Protein AF-A0A8B6FF19-F1 (afdb_monomer)

Organism: Mytilus galloprovincialis (NCBI:txid29158)

InterPro domains:
  IPR025048 Protein of unknown function DUF3987) [PF13148] (118-398)

Solvent-accessible surface area (backbone atoms only — not comparable to full-atom values): 31592 Å² total; per-residue (Å²): 134,79,76,78,73,54,68,69,60,48,53,54,23,46,50,58,18,30,72,49,67,58,67,65,81,50,46,60,66,72,62,40,53,49,40,44,52,40,13,46,29,60,27,27,41,37,68,54,51,50,53,31,51,50,51,52,45,31,58,46,42,48,69,20,28,28,32,43,58,99,57,90,55,67,38,44,36,60,72,25,45,38,36,25,32,63,83,94,41,42,58,64,56,45,44,48,54,33,51,53,52,47,49,53,49,39,55,52,52,35,60,76,66,70,48,90,69,75,67,66,57,60,46,76,99,69,54,69,74,56,47,55,50,56,18,52,79,40,76,20,35,34,35,40,64,33,69,54,34,62,54,59,63,61,60,50,49,67,85,54,93,58,94,62,88,35,73,61,48,52,53,50,56,37,25,64,62,33,37,51,50,75,47,84,53,94,87,52,91,56,49,75,30,81,39,27,33,54,37,44,32,20,28,29,48,48,81,52,47,57,60,67,76,66,41,82,81,50,68,83,55,60,58,38,62,48,46,47,42,46,50,57,76,37,84,62,56,78,89,69,46,42,82,58,57,62,66,58,54,52,52,53,46,50,50,46,46,51,45,39,68,72,41,53,99,82,50,74,46,75,44,70,46,45,72,85,39,70,34,36,53,52,50,51,50,55,43,52,58,49,49,55,57,39,66,74,46,70,84,43,86,91,41,57,63,60,51,46,34,59,74,35,46,61,58,51,28,47,16,44,15,47,50,39,28,52,53,50,51,58,54,48,55,50,54,51,50,56,49,50,53,52,51,50,54,51,49,49,55,50,45,68,74,42,72,90,65,92,77,86,88,80,87,82,73,76,73,59,58,58,55,53,50,55,49,51,53,51,50,44,40,30,37,17,35,54,40,21,48,39,45,53,49,39,22,52,51,28,50,28,36,57,77,62,47,75,68,57,80,77,55,51,82,77,43,56,64,66,47,78,46,78,57,97,93,41,83,40,52,33,40,34,48,85,96,38,80,42,70,63,93,87,71,56,71,72,58,54,52,49,49,44,50,51,39,31,74,75,62,51,31,45,70,46,70,61,85,68,92,54,93,86,64,84,66,60,81,44,73,49,68,53,92,81,81,79,87,77,83,83,50,69,61,56,58,51,47,54,40,48,79,68,70,55,52,74,69,58,57,54,55,66,76,68,61,80,90,78,80,84,80,81,86,80,89,81,84,89,82,87,87,84,83,86,82,85,86,89,79,90,85,88,82,90,131

Secondary structure (DSSP, 8-state):
------HHHHHHHHHHHHH----GGGS-HHHHHHHHHHHHHTTS-HHHHHHHHHHHHHHHTTT-EEEETTS--EEES--EEEEEE-TTSSHHHHHHHHHHHHHHHHHHHHHHTT-SS---SB--S--HHHHHHHHHHTTTEEEEEETTTHHHHHHTTTT--SSSPPHHHHHHHHHHTT--EEE--SSS--EEESS-EEEEEEEEEGGGHHHHHH-GGGTTTTGGGEEEEEPPP----TTT--PPPHHHHHHHHHHHHHHHHHS-TT---EEEE-TTSHHHHHHHHHHHHHHHHHHTTTT-GGGHHHHHHHHHHHHHHHHHHHHHHHHHHHHHHHHHHHHHHHHHHHHHHHHHHTTT---PPPPPPTHHHHHHHHHHHHHHHHHHHHHHHHHHHHHHHHHHHHHT---HHHHHHHH--EEEEEETTEEEEEEEETTEEEEPTT--HHHHHHHHHHHHHTTSEEEEE-----TTSPPPEEEEE-TT-SSSSS-HHHHHHHHHHTT--HHHHHHHHS---PPPPPP----------------------

Radius of gyration: 31.05 Å; Cα contacts (8 Å, |Δi|>4): 659; chains: 1; bounding box: 83×101×89 Å

Mean predicted aligned error: 14.04 Å

Structure (mmCIF, N/CA/C/O backbone):
data_AF-A0A8B6FF19-F1
#
_entry.id   AF-A0A8B6FF19-F1
#
loop_
_atom_site.group_PDB
_atom_site.id
_atom_site.type_symbol
_atom_site.label_atom_id
_atom_site.label_alt_id
_atom_site.label_comp_id
_atom_site.label_asym_id
_atom_site.label_entity_id
_atom_site.label_seq_id
_atom_site.pdbx_PDB_ins_code
_atom_site.Cartn_x
_atom_site.Cartn_y
_atom_site.Cartn_z
_atom_site.occupancy
_atom_site.B_iso_or_equiv
_atom_site.auth_seq_id
_atom_site.auth_comp_id
_atom_site.auth_asym_id
_atom_site.auth_atom_id
_atom_site.pdbx_PDB_model_num
ATOM 1 N N . MET A 1 1 ? 31.129 -7.382 -12.312 1.00 33.22 1 MET A N 1
ATOM 2 C CA . MET A 1 1 ? 31.582 -6.086 -12.861 1.00 33.22 1 MET A CA 1
ATOM 3 C C . MET A 1 1 ? 30.345 -5.248 -13.132 1.00 33.22 1 MET A C 1
ATOM 5 O O . MET A 1 1 ? 29.784 -5.324 -14.215 1.00 33.22 1 MET A O 1
ATOM 9 N N . THR A 1 2 ? 29.854 -4.524 -12.129 1.00 45.41 2 THR A N 1
ATOM 10 C CA . THR A 1 2 ? 28.777 -3.553 -12.326 1.00 45.41 2 THR A CA 1
ATOM 11 C C . THR A 1 2 ? 29.411 -2.310 -12.937 1.00 45.41 2 THR A C 1
ATOM 13 O O . THR A 1 2 ? 30.143 -1.582 -12.272 1.00 45.41 2 THR A O 1
ATOM 16 N N . ASN A 1 3 ? 29.210 -2.099 -14.240 1.00 57.00 3 ASN A N 1
ATOM 17 C CA . ASN A 1 3 ? 29.537 -0.816 -14.856 1.00 57.00 3 ASN A CA 1
ATOM 18 C C . ASN A 1 3 ? 28.752 0.245 -14.087 1.00 57.00 3 ASN A C 1
ATOM 20 O O . ASN A 1 3 ? 27.523 0.260 -14.164 1.00 57.00 3 ASN A O 1
ATOM 24 N N . SER A 1 4 ? 29.447 1.078 -13.307 1.00 67.88 4 SER A N 1
ATOM 25 C CA . SER A 1 4 ? 28.821 2.159 -12.554 1.00 67.88 4 SER A CA 1
ATOM 26 C C . SER A 1 4 ? 28.029 3.001 -13.543 1.00 67.88 4 SER A C 1
ATOM 28 O O . SER A 1 4 ? 28.598 3.645 -14.428 1.00 67.88 4 SER A O 1
ATOM 30 N N . MET A 1 5 ? 26.709 2.919 -13.445 1.00 74.94 5 MET A N 1
ATOM 31 C CA . MET A 1 5 ? 25.803 3.599 -14.348 1.00 74.94 5 MET A CA 1
ATOM 32 C C . MET A 1 5 ? 26.111 5.098 -14.321 1.00 74.94 5 MET A C 1
ATOM 34 O O . MET A 1 5 ? 26.142 5.700 -13.249 1.00 74.94 5 MET A O 1
ATOM 38 N N . ASN A 1 6 ? 26.375 5.699 -15.487 1.00 86.00 6 ASN A N 1
ATOM 39 C CA . ASN A 1 6 ? 26.698 7.123 -15.555 1.00 86.00 6 ASN A CA 1
ATOM 40 C C . ASN A 1 6 ? 25.561 7.933 -14.906 1.00 86.00 6 ASN A C 1
ATOM 42 O O . ASN A 1 6 ? 24.389 7.748 -15.247 1.00 86.00 6 ASN A O 1
ATOM 46 N N . SER A 1 7 ? 25.920 8.835 -13.986 1.00 86.75 7 SER A N 1
ATOM 47 C CA . SER A 1 7 ? 24.991 9.702 -13.255 1.00 86.75 7 SER A CA 1
ATOM 48 C C . SER A 1 7 ? 23.980 10.386 -14.186 1.00 86.75 7 SER A C 1
ATOM 50 O O . SER A 1 7 ? 22.789 10.409 -13.882 1.00 86.75 7 SER A O 1
ATOM 52 N N . SER A 1 8 ? 24.405 10.844 -15.371 1.00 90.06 8 SER A N 1
ATOM 53 C CA . SER A 1 8 ? 23.510 11.480 -16.353 1.00 90.06 8 SER A CA 1
ATOM 54 C C . SER A 1 8 ? 22.434 10.532 -16.897 1.00 90.06 8 SER A C 1
ATOM 56 O O . SER A 1 8 ? 21.268 10.908 -17.014 1.00 90.06 8 SER A O 1
ATOM 58 N N . THR A 1 9 ? 22.799 9.278 -17.180 1.00 90.38 9 THR A N 1
ATOM 59 C CA . THR A 1 9 ? 21.869 8.250 -17.673 1.00 90.38 9 THR A CA 1
ATOM 60 C C . THR A 1 9 ? 20.848 7.890 -16.602 1.00 90.38 9 THR A C 1
ATOM 62 O O . THR A 1 9 ? 19.668 7.716 -16.908 1.00 90.38 9 THR A O 1
ATOM 65 N N . PHE A 1 10 ? 21.280 7.820 -15.340 1.00 89.06 10 PHE A N 1
ATOM 66 C CA . PHE A 1 10 ? 20.370 7.574 -14.227 1.00 89.06 10 PHE A CA 1
ATOM 67 C C . PHE A 1 10 ? 19.391 8.727 -14.021 1.00 89.06 10 PHE A C 1
ATOM 69 O O . PHE A 1 10 ? 18.195 8.474 -13.935 1.00 89.06 10 PHE A O 1
ATOM 76 N N . GLN A 1 11 ? 19.856 9.980 -14.021 1.00 91.19 11 GLN A N 1
ATOM 77 C CA . GLN A 1 11 ? 18.961 11.138 -13.899 1.00 91.19 11 GLN A CA 1
ATOM 78 C C . GLN A 1 11 ? 17.902 11.164 -15.010 1.00 91.19 11 GLN A C 1
ATOM 80 O O . GLN A 1 11 ? 16.729 11.398 -14.734 1.00 91.19 11 GLN A O 1
ATOM 85 N N . MET A 1 12 ? 18.289 10.857 -16.252 1.00 94.19 12 MET A N 1
ATOM 86 C CA . MET A 1 12 ? 17.349 10.770 -17.372 1.00 94.19 12 MET A CA 1
ATOM 87 C C . MET A 1 12 ? 16.291 9.675 -17.162 1.00 94.19 12 MET A C 1
ATOM 89 O O . MET A 1 12 ? 15.107 9.912 -17.388 1.00 94.19 12 MET A O 1
ATOM 93 N N . ARG A 1 13 ? 16.698 8.476 -16.732 1.00 93.88 13 ARG A N 1
ATOM 94 C CA . ARG A 1 13 ? 15.770 7.362 -16.467 1.00 93.88 13 ARG A CA 1
ATOM 95 C C . ARG A 1 13 ? 14.870 7.627 -15.267 1.00 93.88 13 ARG A C 1
ATOM 97 O O . ARG A 1 13 ? 13.680 7.345 -15.323 1.00 93.88 13 ARG A O 1
ATOM 104 N N . LEU A 1 14 ? 15.422 8.216 -14.211 1.00 93.62 14 LEU A N 1
ATOM 105 C CA . LEU A 1 14 ? 14.657 8.632 -13.046 1.00 93.62 14 LEU A CA 1
ATOM 106 C C . LEU A 1 14 ? 13.592 9.662 -13.435 1.00 93.62 14 LEU A C 1
ATOM 108 O O . LEU A 1 14 ? 12.453 9.537 -13.003 1.00 93.62 14 LEU A O 1
ATOM 112 N N . LYS A 1 15 ? 13.936 10.634 -14.289 1.00 94.94 15 LYS A N 1
ATOM 113 C CA . LYS A 1 15 ? 12.969 11.605 -14.813 1.00 94.94 15 LYS A CA 1
ATOM 114 C C . LYS A 1 15 ? 11.805 10.907 -15.527 1.00 94.94 15 LYS A C 1
ATOM 116 O O . LYS A 1 15 ? 10.660 11.167 -15.187 1.00 94.94 15 LYS A O 1
ATOM 121 N N . LYS A 1 16 ? 12.088 9.957 -16.426 1.00 95.00 16 LYS A N 1
ATOM 122 C CA . LYS A 1 16 ? 11.048 9.164 -17.113 1.00 95.00 16 LYS A CA 1
ATOM 123 C C . LYS A 1 16 ? 10.181 8.344 -16.158 1.00 95.00 16 LYS A C 1
ATOM 125 O O . LYS A 1 16 ? 8.984 8.206 -16.382 1.00 95.00 16 LYS A O 1
ATOM 130 N N . ALA A 1 17 ? 10.776 7.779 -15.107 1.00 94.31 17 ALA A N 1
ATOM 131 C CA . ALA A 1 17 ? 10.023 7.066 -14.081 1.00 94.31 17 ALA A CA 1
ATOM 132 C C . ALA A 1 17 ? 9.067 8.018 -13.341 1.00 94.31 17 ALA A C 1
ATOM 134 O O . ALA A 1 17 ? 7.895 7.700 -13.177 1.00 94.31 17 ALA A O 1
ATOM 135 N N . VAL A 1 18 ? 9.538 9.209 -12.962 1.00 95.50 18 VAL A N 1
ATOM 136 C CA . VAL A 1 18 ? 8.714 10.237 -12.306 1.00 95.50 18 VAL A CA 1
ATOM 137 C C . VAL A 1 18 ? 7.609 10.770 -13.227 1.00 95.50 18 VAL A C 1
ATOM 139 O O . VAL A 1 18 ? 6.527 11.067 -12.750 1.00 95.50 18 VAL A O 1
ATOM 142 N N . GLU A 1 19 ? 7.811 10.842 -14.540 1.00 95.25 19 GLU A N 1
ATOM 143 C CA . GLU A 1 19 ? 6.749 11.252 -15.479 1.00 95.25 19 GLU A CA 1
ATOM 144 C C . GLU A 1 19 ? 5.582 10.245 -15.542 1.00 95.25 19 GLU A C 1
ATOM 146 O O . GLU A 1 19 ? 4.476 10.593 -15.950 1.00 95.25 19 GLU A O 1
ATOM 151 N N . ARG A 1 20 ? 5.798 8.992 -15.119 1.00 95.44 20 ARG A N 1
ATOM 152 C CA . ARG A 1 20 ? 4.741 7.979 -15.031 1.00 95.44 20 ARG A CA 1
ATOM 153 C C . ARG A 1 20 ? 4.080 8.035 -13.662 1.00 95.44 20 ARG A C 1
ATOM 155 O O . ARG A 1 20 ? 4.587 7.436 -12.721 1.00 95.44 20 ARG A O 1
ATOM 162 N N . GLN A 1 21 ? 2.944 8.714 -13.558 1.00 97.00 21 GLN A N 1
ATOM 163 C CA . GLN A 1 21 ? 2.118 8.723 -12.349 1.00 97.00 21 GLN A CA 1
ATOM 164 C C . GLN A 1 21 ? 0.886 7.829 -12.529 1.00 97.00 21 GLN A C 1
ATOM 166 O O . GLN A 1 21 ? 0.338 7.803 -13.631 1.00 97.00 21 GLN A O 1
ATOM 171 N N . PRO A 1 22 ? 0.428 7.110 -11.486 1.00 96.62 22 PRO A N 1
ATOM 172 C CA . PRO A 1 22 ? -0.820 6.364 -11.581 1.00 96.62 22 PRO A CA 1
ATOM 173 C C . PRO A 1 22 ? -2.009 7.309 -11.798 1.00 96.62 22 PRO A C 1
ATOM 175 O O . PRO A 1 22 ? -2.091 8.372 -11.174 1.00 96.62 22 PRO A O 1
ATOM 178 N N . ASN A 1 23 ? -2.947 6.910 -12.655 1.00 96.44 23 ASN A N 1
ATOM 179 C CA . ASN A 1 23 ? -4.112 7.727 -12.986 1.00 96.44 23 ASN A CA 1
ATOM 180 C C . ASN A 1 23 ? -5.125 7.844 -11.825 1.00 96.44 23 ASN A C 1
ATOM 182 O O . ASN A 1 23 ? -5.917 6.934 -11.572 1.00 96.44 23 ASN A O 1
ATOM 186 N N . MET A 1 24 ? -5.150 9.006 -11.166 1.00 97.25 24 MET A N 1
ATOM 187 C CA . MET A 1 24 ? -6.072 9.316 -10.062 1.00 97.25 24 MET A CA 1
ATOM 188 C C . MET A 1 24 ? -7.542 9.461 -10.492 1.00 97.25 24 MET A C 1
ATOM 190 O O . MET A 1 24 ? -8.419 9.422 -9.632 1.00 97.25 24 MET A O 1
ATOM 194 N N . GLU A 1 25 ? -7.842 9.587 -11.791 1.00 95.94 25 GLU A N 1
ATOM 195 C CA . GLU A 1 25 ? -9.225 9.659 -12.303 1.00 95.94 25 GLU A CA 1
ATOM 196 C C . GLU A 1 25 ? -10.011 8.351 -12.119 1.00 95.94 25 GLU A C 1
ATOM 198 O O . GLU A 1 25 ? -11.234 8.347 -12.212 1.00 95.94 25 GLU A O 1
ATOM 203 N N . LEU A 1 26 ? -9.328 7.235 -11.846 1.00 92.56 26 LEU A N 1
ATOM 204 C CA . LEU A 1 26 ? -9.968 5.938 -11.594 1.00 92.56 26 LEU A CA 1
ATOM 205 C C . LEU A 1 26 ? -10.542 5.816 -10.170 1.00 92.56 26 LEU A C 1
ATOM 207 O O . LEU A 1 26 ? -11.205 4.828 -9.850 1.00 92.56 26 LEU A O 1
ATOM 211 N N . LEU A 1 27 ? -10.270 6.790 -9.298 1.00 94.31 27 LEU A N 1
ATOM 212 C CA . LEU A 1 27 ? -10.803 6.834 -7.940 1.00 94.31 27 LEU A CA 1
ATOM 213 C C . LEU A 1 27 ? -12.249 7.359 -7.917 1.00 94.31 27 LEU A C 1
ATOM 215 O O . LEU A 1 27 ? -12.628 8.164 -8.769 1.00 94.31 27 LEU A O 1
ATOM 219 N N . PRO A 1 28 ? -13.054 6.999 -6.898 1.00 93.88 28 PRO A N 1
ATOM 220 C CA . PRO A 1 28 ? -14.327 7.665 -6.649 1.00 93.88 28 PRO A CA 1
ATOM 221 C C . PRO A 1 28 ? -14.139 9.181 -6.533 1.00 93.88 28 PRO A C 1
ATOM 223 O O . PRO A 1 28 ? -13.275 9.646 -5.787 1.00 93.88 28 PRO A O 1
ATOM 226 N N . LYS A 1 29 ? -14.961 9.949 -7.256 1.00 91.69 29 LYS A N 1
ATOM 227 C CA . LYS A 1 29 ? -14.803 11.404 -7.409 1.00 91.69 29 LYS A CA 1
ATOM 228 C C . LYS A 1 29 ? -14.670 12.142 -6.073 1.00 91.69 29 LYS A C 1
ATOM 230 O O . LYS A 1 29 ? -13.729 12.909 -5.900 1.00 91.69 29 LYS A O 1
ATOM 235 N N . SER A 1 30 ? -15.565 11.880 -5.118 1.00 91.31 30 SER A N 1
ATOM 236 C CA . SER A 1 30 ? -15.537 12.526 -3.797 1.00 91.31 30 SER A CA 1
ATOM 237 C C . SER A 1 30 ? -14.239 12.233 -3.039 1.00 91.31 30 SER A C 1
ATOM 239 O O . SER A 1 30 ? -13.595 13.142 -2.520 1.00 91.31 30 SER A O 1
ATOM 241 N N . PHE A 1 31 ? -13.809 10.971 -3.044 1.00 93.81 31 PHE A N 1
ATOM 242 C CA . PHE A 1 31 ? -12.575 10.543 -2.393 1.00 93.81 31 PHE A CA 1
ATOM 243 C C . PHE A 1 31 ? -11.329 11.158 -3.044 1.00 93.81 31 PHE A C 1
ATOM 245 O O . PHE A 1 31 ? -10.429 11.634 -2.346 1.00 93.81 31 PHE A O 1
ATOM 252 N N . LYS A 1 32 ? -11.288 11.187 -4.381 1.00 95.50 32 LYS A N 1
ATOM 253 C CA . LYS A 1 32 ? -10.226 11.833 -5.159 1.00 95.50 32 LYS A CA 1
ATOM 254 C C . LYS A 1 32 ? -10.104 13.312 -4.795 1.00 95.50 32 LYS A C 1
ATOM 256 O O . LYS A 1 32 ? -9.018 13.759 -4.435 1.00 95.50 32 LYS A O 1
ATOM 261 N N . GLU A 1 33 ? -11.208 14.053 -4.855 1.00 94.81 33 GLU A N 1
ATOM 262 C CA . GLU A 1 33 ? -11.225 15.494 -4.590 1.00 94.81 33 GLU A CA 1
ATOM 263 C C . GLU A 1 33 ? -10.739 15.826 -3.178 1.00 94.81 33 GLU A C 1
ATOM 265 O O . GLU A 1 33 ? -9.955 16.762 -2.997 1.00 94.81 33 GLU A O 1
ATOM 270 N N . ASP A 1 34 ? -11.167 15.056 -2.178 1.00 94.56 34 ASP A N 1
ATOM 271 C CA . ASP A 1 34 ? -10.731 15.246 -0.797 1.00 94.56 34 ASP A CA 1
ATOM 272 C C . ASP A 1 34 ? -9.247 14.906 -0.610 1.00 94.56 34 ASP A C 1
ATOM 274 O O . ASP A 1 34 ? -8.517 15.659 0.043 1.00 94.56 34 ASP A O 1
ATOM 278 N N . THR A 1 35 ? -8.773 13.833 -1.249 1.00 96.25 35 THR A N 1
ATOM 279 C CA . THR A 1 35 ? -7.353 13.450 -1.243 1.00 96.25 35 THR A CA 1
ATOM 280 C C . THR A 1 35 ? -6.490 14.537 -1.890 1.00 96.25 35 THR A C 1
ATOM 282 O O . THR A 1 35 ? -5.466 14.931 -1.334 1.00 96.25 35 THR A O 1
ATOM 285 N N . GLU A 1 36 ? -6.905 15.081 -3.037 1.00 96.00 36 GLU A N 1
ATOM 286 C CA . GLU A 1 36 ? -6.203 16.167 -3.733 1.00 96.00 36 GLU A CA 1
ATOM 287 C C . GLU A 1 36 ? -6.238 17.484 -2.957 1.00 96.00 36 GLU A C 1
ATOM 289 O O . GLU A 1 36 ? -5.244 18.209 -2.913 1.00 96.00 36 GLU A O 1
ATOM 294 N N . LYS A 1 37 ? -7.364 17.814 -2.315 1.00 94.62 37 LYS A N 1
ATOM 295 C CA . LYS A 1 37 ? -7.447 18.973 -1.413 1.00 94.62 37 LYS A CA 1
ATOM 296 C C . LYS A 1 37 ? -6.476 18.822 -0.244 1.00 94.62 37 LYS A C 1
ATOM 298 O O . LYS A 1 37 ? -5.732 19.763 0.029 1.00 94.62 37 LYS A O 1
ATOM 303 N N . ALA A 1 38 ? -6.440 17.660 0.410 1.00 95.00 38 ALA A N 1
ATOM 304 C CA . ALA A 1 38 ? -5.508 17.391 1.504 1.00 95.00 38 ALA A CA 1
ATOM 305 C C . ALA A 1 38 ? -4.043 17.482 1.045 1.00 95.00 38 ALA A C 1
ATOM 307 O O . ALA A 1 38 ? -3.216 18.093 1.721 1.00 95.00 38 ALA A O 1
ATOM 308 N N . ALA A 1 39 ? -3.739 16.942 -0.134 1.00 95.88 39 ALA A N 1
ATOM 309 C CA . ALA A 1 39 ? -2.403 16.962 -0.713 1.00 95.88 39 ALA A CA 1
ATOM 310 C C . ALA A 1 39 ? -1.919 18.382 -1.046 1.00 95.88 39 ALA A C 1
ATOM 312 O O . ALA A 1 39 ? -0.808 18.750 -0.655 1.00 95.88 39 ALA A O 1
ATOM 313 N N . ARG A 1 40 ? -2.777 19.210 -1.666 1.00 94.88 40 ARG A N 1
ATOM 314 C CA . ARG A 1 40 ? -2.504 20.636 -1.931 1.00 94.88 40 ARG A CA 1
ATOM 315 C C . ARG A 1 40 ? -2.275 21.428 -0.648 1.00 94.88 40 ARG A C 1
ATOM 317 O O . ARG A 1 40 ? -1.296 22.154 -0.544 1.00 94.88 40 ARG A O 1
ATOM 324 N N . CYS A 1 41 ? -3.104 21.212 0.374 1.00 94.00 41 CYS A N 1
ATOM 325 C CA . CYS A 1 41 ? -2.925 21.828 1.696 1.00 94.00 41 CYS A CA 1
ATOM 326 C C . CYS A 1 41 ? -1.535 21.552 2.301 1.00 94.00 41 CYS A C 1
ATOM 328 O O . CYS A 1 41 ? -1.003 22.362 3.054 1.00 94.00 41 CYS A O 1
ATOM 330 N N . MET A 1 42 ? -0.937 20.409 1.962 1.00 93.81 42 MET A N 1
ATOM 331 C CA . MET A 1 42 ? 0.379 19.990 2.438 1.00 93.81 42 MET A CA 1
ATOM 332 C C . MET A 1 42 ? 1.515 20.239 1.438 1.00 93.81 42 MET A C 1
ATOM 334 O O . MET A 1 42 ? 2.663 19.928 1.764 1.00 93.81 42 MET A O 1
ATOM 338 N N . SER A 1 43 ? 1.223 20.786 0.249 1.00 95.69 43 SER A N 1
ATOM 339 C CA . SER A 1 43 ? 2.197 20.969 -0.835 1.00 95.69 43 SER A CA 1
ATOM 340 C C . SER A 1 43 ? 2.930 19.653 -1.142 1.00 95.69 43 SER A C 1
ATOM 342 O O . SER A 1 43 ? 4.154 19.545 -1.059 1.00 95.69 43 SER A O 1
ATOM 344 N N . CYS A 1 44 ? 2.155 18.586 -1.366 1.00 96.31 44 CYS A N 1
ATOM 345 C CA . CYS A 1 44 ? 2.674 17.240 -1.599 1.00 96.31 44 CYS A CA 1
ATOM 346 C C . CYS A 1 44 ? 1.809 16.457 -2.608 1.00 96.31 44 CYS A C 1
ATOM 348 O O . CYS A 1 44 ? 0.689 16.876 -2.903 1.00 96.31 44 CYS A O 1
ATOM 350 N N . PRO A 1 45 ? 2.292 15.327 -3.157 1.00 97.25 45 PRO A N 1
ATOM 351 C CA . PRO A 1 45 ? 1.545 14.557 -4.151 1.00 97.25 45 PRO A CA 1
ATOM 352 C C . PRO A 1 45 ? 0.359 13.807 -3.535 1.00 97.25 45 PRO A C 1
ATOM 354 O O . PRO A 1 45 ? 0.499 13.148 -2.501 1.00 97.25 45 PRO A O 1
ATOM 357 N N . SER A 1 46 ? -0.793 13.828 -4.210 1.00 97.56 46 SER A N 1
ATOM 358 C CA . SER A 1 46 ? -2.024 13.150 -3.769 1.00 97.56 46 SER A CA 1
ATOM 359 C C . SER A 1 46 ? -1.853 11.640 -3.602 1.00 97.56 46 SER A C 1
ATOM 361 O O . SER A 1 46 ? -2.368 11.064 -2.644 1.00 97.56 46 SER A O 1
ATOM 363 N N . MET A 1 47 ? -1.032 11.012 -4.447 1.00 98.12 47 MET A N 1
ATOM 364 C CA . MET A 1 47 ? -0.661 9.602 -4.309 1.00 98.12 47 MET A CA 1
ATOM 365 C C . MET A 1 47 ? 0.014 9.292 -2.962 1.00 98.12 47 MET A C 1
ATOM 367 O O . MET A 1 47 ? -0.223 8.234 -2.388 1.00 98.12 47 MET A O 1
ATOM 371 N N . GLY A 1 48 ? 0.820 10.211 -2.417 1.00 97.75 48 GLY A N 1
ATOM 372 C CA . GLY A 1 48 ? 1.457 10.025 -1.111 1.00 97.75 48 GLY A CA 1
ATOM 373 C C . GLY A 1 48 ? 0.438 9.973 0.032 1.00 97.75 48 GLY A C 1
ATOM 374 O O . GLY A 1 48 ? 0.525 9.108 0.903 1.00 97.75 48 GLY A O 1
ATOM 375 N N . ILE A 1 49 ? -0.571 10.849 -0.015 1.00 97.81 49 ILE A N 1
ATOM 376 C CA . ILE A 1 49 ? -1.691 10.876 0.942 1.00 97.81 49 ILE A CA 1
ATOM 377 C C . ILE A 1 49 ? -2.543 9.608 0.831 1.00 97.81 49 ILE A C 1
ATOM 379 O O . ILE A 1 49 ? -2.916 9.016 1.849 1.00 97.81 49 ILE A O 1
ATOM 383 N N . LEU A 1 50 ? -2.814 9.161 -0.398 1.00 97.94 50 LEU A N 1
ATOM 384 C CA . LEU A 1 50 ? -3.544 7.925 -0.653 1.00 97.94 50 LEU A CA 1
ATOM 385 C C . LEU A 1 50 ? -2.813 6.707 -0.086 1.00 97.94 50 LEU A C 1
ATOM 387 O O . LEU A 1 50 ? -3.413 5.921 0.641 1.00 97.94 50 LEU A O 1
ATOM 391 N N . VAL A 1 51 ? -1.516 6.565 -0.370 1.00 97.94 51 VAL A N 1
ATOM 392 C CA . VAL A 1 51 ? -0.707 5.456 0.154 1.00 97.94 51 VAL A CA 1
ATOM 393 C C . VAL A 1 51 ? -0.708 5.459 1.681 1.00 97.94 51 VAL A C 1
ATOM 395 O O . VAL A 1 51 ? -0.941 4.412 2.276 1.00 97.94 51 VAL A O 1
ATOM 398 N N . GLY A 1 52 ? -0.537 6.618 2.324 1.00 97.44 52 GLY A N 1
ATOM 399 C CA . GLY A 1 52 ? -0.642 6.728 3.782 1.00 97.44 52 GLY A CA 1
ATOM 400 C C . GLY A 1 52 ? -1.998 6.264 4.325 1.00 97.44 52 GLY A C 1
ATOM 401 O O . GLY A 1 52 ? -2.072 5.501 5.287 1.00 97.44 52 GLY A O 1
ATOM 402 N N . THR A 1 53 ? -3.083 6.654 3.655 1.00 97.38 53 THR A N 1
ATOM 403 C CA . THR A 1 53 ? -4.449 6.232 4.003 1.00 97.38 53 THR A CA 1
ATOM 404 C C . THR A 1 53 ? -4.629 4.717 3.852 1.00 97.38 53 THR A C 1
ATOM 406 O O . THR A 1 53 ? -5.179 4.067 4.741 1.00 97.38 53 THR A O 1
ATOM 409 N N . LEU A 1 54 ? -4.112 4.135 2.765 1.00 97.75 54 LEU A N 1
ATOM 410 C CA . LEU A 1 54 ? -4.147 2.691 2.523 1.00 97.75 54 LEU A CA 1
ATOM 411 C C . LEU A 1 54 ? -3.344 1.911 3.565 1.00 97.75 54 LEU A C 1
ATOM 413 O O . LEU A 1 54 ? -3.792 0.848 3.977 1.00 97.75 54 LEU A O 1
ATOM 417 N N . LEU A 1 55 ? -2.197 2.425 4.018 1.00 97.50 55 LEU A N 1
ATOM 418 C CA . LEU A 1 55 ? -1.401 1.774 5.062 1.00 97.50 55 LEU A CA 1
ATOM 419 C C . LEU A 1 55 ? -2.160 1.697 6.383 1.00 97.50 55 LEU A C 1
ATOM 421 O O . LEU A 1 55 ? -2.216 0.636 7.003 1.00 97.50 55 LEU A O 1
ATOM 425 N N . ASN A 1 56 ? -2.799 2.795 6.782 1.00 97.25 56 ASN A N 1
ATOM 426 C CA . ASN A 1 56 ? -3.608 2.816 7.997 1.00 97.25 56 ASN A CA 1
ATOM 427 C C . ASN A 1 56 ? -4.813 1.877 7.878 1.00 97.25 56 ASN A C 1
ATOM 429 O O . ASN A 1 56 ? -5.125 1.160 8.828 1.00 97.25 56 ASN A O 1
ATOM 433 N N . LEU A 1 57 ? -5.442 1.819 6.698 1.00 96.56 57 LEU A N 1
ATOM 434 C CA . LEU A 1 57 ? -6.524 0.874 6.444 1.00 96.56 57 LEU A CA 1
ATOM 435 C C . LEU A 1 57 ? -6.034 -0.579 6.508 1.00 96.56 57 LEU A C 1
ATOM 437 O O . LEU A 1 57 ? -6.650 -1.399 7.170 1.00 96.56 57 LEU A O 1
ATOM 441 N N . GLN A 1 58 ? -4.904 -0.914 5.886 1.00 96.12 58 GLN A N 1
ATOM 442 C CA . GLN A 1 58 ? -4.332 -2.266 5.956 1.00 96.12 58 GLN A CA 1
ATOM 443 C C . GLN A 1 58 ? -4.034 -2.691 7.393 1.00 96.12 58 GLN A C 1
ATOM 445 O O . GLN A 1 58 ? -4.182 -3.863 7.729 1.00 96.12 58 GLN A O 1
ATOM 450 N N . TYR A 1 59 ? -3.652 -1.743 8.251 1.00 96.00 59 TYR A N 1
ATOM 451 C CA . TYR A 1 59 ? -3.402 -2.031 9.655 1.00 96.00 59 TYR A CA 1
ATOM 452 C C . TYR A 1 59 ? -4.685 -2.443 10.380 1.00 96.00 59 TYR A C 1
ATOM 454 O O . TYR A 1 59 ? -4.710 -3.496 11.022 1.00 96.00 59 TYR A O 1
ATOM 462 N N . VAL A 1 60 ? -5.763 -1.666 10.248 1.00 94.12 60 VAL A N 1
ATOM 463 C CA . VAL A 1 60 ? -7.049 -2.006 10.887 1.00 94.12 60 VAL A CA 1
ATOM 464 C C . VAL A 1 60 ? -7.687 -3.248 10.256 1.00 94.12 60 VAL A C 1
ATOM 466 O O . VAL A 1 60 ? -8.311 -4.039 10.952 1.00 94.12 60 VAL A O 1
ATOM 469 N N . MET A 1 61 ? -7.417 -3.491 8.971 1.00 93.19 61 MET A N 1
ATOM 470 C CA . MET A 1 61 ? -7.804 -4.688 8.214 1.00 93.19 61 MET A CA 1
ATOM 471 C C . MET A 1 61 ? -6.847 -5.878 8.410 1.00 93.19 61 MET A C 1
ATOM 473 O O . MET A 1 61 ? -6.858 -6.817 7.611 1.00 93.19 61 MET A O 1
ATOM 477 N N . SER A 1 62 ? -5.981 -5.852 9.427 1.00 92.38 62 SER A N 1
ATOM 478 C CA . SER A 1 62 ? -5.009 -6.925 9.662 1.00 92.38 62 SER A CA 1
ATOM 479 C C . SER A 1 62 ? -5.676 -8.301 9.682 1.00 92.38 62 SER A C 1
ATOM 481 O O . SER A 1 62 ? -6.736 -8.472 10.273 1.00 92.38 62 SER A O 1
ATOM 483 N N . TYR A 1 63 ? -5.015 -9.286 9.071 1.00 93.19 63 TYR A N 1
ATOM 484 C CA . TYR A 1 63 ? -5.498 -10.667 8.891 1.00 93.19 63 TYR A CA 1
ATOM 485 C C . TYR A 1 63 ? -6.638 -10.871 7.900 1.00 93.19 63 TYR A C 1
ATOM 487 O O . TYR A 1 63 ? -6.945 -12.022 7.584 1.00 93.19 63 TYR A O 1
ATOM 495 N N . ALA A 1 64 ? -7.203 -9.803 7.339 1.00 93.62 64 ALA A N 1
ATOM 496 C CA . ALA A 1 64 ? -8.061 -9.941 6.179 1.00 93.62 64 ALA A CA 1
ATOM 497 C C . ALA A 1 64 ? -7.271 -10.486 4.981 1.00 93.62 64 ALA A C 1
ATOM 499 O O . ALA A 1 64 ? -6.079 -10.202 4.803 1.00 93.62 64 ALA A O 1
ATOM 500 N N . PHE A 1 65 ? -7.951 -11.239 4.120 1.00 95.12 65 PHE A N 1
ATOM 501 C CA . PHE A 1 65 ? -7.353 -11.774 2.902 1.00 95.12 65 PHE A CA 1
ATOM 502 C C . PHE A 1 65 ? -8.291 -11.707 1.701 1.00 95.12 65 PHE A C 1
ATOM 504 O O . PHE A 1 65 ? -9.512 -11.790 1.816 1.00 95.12 65 PHE A O 1
ATOM 511 N N . ALA A 1 66 ? -7.694 -11.574 0.523 1.00 95.12 66 ALA A N 1
ATOM 512 C CA . ALA A 1 66 ? -8.345 -11.700 -0.762 1.00 95.12 66 ALA A CA 1
ATOM 513 C C . ALA A 1 66 ? -8.308 -13.167 -1.196 1.00 95.12 66 ALA A C 1
ATOM 515 O O . ALA A 1 66 ? -7.248 -13.792 -1.187 1.00 95.12 66 ALA A O 1
ATOM 516 N N . LYS A 1 67 ? -9.453 -13.713 -1.602 1.00 94.94 67 LYS A N 1
ATOM 517 C CA . LYS A 1 67 ? -9.579 -15.067 -2.145 1.00 94.94 67 LYS A CA 1
ATOM 518 C C . LYS A 1 67 ? -10.120 -15.011 -3.563 1.00 94.94 67 LYS A C 1
ATOM 520 O O . LYS A 1 67 ? -11.177 -14.430 -3.818 1.00 94.94 67 LYS A O 1
ATOM 525 N N . VAL A 1 68 ? -9.432 -15.668 -4.491 1.00 92.75 68 VAL A N 1
ATOM 526 C CA . VAL A 1 68 ? -9.950 -15.854 -5.849 1.00 92.75 68 VAL A CA 1
ATOM 527 C C . VAL A 1 68 ? -10.954 -17.009 -5.836 1.00 92.75 68 VAL A C 1
ATOM 529 O O . VAL A 1 68 ? -10.651 -18.125 -5.420 1.00 92.75 68 VAL A O 1
ATOM 532 N N . GLN A 1 69 ? -12.194 -16.756 -6.260 1.00 89.44 69 GLN A N 1
ATOM 533 C CA . GLN A 1 69 ? -13.259 -17.749 -6.136 1.00 89.44 69 GLN A CA 1
ATOM 534 C C . GLN A 1 69 ? -12.949 -19.029 -6.942 1.00 89.44 69 GLN A C 1
ATOM 536 O O . GLN A 1 69 ? -12.542 -18.977 -8.111 1.00 89.44 69 GLN A O 1
ATOM 541 N N . LYS A 1 70 ? -13.227 -20.193 -6.333 1.00 88.75 70 LYS A N 1
ATOM 542 C CA . LYS A 1 70 ? -12.969 -21.535 -6.896 1.00 88.75 70 LYS A CA 1
ATOM 543 C C . LYS A 1 70 ? -11.481 -21.805 -7.186 1.00 88.75 70 LYS A C 1
ATOM 545 O O . LYS A 1 70 ? -11.168 -22.529 -8.128 1.00 88.75 70 LYS A O 1
ATOM 550 N N . THR A 1 71 ? -10.573 -21.179 -6.445 1.00 92.06 71 THR A N 1
ATOM 551 C CA . THR A 1 71 ? -9.153 -21.547 -6.385 1.00 92.06 71 THR A CA 1
ATOM 552 C C . THR A 1 71 ? -8.695 -21.517 -4.924 1.00 92.06 71 THR A C 1
ATOM 554 O O . THR A 1 71 ? -9.391 -20.968 -4.063 1.00 92.06 71 THR A O 1
ATOM 557 N N . ASP A 1 72 ? -7.517 -22.074 -4.655 1.00 93.75 72 ASP A N 1
ATOM 558 C CA . ASP A 1 72 ? -6.853 -21.984 -3.346 1.00 93.75 72 ASP A CA 1
ATOM 559 C C . ASP A 1 72 ? -5.940 -20.753 -3.236 1.00 93.75 72 ASP A C 1
ATOM 561 O O . ASP A 1 72 ? -5.146 -20.627 -2.307 1.00 93.75 72 ASP A O 1
ATOM 565 N N . TRP A 1 73 ? -6.035 -19.824 -4.194 1.00 95.06 73 TRP A N 1
ATOM 566 C CA . TRP A 1 73 ? -5.220 -18.618 -4.179 1.00 95.06 73 TRP A CA 1
ATOM 567 C C . TRP A 1 73 ? -5.789 -17.611 -3.184 1.00 95.06 73 TRP A C 1
ATOM 569 O O . TRP A 1 73 ? -6.859 -17.029 -3.397 1.00 95.06 73 TRP A O 1
ATOM 579 N N . ILE A 1 74 ? -5.028 -17.413 -2.111 1.00 95.38 74 ILE A N 1
ATOM 580 C CA . ILE A 1 74 ? -5.285 -16.452 -1.048 1.00 95.38 74 ILE A CA 1
ATOM 581 C C . ILE A 1 74 ? -4.118 -15.464 -0.969 1.00 95.38 74 ILE A C 1
ATOM 583 O O . ILE A 1 74 ? -2.958 -15.859 -1.064 1.00 95.38 74 ILE A O 1
ATOM 587 N N . GLU A 1 75 ? -4.427 -14.185 -0.782 1.00 96.75 75 GLU A N 1
ATOM 588 C CA . GLU A 1 75 ? -3.445 -13.119 -0.577 1.00 96.75 75 GLU A CA 1
ATOM 589 C C . GLU A 1 75 ? -3.834 -12.271 0.643 1.00 96.75 75 GLU A C 1
ATOM 591 O O . GLU A 1 75 ? -4.966 -11.792 0.691 1.00 96.75 75 GLU A O 1
ATOM 596 N N . PRO A 1 76 ? -2.945 -12.033 1.623 1.00 96.19 76 PRO A N 1
ATOM 597 C CA . PRO A 1 76 ? -3.253 -11.141 2.745 1.00 96.19 76 PRO A CA 1
ATOM 598 C C . PRO A 1 76 ? -3.449 -9.703 2.250 1.00 96.19 76 PRO A C 1
ATOM 600 O O . PRO A 1 76 ? -2.761 -9.287 1.321 1.00 96.19 7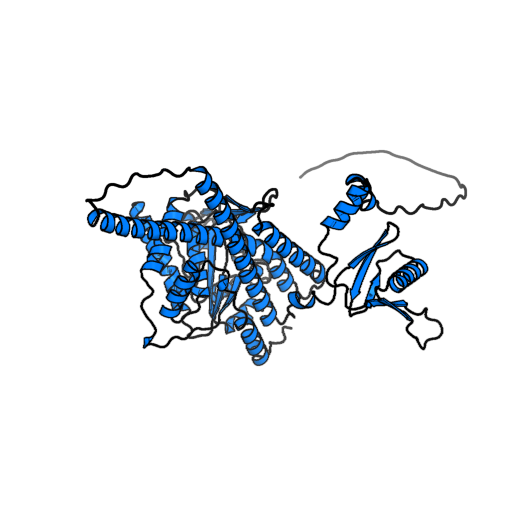6 PRO A O 1
ATOM 603 N N . LEU A 1 77 ? -4.320 -8.905 2.877 1.00 95.50 77 LEU A N 1
ATOM 604 C CA . LEU A 1 77 ? -4.515 -7.477 2.549 1.00 95.50 77 LEU A CA 1
ATOM 605 C C . LEU A 1 77 ? -3.337 -6.619 3.051 1.00 95.50 77 LEU A C 1
ATOM 607 O O . LEU A 1 77 ? -3.487 -5.710 3.859 1.00 95.50 77 LEU A O 1
ATOM 611 N N . LEU A 1 78 ? -2.136 -6.932 2.568 1.00 95.06 78 LEU A N 1
ATOM 612 C CA . LEU A 1 78 ? -0.876 -6.365 3.015 1.00 95.06 78 LEU A CA 1
ATOM 613 C C . LEU A 1 78 ? -0.033 -5.921 1.822 1.00 95.06 78 LEU A C 1
ATOM 615 O O . LEU A 1 78 ? 0.412 -6.743 1.014 1.00 95.06 78 LEU A O 1
ATOM 619 N N . SER A 1 79 ? 0.245 -4.625 1.736 1.00 96.12 79 SER A N 1
ATOM 620 C CA . SER A 1 79 ? 1.132 -4.066 0.719 1.00 96.12 79 SER A CA 1
ATOM 621 C C . SER A 1 79 ? 2.300 -3.338 1.362 1.00 96.12 79 SER A C 1
ATOM 623 O O . SER A 1 79 ? 2.153 -2.742 2.425 1.00 96.12 79 SER A O 1
ATOM 625 N N . TRP A 1 80 ? 3.461 -3.393 0.712 1.00 97.94 80 TRP A N 1
ATOM 626 C CA . TRP A 1 80 ? 4.676 -2.752 1.201 1.00 97.94 80 TRP A CA 1
ATOM 627 C C . TRP A 1 80 ? 5.099 -1.624 0.261 1.00 97.94 80 TRP A C 1
ATOM 629 O O . TRP A 1 80 ? 5.801 -1.880 -0.719 1.00 97.94 80 TRP A O 1
ATOM 639 N N . PRO A 1 81 ? 4.625 -0.387 0.466 1.00 98.00 81 PRO A N 1
ATOM 640 C CA . PRO A 1 81 ? 4.963 0.722 -0.409 1.00 98.00 81 PRO A CA 1
ATOM 641 C C . PRO A 1 81 ? 6.316 1.335 -0.047 1.00 98.00 81 PRO A C 1
ATOM 643 O O . PRO A 1 81 ? 6.633 1.564 1.119 1.00 98.00 81 PRO A O 1
ATOM 646 N N . LEU A 1 82 ? 7.085 1.684 -1.072 1.00 97.75 82 LEU A N 1
ATOM 647 C CA . LEU A 1 82 ? 8.296 2.479 -0.948 1.00 97.75 82 LEU A CA 1
ATOM 648 C C . LEU A 1 82 ? 8.182 3.686 -1.877 1.00 97.75 82 LEU A C 1
ATOM 650 O O . LEU A 1 82 ? 8.191 3.555 -3.104 1.00 97.75 82 LEU A O 1
ATOM 654 N N . ILE A 1 83 ? 8.020 4.861 -1.276 1.00 98.31 83 ILE A N 1
ATOM 655 C CA . ILE A 1 83 ? 7.782 6.118 -1.981 1.00 98.31 83 ILE A CA 1
ATOM 656 C C . ILE A 1 83 ? 9.112 6.840 -2.179 1.00 98.31 83 ILE A C 1
ATOM 658 O O . ILE A 1 83 ? 9.833 7.133 -1.229 1.00 98.31 83 ILE A O 1
ATOM 662 N N . PHE A 1 84 ? 9.420 7.184 -3.420 1.00 98.06 84 PHE A N 1
ATOM 663 C CA . PHE A 1 84 ? 10.621 7.902 -3.806 1.00 98.06 84 PHE A CA 1
ATOM 664 C C . PHE A 1 84 ? 10.255 9.315 -4.222 1.00 98.06 84 PHE A C 1
ATOM 666 O O . PHE A 1 84 ? 9.567 9.513 -5.224 1.00 98.06 84 PHE A O 1
ATOM 673 N N . MET A 1 85 ? 10.764 10.303 -3.493 1.00 97.44 85 MET A N 1
ATOM 674 C CA . MET A 1 85 ? 10.590 11.712 -3.849 1.00 97.44 85 MET A CA 1
ATOM 675 C C . MET A 1 85 ? 11.920 12.466 -3.734 1.00 97.44 85 MET A C 1
ATOM 677 O O . MET A 1 85 ? 12.781 12.087 -2.932 1.00 97.44 85 MET A O 1
ATOM 681 N N . PRO A 1 86 ? 12.130 13.559 -4.486 1.00 95.62 86 PRO A N 1
ATOM 682 C CA . PRO A 1 86 ? 13.336 14.375 -4.348 1.00 95.62 86 PRO A CA 1
ATOM 683 C C . PRO A 1 86 ? 13.528 14.938 -2.925 1.00 95.62 86 PRO A C 1
ATOM 685 O O . PRO A 1 86 ? 12.633 14.901 -2.077 1.00 95.62 86 PRO A O 1
ATOM 688 N N . SER A 1 87 ? 14.712 15.466 -2.613 1.00 94.31 87 SER A N 1
ATOM 689 C CA . SER A 1 87 ? 14.906 16.187 -1.344 1.00 94.31 87 SER A CA 1
ATOM 690 C C . SER A 1 87 ? 14.086 17.486 -1.322 1.00 94.31 87 SER A C 1
ATOM 692 O O . SER A 1 87 ? 13.872 18.081 -2.372 1.00 94.31 87 SER A O 1
ATOM 694 N N . GLY A 1 88 ? 13.608 17.909 -0.145 1.00 92.12 88 GLY A N 1
ATOM 695 C CA . GLY A 1 88 ? 12.834 19.153 0.011 1.00 92.12 88 GLY A CA 1
ATOM 696 C C . GLY A 1 88 ? 11.365 19.101 -0.440 1.00 92.12 88 GLY A C 1
ATOM 697 O O . GLY A 1 88 ? 10.713 20.132 -0.492 1.00 92.12 88 GLY A O 1
ATOM 698 N N . THR A 1 89 ? 10.820 17.920 -0.737 1.00 93.12 89 THR A N 1
ATOM 699 C CA . THR A 1 89 ? 9.486 17.743 -1.358 1.00 93.12 89 THR A CA 1
ATOM 700 C C . THR A 1 89 ? 8.407 17.291 -0.370 1.00 93.12 89 THR A C 1
ATOM 702 O O . THR A 1 89 ? 7.522 16.514 -0.705 1.00 93.12 89 THR A O 1
ATOM 705 N N . ARG A 1 90 ? 8.508 17.728 0.892 1.00 94.69 90 ARG A N 1
ATOM 706 C CA . ARG A 1 90 ? 7.513 17.434 1.946 1.00 94.69 90 ARG A CA 1
ATOM 707 C C . ARG A 1 90 ? 7.284 15.937 2.250 1.00 94.69 90 ARG A C 1
ATOM 709 O O . ARG A 1 90 ? 6.250 15.585 2.810 1.00 94.69 90 ARG A O 1
ATOM 716 N N . LYS A 1 91 ? 8.268 15.060 1.990 1.00 95.31 91 LYS A N 1
ATOM 717 C CA . LYS A 1 91 ? 8.242 13.633 2.401 1.00 95.31 91 LYS A CA 1
ATOM 718 C C . LYS A 1 91 ? 7.845 13.449 3.873 1.00 95.31 91 LYS A C 1
ATOM 720 O O . LYS A 1 91 ? 6.839 12.807 4.158 1.00 95.31 91 LYS A O 1
ATOM 725 N N . SER A 1 92 ? 8.540 14.134 4.780 1.00 96.38 92 SER A N 1
ATOM 726 C CA . SER A 1 92 ? 8.260 14.082 6.219 1.00 96.38 92 SER A CA 1
ATOM 727 C C . SER A 1 92 ? 6.864 14.585 6.587 1.00 96.38 92 SER A C 1
ATOM 729 O O . SER A 1 92 ? 6.315 14.192 7.611 1.00 96.38 92 SER A O 1
ATOM 731 N N . SER A 1 93 ? 6.246 15.432 5.755 1.00 96.12 93 SER A N 1
ATOM 732 C CA . SER A 1 93 ? 4.857 15.857 5.952 1.00 96.12 93 SER A CA 1
ATOM 733 C C . SER A 1 93 ? 3.876 14.729 5.630 1.00 96.12 93 SER A C 1
ATOM 735 O O . SER A 1 93 ? 2.932 14.541 6.390 1.00 96.12 93 SER A O 1
ATOM 737 N N . ILE A 1 94 ? 4.110 13.951 4.564 1.00 97.25 94 ILE A N 1
ATOM 738 C CA . ILE A 1 94 ? 3.321 12.744 4.248 1.00 97.25 94 ILE A CA 1
ATOM 739 C C . ILE A 1 94 ? 3.513 11.684 5.336 1.00 97.25 94 ILE A C 1
ATOM 741 O O . ILE A 1 94 ? 2.532 11.097 5.798 1.00 97.25 94 ILE A O 1
ATOM 745 N N . HIS A 1 95 ? 4.761 11.463 5.768 1.00 97.75 95 HIS A N 1
ATOM 746 C CA . HIS A 1 95 ? 5.082 10.552 6.869 1.00 97.75 95 HIS A CA 1
ATOM 747 C C . HIS A 1 95 ? 4.293 10.914 8.122 1.00 97.75 95 HIS A C 1
ATOM 749 O O . HIS A 1 95 ? 3.467 10.128 8.585 1.00 97.75 95 HIS A O 1
ATOM 755 N N . LYS A 1 96 ? 4.468 12.151 8.598 1.00 97.00 96 LYS A N 1
ATOM 756 C CA . LYS A 1 96 ? 3.789 12.663 9.783 1.00 97.00 96 LYS A CA 1
ATOM 757 C C . LYS A 1 96 ? 2.272 12.588 9.647 1.00 97.00 96 LYS A C 1
ATOM 759 O O . LYS A 1 96 ? 1.614 12.123 10.563 1.00 97.00 96 LYS A O 1
ATOM 764 N N . PHE A 1 97 ? 1.714 12.979 8.500 1.00 95.81 97 PHE A N 1
ATOM 765 C CA . PHE A 1 97 ? 0.276 12.874 8.245 1.00 95.81 97 PHE A CA 1
ATOM 766 C C . PHE A 1 97 ? -0.239 11.437 8.410 1.00 95.81 97 PHE A C 1
ATOM 768 O O . PHE A 1 97 ? -1.260 11.218 9.058 1.00 95.81 97 PHE A O 1
ATOM 775 N N . THR A 1 98 ? 0.491 10.465 7.863 1.00 96.38 98 THR A N 1
ATOM 776 C CA . THR A 1 98 ? 0.146 9.039 7.939 1.00 96.38 98 THR A CA 1
ATOM 777 C C . THR A 1 98 ? 0.177 8.537 9.382 1.00 96.38 98 THR A C 1
ATOM 779 O O . THR A 1 98 ? -0.804 7.955 9.848 1.00 96.38 98 THR A O 1
ATOM 782 N N . ILE A 1 99 ? 1.275 8.804 10.097 1.00 97.06 99 ILE A N 1
ATOM 783 C CA . ILE A 1 99 ? 1.472 8.360 11.482 1.00 97.06 99 ILE A CA 1
ATOM 784 C C . ILE A 1 99 ? 0.495 9.050 12.439 1.00 97.06 99 ILE A C 1
ATOM 786 O O . ILE A 1 99 ? -0.106 8.371 13.264 1.00 97.06 99 ILE A O 1
ATOM 790 N N . ASP A 1 100 ? 0.278 10.362 12.304 1.00 96.38 100 ASP A N 1
ATOM 791 C CA . ASP A 1 100 ? -0.641 11.127 13.157 1.00 96.38 100 ASP A CA 1
ATOM 792 C C . ASP A 1 100 ? -2.078 10.585 13.058 1.00 96.38 100 ASP A C 1
ATOM 794 O O . ASP A 1 100 ? -2.779 10.499 14.065 1.00 96.38 100 ASP A O 1
ATOM 798 N N . MET A 1 101 ? -2.530 10.193 11.858 1.00 95.19 101 MET A N 1
ATOM 799 C CA . MET A 1 101 ? -3.852 9.577 11.687 1.00 95.19 101 MET A CA 1
ATOM 800 C C . MET A 1 101 ? -3.972 8.264 12.464 1.00 95.19 101 MET A C 1
ATOM 802 O O . MET A 1 101 ? -4.963 8.063 13.161 1.00 95.19 101 MET A O 1
ATOM 806 N N . LEU A 1 102 ? -2.968 7.389 12.364 1.00 95.31 102 LEU A N 1
ATOM 807 C CA . LEU A 1 102 ? -2.988 6.100 13.054 1.00 95.31 102 LEU A CA 1
ATOM 808 C C . LEU A 1 102 ? -2.839 6.261 14.570 1.00 95.31 102 LEU A C 1
ATOM 810 O O . LEU A 1 102 ? -3.504 5.558 15.321 1.00 95.31 102 LEU A O 1
ATOM 814 N N . TYR A 1 103 ? -2.028 7.223 15.014 1.00 96.19 103 TYR A N 1
ATOM 815 C CA . TYR A 1 103 ? -1.861 7.564 16.425 1.00 96.19 103 TYR A CA 1
ATOM 816 C C . TYR A 1 103 ? -3.165 8.057 17.068 1.00 96.19 103 TYR A C 1
ATOM 818 O O . TYR A 1 103 ? -3.462 7.718 18.211 1.00 96.19 103 TYR A O 1
ATOM 826 N N . ASN A 1 104 ? -3.973 8.835 16.343 1.00 95.12 104 ASN A N 1
ATOM 827 C CA . ASN A 1 104 ? -5.272 9.275 16.857 1.00 95.12 104 ASN A CA 1
ATOM 828 C C . ASN A 1 104 ? -6.234 8.092 17.044 1.00 95.12 104 ASN A C 1
ATOM 830 O O . ASN A 1 104 ? -6.840 7.973 18.106 1.00 95.12 104 ASN A O 1
ATOM 834 N N . VAL A 1 105 ? -6.283 7.176 16.070 1.00 94.62 105 VAL A N 1
ATOM 835 C CA . VAL A 1 105 ? -7.058 5.926 16.179 1.00 94.62 105 VAL A CA 1
ATOM 836 C C . VAL A 1 105 ? -6.552 5.079 17.351 1.00 94.62 105 VAL A C 1
ATOM 838 O O . VAL A 1 105 ? -7.342 4.615 18.167 1.00 94.62 105 VAL A O 1
ATOM 841 N N . GLU A 1 106 ? -5.233 4.926 17.487 1.00 94.50 106 GLU A N 1
ATOM 842 C CA . GLU A 1 106 ? -4.587 4.224 18.602 1.00 94.50 106 GLU A CA 1
ATOM 843 C C . GLU A 1 106 ? -5.009 4.792 19.960 1.00 94.50 106 GLU A C 1
ATOM 845 O O . GLU A 1 106 ? -5.331 4.042 20.884 1.00 94.50 106 GLU A O 1
ATOM 850 N N . LYS A 1 107 ? -5.005 6.120 20.097 1.00 93.81 107 LYS A N 1
ATOM 851 C CA . LYS A 1 107 ? -5.371 6.797 21.341 1.00 93.81 107 LYS A CA 1
ATOM 852 C C . LYS A 1 107 ? -6.824 6.524 21.724 1.00 93.81 107 LYS A C 1
ATOM 854 O O . LYS A 1 107 ? -7.101 6.303 22.902 1.00 93.81 107 LYS A O 1
ATOM 859 N N . GLU A 1 108 ? -7.737 6.543 20.758 1.00 93.31 108 GLU A N 1
ATOM 860 C CA . GLU A 1 108 ? -9.150 6.253 21.012 1.00 93.31 108 GLU A CA 1
ATOM 861 C C . GLU A 1 108 ? -9.378 4.784 21.359 1.00 93.31 108 GLU A C 1
ATOM 863 O O . GLU A 1 108 ? -10.028 4.495 22.357 1.00 93.31 108 GLU A O 1
ATOM 868 N N . VAL A 1 109 ? -8.751 3.855 20.638 1.00 90.38 109 VAL A N 1
ATOM 869 C CA . VAL A 1 109 ? -8.870 2.416 20.923 1.00 90.38 109 VAL A CA 1
ATOM 870 C C . VAL A 1 109 ? -8.308 2.061 22.301 1.00 90.38 109 VAL A C 1
ATOM 872 O O . VAL A 1 109 ? -8.941 1.325 23.054 1.00 90.38 109 VAL A O 1
ATOM 875 N N . ASN A 1 110 ? -7.142 2.600 22.674 1.00 89.75 110 ASN A N 1
ATOM 876 C CA . ASN A 1 110 ? -6.571 2.355 24.003 1.00 89.75 110 ASN A CA 1
ATOM 877 C C . ASN A 1 110 ? -7.445 2.941 25.125 1.00 89.75 110 ASN A C 1
ATOM 879 O O . ASN A 1 110 ? -7.518 2.352 26.203 1.00 89.75 110 ASN A O 1
ATOM 883 N N . LYS A 1 111 ? -8.125 4.070 24.868 1.00 90.25 111 LYS A N 1
ATOM 884 C CA . LYS A 1 111 ? -9.095 4.661 25.798 1.00 90.25 111 LYS A CA 1
ATOM 885 C C . LYS A 1 111 ? -10.350 3.792 25.929 1.00 90.25 111 LYS A C 1
ATOM 887 O O . LYS A 1 111 ? -10.797 3.571 27.048 1.00 90.25 111 LYS A O 1
ATOM 892 N N . ASP A 1 112 ? -10.891 3.300 24.815 1.00 87.25 112 ASP A N 1
ATOM 893 C CA . ASP A 1 112 ? -12.096 2.459 24.789 1.00 87.25 112 ASP A CA 1
ATOM 894 C C . ASP A 1 112 ? -11.871 1.110 25.499 1.00 87.25 112 ASP A C 1
ATOM 896 O O . ASP A 1 112 ? -12.787 0.572 26.119 1.00 87.25 112 ASP A O 1
ATOM 900 N N . LEU A 1 113 ? -10.648 0.573 25.438 1.00 82.81 113 LEU A N 1
ATOM 901 C CA . LEU A 1 113 ? -10.281 -0.723 26.018 1.00 82.81 113 LEU A CA 1
ATOM 902 C C . LEU A 1 113 ? -9.729 -0.647 27.459 1.00 82.81 113 LEU A C 1
ATOM 904 O O . LEU A 1 113 ? -9.365 -1.687 28.008 1.00 82.81 113 LEU A O 1
ATOM 908 N N . ASP A 1 114 ? -9.635 0.548 28.059 1.00 82.19 114 ASP A N 1
ATOM 909 C CA . ASP A 1 114 ? -9.037 0.793 29.391 1.00 82.19 114 ASP A CA 1
ATOM 910 C C . ASP A 1 114 ? -7.660 0.111 29.578 1.00 82.19 114 ASP A C 1
ATOM 912 O O . ASP A 1 114 ? -7.320 -0.446 30.628 1.00 82.19 114 ASP A O 1
ATOM 916 N N . ILE A 1 115 ? -6.844 0.100 28.516 1.00 77.12 115 ILE A N 1
ATOM 917 C CA . ILE A 1 115 ? -5.548 -0.584 28.533 1.00 77.12 115 ILE A CA 1
ATOM 918 C C . ILE A 1 115 ? -4.544 0.284 29.296 1.00 77.12 115 ILE A C 1
ATOM 920 O O . ILE A 1 115 ? -4.163 1.364 28.849 1.00 77.12 115 ILE A O 1
ATOM 924 N N . LYS A 1 116 ? -4.057 -0.226 30.435 1.00 69.94 116 LYS A N 1
ATOM 925 C CA . LYS A 1 116 ? -3.059 0.461 31.278 1.00 69.94 116 LYS A CA 1
ATOM 926 C C . LYS A 1 116 ? -1.709 0.680 30.585 1.00 69.94 116 LYS A C 1
ATOM 928 O O . LYS A 1 116 ? -1.030 1.658 30.883 1.00 69.94 116 LYS A O 1
ATOM 933 N N . GLU A 1 117 ? -1.321 -0.219 29.682 1.00 75.81 117 GLU A N 1
ATOM 934 C CA . GLU A 1 117 ? -0.105 -0.113 28.868 1.00 75.81 117 GLU A CA 1
ATOM 935 C C . GLU A 1 117 ? -0.468 0.166 27.408 1.00 75.81 117 GLU A C 1
ATOM 937 O O . GLU A 1 117 ? -0.927 -0.718 26.689 1.00 75.81 117 GLU A O 1
ATOM 942 N N . GLN A 1 118 ? -0.272 1.411 26.970 1.00 74.69 118 GLN A N 1
ATOM 943 C CA . GLN A 1 118 ? -0.644 1.855 25.629 1.00 74.69 118 GLN A CA 1
ATOM 944 C C . GLN A 1 118 ? 0.004 0.972 24.548 1.00 74.69 118 GLN A C 1
ATOM 946 O O . GLN A 1 118 ? 1.226 0.976 24.371 1.00 74.69 118 GLN A O 1
ATOM 951 N N . LYS A 1 119 ? -0.820 0.236 23.792 1.00 83.94 119 LYS A N 1
ATOM 952 C CA . LYS A 1 119 ? -0.343 -0.542 22.646 1.00 83.94 119 LYS A CA 1
ATOM 953 C C . LYS A 1 119 ? -0.024 0.417 21.509 1.00 83.94 119 LYS A C 1
ATOM 955 O O . LYS A 1 119 ? -0.936 0.999 20.932 1.00 83.94 119 LYS A O 1
ATOM 960 N N . SER A 1 120 ? 1.257 0.545 21.169 1.00 93.12 120 SER A N 1
ATOM 961 C CA . SER A 1 120 ? 1.664 1.333 20.005 1.00 93.12 120 SER A CA 1
ATOM 962 C C . SER A 1 120 ? 1.386 0.578 18.707 1.00 93.12 120 SER A C 1
ATOM 964 O O . SER A 1 120 ? 1.746 -0.594 18.581 1.00 93.12 120 SER A O 1
ATOM 966 N N . PHE A 1 121 ? 0.762 1.216 17.723 1.00 95.75 121 PHE A N 1
ATOM 967 C CA . PHE A 1 121 ? 0.450 0.587 16.434 1.00 95.75 121 PHE A CA 1
ATOM 968 C C . PHE A 1 121 ? 1.630 0.652 15.464 1.00 95.75 121 PHE A C 1
ATOM 970 O O . PHE A 1 121 ? 1.789 -0.205 14.586 1.00 95.75 121 PHE A O 1
ATOM 977 N N . THR A 1 122 ? 2.488 1.646 15.655 1.00 96.62 122 THR A N 1
ATOM 978 C CA . THR A 1 122 ? 3.654 1.913 14.827 1.00 96.62 122 THR A CA 1
ATOM 979 C C . THR A 1 122 ? 4.931 1.438 15.506 1.00 96.62 122 THR A C 1
ATOM 981 O O . THR A 1 122 ? 4.988 1.158 16.704 1.00 96.62 122 THR A O 1
ATOM 984 N N . VAL A 1 123 ? 5.988 1.320 14.718 1.00 94.94 123 VAL A N 1
ATOM 985 C CA . VAL A 1 123 ? 7.332 1.078 15.222 1.00 94.94 123 VAL A CA 1
ATOM 986 C C . VAL A 1 123 ? 8.313 1.958 14.461 1.00 94.94 123 VAL A C 1
ATOM 988 O O . VAL A 1 123 ? 8.200 2.142 13.248 1.00 94.94 123 VAL A O 1
ATOM 991 N N . GLN A 1 124 ? 9.243 2.548 15.203 1.00 88.94 124 GLN A N 1
ATOM 992 C CA . GLN A 1 124 ? 10.349 3.318 14.645 1.00 88.94 124 GLN A CA 1
ATOM 993 C C . GLN A 1 124 ? 11.550 2.393 14.392 1.00 88.94 124 GLN A C 1
ATOM 995 O O . GLN A 1 124 ? 11.401 1.177 14.269 1.00 88.94 124 GLN A O 1
ATOM 1000 N N . GLU A 1 125 ? 12.750 2.953 14.280 1.00 85.88 125 GLU A N 1
ATOM 1001 C CA . GLU A 1 125 ? 13.982 2.180 14.141 1.00 85.88 125 GLU A CA 1
ATOM 1002 C C . GLU A 1 125 ? 14.151 1.216 15.327 1.00 85.88 125 GLU A C 1
ATOM 1004 O O . GLU A 1 125 ? 14.330 1.625 16.474 1.00 85.88 125 GLU A O 1
ATOM 1009 N N . CYS A 1 126 ? 14.066 -0.086 15.057 1.00 90.00 126 CYS A N 1
ATOM 1010 C CA . CYS A 1 126 ? 14.296 -1.136 16.041 1.00 90.00 126 CYS A CA 1
ATOM 1011 C C . CYS A 1 126 ? 14.963 -2.344 15.377 1.00 90.00 126 CYS A C 1
ATOM 1013 O O . CYS A 1 126 ? 14.940 -2.490 14.155 1.00 90.00 126 CYS A O 1
ATOM 1015 N N . THR A 1 127 ? 15.572 -3.215 16.182 1.00 89.25 127 THR A N 1
ATOM 1016 C CA . THR A 1 127 ? 16.088 -4.492 15.676 1.00 89.25 127 THR A CA 1
ATOM 1017 C C . THR A 1 127 ? 14.936 -5.453 15.389 1.00 89.25 127 THR A C 1
ATOM 1019 O O . THR A 1 127 ? 13.870 -5.355 16.002 1.00 89.25 127 THR A O 1
ATOM 1022 N N . ILE A 1 128 ? 15.153 -6.433 14.507 1.00 88.50 128 ILE A N 1
ATOM 1023 C CA . ILE A 1 128 ? 14.143 -7.454 14.194 1.00 88.50 128 ILE A CA 1
ATOM 1024 C C . ILE A 1 128 ? 13.736 -8.242 15.450 1.00 88.50 128 ILE A C 1
ATOM 1026 O O . ILE A 1 128 ? 12.564 -8.555 15.628 1.00 88.50 128 ILE A O 1
ATOM 1030 N N . GLU A 1 129 ? 14.646 -8.507 16.388 1.00 88.06 129 GLU A N 1
ATOM 1031 C CA . GLU A 1 129 ? 14.305 -9.178 17.649 1.00 88.06 129 GLU A CA 1
ATOM 1032 C C . GLU A 1 129 ? 13.329 -8.356 18.495 1.00 88.06 129 GLU A C 1
ATOM 1034 O O . GLU A 1 129 ? 12.366 -8.903 19.039 1.00 88.06 129 GLU A O 1
ATOM 1039 N N . LYS A 1 130 ? 13.552 -7.037 18.603 1.00 91.81 130 LYS A N 1
ATOM 1040 C CA . LYS A 1 130 ? 12.633 -6.158 19.332 1.00 91.81 130 LYS A CA 1
ATOM 1041 C C . LYS A 1 130 ? 11.314 -6.006 18.576 1.00 91.81 130 LYS A C 1
ATOM 1043 O O . LYS A 1 130 ? 10.271 -6.000 19.226 1.00 91.81 130 LYS A O 1
ATOM 1048 N N . LEU A 1 131 ? 11.345 -5.958 17.242 1.00 94.12 131 LEU A N 1
ATOM 1049 C CA . LEU A 1 131 ? 10.149 -5.926 16.403 1.00 94.12 131 LEU A CA 1
ATOM 1050 C C . LEU A 1 131 ? 9.224 -7.110 16.692 1.00 94.12 131 LEU A C 1
ATOM 1052 O O . LEU A 1 131 ? 8.032 -6.903 16.891 1.00 94.12 131 LEU A O 1
ATOM 1056 N N . GLY A 1 132 ? 9.762 -8.328 16.772 1.00 94.19 132 GLY A N 1
ATOM 1057 C CA . GLY A 1 132 ? 8.952 -9.520 17.032 1.00 94.19 132 GLY A CA 1
ATOM 1058 C C . GLY A 1 132 ? 8.230 -9.491 18.376 1.00 94.19 132 GLY A C 1
ATOM 1059 O O . GLY A 1 132 ? 7.050 -9.824 18.442 1.00 94.19 132 GLY A O 1
ATOM 1060 N N . ARG A 1 133 ? 8.886 -8.974 19.423 1.00 93.25 133 ARG A N 1
ATOM 1061 C CA . ARG A 1 133 ? 8.246 -8.760 20.733 1.00 93.25 133 ARG A CA 1
ATOM 1062 C C . ARG A 1 133 ? 7.169 -7.686 20.682 1.00 93.25 133 ARG A C 1
ATOM 1064 O O . ARG A 1 133 ? 6.064 -7.902 21.158 1.00 93.25 133 ARG A O 1
ATOM 1071 N N . LEU A 1 134 ? 7.470 -6.549 20.052 1.00 94.81 134 LEU A N 1
ATOM 1072 C CA . LEU A 1 134 ? 6.491 -5.476 19.882 1.00 94.81 134 LEU A CA 1
ATOM 1073 C C . LEU A 1 134 ? 5.268 -5.972 19.097 1.00 94.81 134 LEU A C 1
ATOM 1075 O O . LEU A 1 134 ? 4.143 -5.581 19.396 1.00 94.81 134 LEU A O 1
ATOM 1079 N N . MET A 1 135 ? 5.474 -6.817 18.084 1.00 95.69 135 MET A N 1
ATOM 1080 C CA . MET A 1 135 ? 4.389 -7.467 17.355 1.00 95.69 135 MET A CA 1
ATOM 1081 C C . MET A 1 135 ? 3.595 -8.409 18.260 1.00 95.69 135 MET A C 1
ATOM 1083 O O . MET A 1 135 ? 2.375 -8.379 18.189 1.00 95.69 135 MET A O 1
ATOM 1087 N N . GLU A 1 136 ? 4.231 -9.203 19.123 1.00 94.50 136 GLU A N 1
ATOM 1088 C CA . GLU A 1 136 ? 3.535 -10.104 20.060 1.00 94.50 136 GLU A CA 1
ATOM 1089 C C . GLU A 1 136 ? 2.632 -9.341 21.031 1.00 94.50 136 GLU A C 1
ATOM 1091 O O . GLU A 1 136 ? 1.453 -9.672 21.155 1.00 94.50 136 GLU A O 1
ATOM 1096 N N . GLU A 1 137 ? 3.135 -8.246 21.605 1.00 92.38 137 GLU A N 1
ATOM 1097 C CA . GLU A 1 137 ? 2.371 -7.324 22.462 1.00 92.38 137 GLU A CA 1
ATOM 1098 C C . GLU A 1 137 ? 1.132 -6.744 21.750 1.00 92.38 137 GLU A C 1
ATOM 1100 O O . GLU A 1 137 ? 0.135 -6.387 22.383 1.00 92.38 137 GLU A O 1
ATOM 1105 N N . ASN A 1 138 ? 1.179 -6.672 20.417 1.00 93.00 138 ASN A N 1
ATOM 1106 C CA . ASN A 1 138 ? 0.112 -6.142 19.582 1.00 93.00 138 ASN A CA 1
ATOM 1107 C C . ASN A 1 138 ? -0.510 -7.199 18.656 1.00 93.00 138 ASN A C 1
ATOM 1109 O O . ASN A 1 138 ? -0.867 -6.903 17.512 1.00 93.00 138 ASN A O 1
ATOM 1113 N N . ASN A 1 139 ? -0.608 -8.438 19.155 1.00 92.62 139 ASN A N 1
ATOM 1114 C CA . ASN A 1 139 ? -1.242 -9.573 18.486 1.00 92.62 139 ASN A CA 1
ATOM 1115 C C . ASN A 1 139 ? -0.803 -9.691 17.019 1.00 92.62 139 ASN A C 1
ATOM 1117 O O . ASN A 1 139 ? -1.629 -9.620 16.126 1.00 92.62 139 ASN A O 1
ATOM 1121 N N . GLY A 1 140 ? 0.506 -9.733 16.769 1.00 94.56 140 GLY A N 1
ATOM 1122 C CA . GLY A 1 140 ? 1.131 -9.880 15.455 1.00 94.56 140 GLY A CA 1
ATOM 1123 C C . GLY A 1 140 ? 1.024 -8.690 14.494 1.00 94.56 140 GLY A C 1
ATOM 1124 O O . GLY A 1 140 ? 1.473 -8.831 13.354 1.00 94.56 140 GLY A O 1
ATOM 1125 N N . LYS A 1 141 ? 0.468 -7.538 14.897 1.00 95.31 141 LYS A N 1
ATOM 1126 C CA . LYS A 1 141 ? 0.207 -6.379 14.015 1.00 95.31 141 LYS A CA 1
ATOM 1127 C C . LYS A 1 141 ? 1.188 -5.236 14.275 1.00 95.31 141 LYS A C 1
ATOM 1129 O O . LYS A 1 141 ? 1.299 -4.796 15.416 1.00 95.31 141 LYS A O 1
ATOM 1134 N N . LYS A 1 142 ? 1.839 -4.682 13.247 1.00 97.25 142 LYS A N 1
ATOM 1135 C CA . 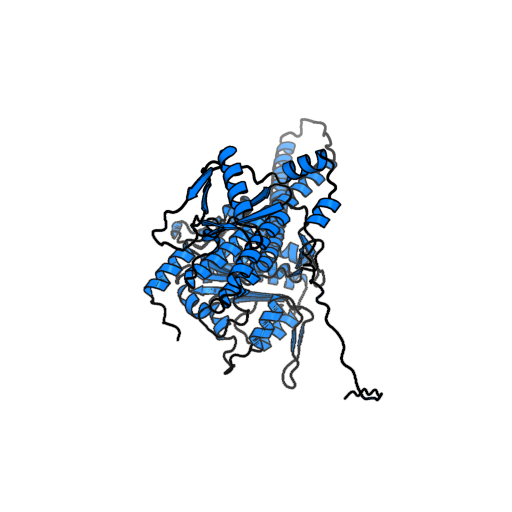LYS A 1 142 ? 2.616 -3.424 13.350 1.00 97.25 142 LYS A CA 1
ATOM 1136 C C . LYS A 1 142 ? 2.712 -2.689 12.018 1.00 97.25 142 LYS A C 1
ATOM 1138 O O . LYS A 1 142 ? 2.785 -3.313 10.961 1.00 97.25 142 LYS A O 1
ATOM 1143 N N . VAL A 1 143 ? 2.819 -1.363 12.097 1.00 97.75 143 VAL A N 1
ATOM 1144 C CA . VAL A 1 143 ? 3.237 -0.502 10.983 1.00 97.75 143 VAL A CA 1
ATOM 1145 C C . VAL A 1 143 ? 4.679 -0.053 11.185 1.00 97.75 143 VAL A C 1
ATOM 1147 O O . VAL A 1 143 ? 4.977 0.737 12.078 1.00 97.75 143 VAL A O 1
ATOM 1150 N N . TRP A 1 144 ? 5.573 -0.523 10.322 1.00 97.25 144 TRP A N 1
ATOM 1151 C CA . TRP A 1 144 ? 6.955 -0.072 10.226 1.00 97.25 144 TRP A CA 1
ATOM 1152 C C . TRP A 1 144 ? 7.110 0.839 9.005 1.00 97.25 144 TRP A C 1
ATOM 1154 O O . TRP A 1 144 ? 7.538 0.415 7.930 1.00 97.25 144 TRP A O 1
ATOM 1164 N N . PHE A 1 145 ? 6.682 2.095 9.164 1.00 97.06 145 PHE A N 1
ATOM 1165 C CA . PHE A 1 145 ? 6.706 3.108 8.110 1.00 97.06 145 PHE A CA 1
ATOM 1166 C C . PHE A 1 145 ? 7.769 4.167 8.412 1.00 97.06 145 PHE A C 1
ATOM 1168 O O . PHE A 1 145 ? 7.652 4.920 9.380 1.00 97.06 145 PHE A O 1
ATOM 1175 N N . LEU A 1 146 ? 8.825 4.203 7.601 1.00 96.38 146 LEU A N 1
ATOM 1176 C CA . LEU A 1 146 ? 10.029 5.007 7.839 1.00 96.38 146 LEU A CA 1
ATOM 1177 C C . LEU A 1 146 ? 10.028 6.299 7.007 1.00 96.38 146 LEU A C 1
ATOM 1179 O O . LEU A 1 146 ? 9.658 6.278 5.835 1.00 96.38 146 LEU A O 1
ATOM 1183 N N . ASP A 1 147 ? 10.497 7.416 7.572 1.00 95.56 147 ASP A N 1
ATOM 1184 C CA . ASP A 1 147 ? 10.678 8.674 6.814 1.00 95.56 147 ASP A CA 1
ATOM 1185 C C . ASP A 1 147 ? 11.907 8.626 5.874 1.00 95.56 147 ASP A C 1
ATOM 1187 O O . ASP A 1 147 ? 11.986 9.365 4.895 1.00 95.56 147 ASP A O 1
ATOM 1191 N N . GLU A 1 148 ? 12.840 7.704 6.141 1.00 95.31 148 GLU A N 1
ATOM 1192 C CA . GLU A 1 148 ? 13.969 7.339 5.274 1.00 95.31 148 GLU A CA 1
ATOM 1193 C C . GLU A 1 148 ? 14.004 5.806 5.100 1.00 95.31 148 GLU A C 1
ATOM 1195 O O . GLU A 1 148 ? 14.748 5.073 5.749 1.00 95.31 148 GLU A O 1
ATOM 1200 N N . GLY A 1 149 ? 13.144 5.297 4.218 1.00 93.31 149 GLY A N 1
ATOM 1201 C CA . GLY A 1 149 ? 12.920 3.872 3.973 1.00 93.31 149 GLY A CA 1
ATOM 1202 C C . GLY A 1 149 ? 14.129 3.100 3.439 1.00 93.31 149 GLY A C 1
ATOM 1203 O O . GLY A 1 149 ? 14.134 1.877 3.505 1.00 93.31 149 GLY A O 1
ATOM 1204 N N . ASP A 1 150 ? 15.181 3.768 2.958 1.00 91.88 150 ASP A N 1
ATOM 1205 C CA . ASP A 1 150 ? 16.436 3.097 2.598 1.00 91.88 150 ASP A CA 1
ATOM 1206 C C . ASP A 1 150 ? 17.188 2.534 3.811 1.00 91.88 150 ASP A C 1
ATOM 1208 O O . ASP A 1 150 ? 17.991 1.615 3.645 1.00 91.88 150 ASP A O 1
ATOM 1212 N N . ILE A 1 151 ? 16.915 3.043 5.019 1.00 91.19 151 ILE A N 1
ATOM 1213 C CA . ILE A 1 151 ? 17.496 2.531 6.267 1.00 91.19 151 ILE A CA 1
ATOM 1214 C C . ILE A 1 151 ? 17.094 1.071 6.488 1.00 91.19 151 ILE A C 1
ATOM 1216 O O . ILE A 1 151 ? 17.922 0.276 6.925 1.00 91.19 151 ILE A O 1
ATOM 1220 N N . LEU A 1 152 ? 15.873 0.688 6.100 1.00 90.62 152 LEU A N 1
ATOM 1221 C CA . LEU A 1 152 ? 15.406 -0.697 6.174 1.00 90.62 152 LEU A CA 1
ATOM 1222 C C . LEU A 1 152 ? 16.377 -1.653 5.468 1.00 90.62 152 LEU A C 1
ATOM 1224 O O . LEU A 1 152 ? 16.808 -2.648 6.042 1.00 90.62 152 LEU A O 1
ATOM 1228 N N . PHE A 1 153 ? 16.757 -1.334 4.231 1.00 88.19 153 PHE A N 1
ATOM 1229 C CA . PHE A 1 153 ? 17.644 -2.185 3.435 1.00 88.19 153 PHE A CA 1
ATOM 1230 C C . PHE A 1 153 ? 19.086 -2.168 3.944 1.00 88.19 153 PHE A C 1
ATOM 1232 O O . PHE A 1 153 ? 19.784 -3.166 3.824 1.00 88.19 153 PHE A O 1
ATOM 1239 N N . GLN A 1 154 ? 19.518 -1.072 4.573 1.00 86.31 154 GLN A N 1
ATOM 1240 C CA . GLN A 1 154 ? 20.831 -0.997 5.221 1.00 86.31 154 GLN A CA 1
ATOM 1241 C C . GLN A 1 154 ? 20.904 -1.852 6.491 1.00 86.31 154 GLN A C 1
ATOM 1243 O O . GLN A 1 154 ? 21.974 -2.357 6.826 1.00 86.31 154 GLN A O 1
ATOM 1248 N N . GLN A 1 155 ? 19.781 -2.011 7.195 1.00 84.88 155 GLN A N 1
ATOM 1249 C CA . GLN A 1 155 ? 19.685 -2.840 8.396 1.00 84.88 155 GLN A CA 1
ATOM 1250 C C . GLN A 1 155 ? 19.618 -4.333 8.059 1.00 84.88 155 GLN A C 1
ATOM 1252 O O . GLN A 1 155 ? 20.184 -5.157 8.782 1.00 84.88 155 GLN A O 1
ATOM 1257 N N . ILE A 1 156 ? 18.964 -4.695 6.953 1.00 84.38 156 ILE A N 1
ATOM 1258 C CA . ILE A 1 156 ? 18.847 -6.090 6.520 1.00 84.38 156 ILE A CA 1
ATOM 1259 C C . ILE A 1 156 ? 20.219 -6.613 6.086 1.00 84.38 156 ILE A C 1
ATOM 1261 O O . ILE A 1 156 ? 20.862 -6.093 5.179 1.00 84.38 156 ILE A O 1
ATOM 1265 N N . GLY A 1 157 ? 20.681 -7.669 6.752 1.00 71.94 157 GLY A N 1
ATOM 1266 C CA . GLY A 1 157 ? 21.928 -8.341 6.404 1.00 71.94 157 GLY A CA 1
ATOM 1267 C C . GLY A 1 157 ? 23.205 -7.556 6.696 1.00 71.94 157 GLY A C 1
ATOM 1268 O O . GLY A 1 157 ? 24.275 -7.972 6.245 1.00 71.94 157 GLY A O 1
ATOM 1269 N N . MET A 1 158 ? 23.130 -6.492 7.505 1.00 68.25 158 MET A N 1
ATOM 1270 C CA . MET A 1 158 ? 24.302 -5.741 7.975 1.00 68.25 158 MET A CA 1
ATOM 1271 C C . MET A 1 158 ? 25.351 -6.650 8.643 1.00 68.25 158 MET A C 1
ATOM 1273 O O . MET A 1 158 ? 26.552 -6.405 8.534 1.00 68.25 158 MET A O 1
ATOM 1277 N N . TYR A 1 159 ? 24.907 -7.734 9.286 1.00 59.66 159 TYR A N 1
ATOM 1278 C CA . TYR A 1 159 ? 25.771 -8.699 9.970 1.00 59.66 159 TYR A CA 1
ATOM 1279 C C . TYR A 1 159 ? 26.098 -9.956 9.147 1.00 59.66 159 TYR A C 1
ATOM 1281 O O . TYR A 1 159 ? 26.924 -10.762 9.576 1.00 59.66 159 TYR A O 1
ATOM 1289 N N . SER A 1 160 ? 25.510 -10.127 7.956 1.00 67.38 160 SER A N 1
ATOM 1290 C CA . SER A 1 160 ? 25.794 -11.286 7.106 1.00 67.38 160 SER A CA 1
ATOM 1291 C C . SER A 1 160 ? 26.965 -11.006 6.163 1.00 67.38 160 SER A C 1
ATOM 1293 O O . SER A 1 160 ? 26.896 -10.171 5.251 1.00 67.38 160 SER A O 1
ATOM 1295 N N . LYS A 1 161 ? 28.065 -11.738 6.370 1.00 66.81 161 LYS A N 1
ATOM 1296 C CA . LYS A 1 161 ? 29.209 -11.764 5.443 1.00 66.81 161 LYS A CA 1
ATOM 1297 C C . LYS A 1 161 ? 28.926 -12.608 4.196 1.00 66.81 161 LYS A C 1
ATOM 1299 O O . LYS A 1 161 ? 29.609 -12.439 3.189 1.00 66.81 161 LYS A O 1
ATOM 1304 N N . GLU A 1 162 ? 27.926 -13.483 4.249 1.00 71.31 162 GLU A N 1
ATOM 1305 C CA . GLU A 1 162 ? 27.596 -14.432 3.188 1.00 71.31 162 GLU A CA 1
ATOM 1306 C C . GLU A 1 162 ? 26.394 -13.969 2.354 1.00 71.31 162 GLU A C 1
ATOM 1308 O O . GLU A 1 162 ? 25.559 -13.189 2.807 1.00 71.31 162 GLU A O 1
ATOM 1313 N N . ARG A 1 163 ? 26.295 -14.472 1.116 1.00 64.38 163 ARG A N 1
ATOM 1314 C CA . ARG A 1 163 ? 25.172 -14.214 0.190 1.00 64.38 163 ARG A CA 1
ATOM 1315 C C . ARG A 1 163 ? 23.915 -15.046 0.497 1.00 64.38 163 ARG A C 1
ATOM 1317 O O . ARG A 1 163 ? 23.042 -15.157 -0.355 1.00 64.38 163 ARG A O 1
ATOM 1324 N N . GLN A 1 164 ? 23.840 -15.685 1.662 1.00 74.56 164 GLN A N 1
ATOM 1325 C CA . GLN A 1 164 ? 22.660 -16.455 2.052 1.00 74.56 164 GLN A CA 1
ATOM 1326 C C . GLN A 1 164 ? 21.550 -15.521 2.547 1.00 74.56 164 GLN A C 1
ATOM 1328 O O . GLN A 1 164 ? 21.843 -14.458 3.098 1.00 74.56 164 GLN A O 1
ATOM 1333 N N . ILE A 1 165 ? 20.293 -15.944 2.363 1.00 77.44 165 ILE A N 1
ATOM 1334 C CA . ILE A 1 165 ? 19.111 -15.271 2.919 1.00 77.44 165 ILE A CA 1
ATOM 1335 C C . ILE A 1 165 ? 19.349 -15.074 4.411 1.00 77.44 165 ILE A C 1
ATOM 1337 O O . ILE A 1 165 ? 19.559 -16.040 5.151 1.00 77.44 165 ILE A O 1
ATOM 1341 N N . THR A 1 166 ? 19.341 -13.820 4.850 1.00 86.12 166 THR A N 1
ATOM 1342 C CA . THR A 1 166 ? 19.600 -13.522 6.255 1.00 86.12 166 THR A CA 1
ATOM 1343 C C . THR A 1 166 ? 18.363 -13.827 7.084 1.00 86.12 166 THR A C 1
ATOM 1345 O O . THR A 1 166 ? 17.241 -13.918 6.578 1.00 86.12 166 THR A O 1
ATOM 1348 N N . ARG A 1 167 ? 18.547 -13.998 8.391 1.00 87.06 167 ARG A N 1
ATOM 1349 C CA . ARG A 1 167 ? 17.436 -14.287 9.296 1.00 87.06 167 ARG A CA 1
ATOM 1350 C C . ARG A 1 167 ? 16.387 -13.170 9.273 1.00 87.06 167 ARG A C 1
ATOM 1352 O O . ARG A 1 167 ? 15.193 -13.454 9.273 1.00 87.06 167 ARG A O 1
ATOM 1359 N N . GLU A 1 168 ? 16.837 -11.921 9.226 1.00 89.50 168 GLU A N 1
ATOM 1360 C CA . GLU A 1 168 ? 15.996 -10.727 9.114 1.00 89.50 168 GLU A CA 1
ATOM 1361 C C . GLU A 1 168 ? 15.168 -10.765 7.831 1.00 89.50 168 GLU A C 1
ATOM 1363 O O . GLU A 1 168 ? 13.962 -10.525 7.842 1.00 89.50 168 GLU A O 1
ATOM 1368 N N . GLU A 1 169 ? 15.811 -11.132 6.727 1.00 90.50 169 GLU A N 1
ATOM 1369 C CA . GLU A 1 169 ? 15.162 -11.231 5.434 1.00 90.50 169 GLU A CA 1
ATOM 1370 C C . GLU A 1 169 ? 14.100 -12.340 5.410 1.00 90.50 169 GLU A C 1
ATOM 1372 O O . GLU A 1 169 ? 12.971 -12.103 4.985 1.00 90.50 169 GLU A O 1
ATOM 1377 N N . ALA A 1 170 ? 14.410 -13.523 5.950 1.00 90.56 170 ALA A N 1
ATOM 1378 C CA . ALA A 1 170 ? 13.455 -14.623 6.066 1.00 90.56 170 ALA A CA 1
ATOM 1379 C C . ALA A 1 170 ? 12.213 -14.234 6.889 1.00 90.56 170 ALA A C 1
ATOM 1381 O O . ALA A 1 170 ? 11.088 -14.556 6.501 1.00 90.56 170 ALA A O 1
ATOM 1382 N N . VAL A 1 171 ? 12.401 -13.498 7.990 1.00 92.19 171 VAL A N 1
ATOM 1383 C CA . VAL A 1 171 ? 11.303 -12.976 8.821 1.00 92.19 171 VAL A CA 1
ATOM 1384 C C . VAL A 1 171 ? 10.428 -12.007 8.032 1.00 92.19 171 VAL A C 1
ATOM 1386 O O . VAL A 1 171 ? 9.200 -12.114 8.070 1.00 92.19 171 VAL A O 1
ATOM 1389 N N . LEU A 1 172 ? 11.033 -11.084 7.283 1.00 94.25 172 LEU A N 1
ATOM 1390 C CA . LEU A 1 172 ? 10.293 -10.158 6.429 1.00 94.25 172 LEU A CA 1
ATOM 1391 C C . LEU A 1 172 ? 9.517 -10.920 5.341 1.00 94.25 172 LEU A C 1
ATOM 1393 O O . LEU A 1 172 ? 8.320 -10.699 5.159 1.00 94.25 172 LEU A O 1
ATOM 1397 N N . LEU A 1 173 ? 10.147 -11.884 4.669 1.00 93.62 173 LEU A N 1
ATOM 1398 C CA . LEU A 1 173 ? 9.495 -12.713 3.652 1.00 93.62 173 LEU A CA 1
ATOM 1399 C C . LEU A 1 173 ? 8.289 -13.492 4.200 1.00 93.62 173 LEU A C 1
ATOM 1401 O O . LEU A 1 173 ? 7.265 -13.573 3.517 1.00 93.62 173 LEU A O 1
ATOM 1405 N N . GLN A 1 174 ? 8.395 -14.044 5.413 1.00 93.62 174 GLN A N 1
ATOM 1406 C CA . GLN A 1 174 ? 7.282 -14.700 6.109 1.00 93.62 174 GLN A CA 1
ATOM 1407 C C . GLN A 1 174 ? 6.182 -13.697 6.469 1.00 93.62 174 GLN A C 1
ATOM 1409 O O . GLN A 1 174 ? 5.003 -13.960 6.222 1.00 93.62 174 GLN A O 1
ATOM 1414 N N . SER A 1 175 ? 6.576 -12.524 6.968 1.00 95.56 175 SER A N 1
ATOM 1415 C CA . SER A 1 175 ? 5.647 -11.474 7.384 1.00 95.56 175 SER A CA 1
ATOM 1416 C C . SER A 1 175 ? 4.835 -10.903 6.223 1.00 95.56 175 SER A C 1
ATOM 1418 O O . SER A 1 175 ? 3.645 -10.637 6.367 1.00 95.56 175 SER A O 1
ATOM 1420 N N . TYR A 1 176 ? 5.436 -10.800 5.034 1.00 96.06 176 TYR A N 1
ATOM 1421 C CA . TYR A 1 176 ? 4.740 -10.384 3.813 1.00 96.06 176 TYR A CA 1
ATOM 1422 C C . TYR A 1 176 ? 3.590 -11.323 3.413 1.00 96.06 176 TYR A C 1
ATOM 1424 O O . TYR A 1 176 ? 2.648 -10.904 2.737 1.00 96.06 176 TYR A O 1
ATOM 1432 N N . ASN A 1 177 ? 3.675 -12.601 3.785 1.00 94.50 177 ASN A N 1
ATOM 1433 C CA . ASN A 1 177 ? 2.645 -13.602 3.508 1.00 94.50 177 ASN A CA 1
ATOM 1434 C C . ASN A 1 177 ? 1.632 -13.741 4.656 1.00 94.50 177 ASN A C 1
ATOM 1436 O O . ASN A 1 177 ? 0.695 -14.526 4.542 1.00 94.50 177 ASN A O 1
ATOM 1440 N N . GLY A 1 178 ? 1.821 -13.008 5.756 1.00 94.62 178 GLY A N 1
ATOM 1441 C CA . GLY A 1 178 ? 1.018 -13.131 6.969 1.00 94.62 178 GLY A CA 1
ATOM 1442 C C . GLY A 1 178 ? 1.254 -14.425 7.755 1.00 94.62 178 GLY A C 1
ATOM 1443 O O . GLY A 1 178 ? 0.452 -14.790 8.619 1.00 94.62 178 GLY A O 1
ATOM 1444 N N . SER A 1 179 ? 2.348 -15.137 7.466 1.00 94.69 179 SER A N 1
ATOM 1445 C CA . SER A 1 179 ? 2.693 -16.395 8.128 1.00 94.69 179 SER A CA 1
ATOM 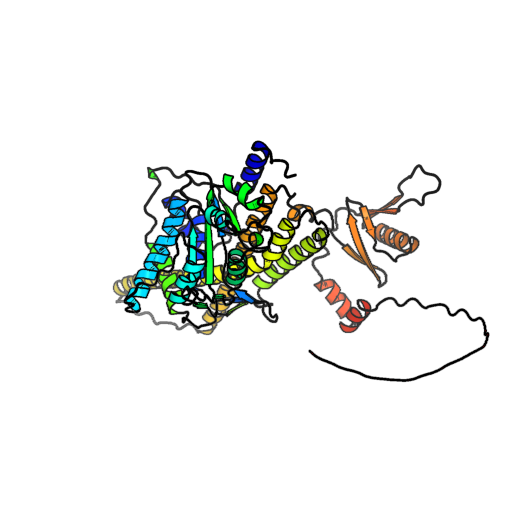1446 C C . SER A 1 179 ? 3.060 -16.178 9.598 1.00 94.69 179 SER A C 1
ATOM 1448 O O . SER A 1 179 ? 3.491 -15.096 9.994 1.00 94.69 179 SER A O 1
ATOM 1450 N N . GLY A 1 180 ? 2.907 -17.217 10.419 1.00 93.94 180 GLY A N 1
ATOM 1451 C CA . GLY A 1 180 ? 3.388 -17.195 11.798 1.00 93.94 180 GLY A CA 1
ATOM 1452 C C . GLY A 1 180 ? 4.904 -17.025 11.883 1.00 93.94 180 GLY A C 1
ATOM 1453 O O . GLY A 1 180 ? 5.638 -17.408 10.971 1.00 93.94 180 GLY A O 1
ATOM 1454 N N . TRP A 1 181 ? 5.363 -16.464 12.997 1.00 93.75 181 TRP A N 1
ATOM 1455 C CA . TRP A 1 181 ? 6.774 -16.232 13.277 1.00 93.75 181 TRP A CA 1
ATOM 1456 C C . TRP A 1 181 ? 7.079 -16.635 14.716 1.00 93.75 181 TRP A C 1
ATOM 1458 O O . TRP A 1 181 ? 6.541 -16.074 15.666 1.00 93.75 181 TRP A O 1
ATOM 1468 N N . LYS A 1 182 ? 7.961 -17.621 14.871 1.00 93.44 182 LYS A N 1
ATOM 1469 C CA . LYS A 1 182 ? 8.421 -18.102 16.170 1.00 93.44 182 LYS A CA 1
ATOM 1470 C C . LYS A 1 182 ? 9.895 -17.776 16.354 1.00 93.44 182 LYS A C 1
ATOM 1472 O O . LYS A 1 182 ? 10.699 -18.002 15.447 1.00 93.44 182 LYS A O 1
ATOM 1477 N N . HIS A 1 183 ? 10.250 -17.279 17.531 1.00 90.56 183 HIS A N 1
ATOM 1478 C CA . HIS A 1 183 ? 11.635 -17.075 17.915 1.00 90.56 183 HIS A CA 1
ATOM 1479 C C . HIS A 1 183 ? 11.902 -17.652 19.300 1.00 90.56 183 HIS A C 1
ATOM 1481 O O . HIS A 1 183 ? 11.330 -17.213 20.293 1.00 90.56 183 HIS A O 1
ATOM 1487 N N . GLU A 1 184 ? 12.815 -18.616 19.359 1.00 89.25 184 GLU A N 1
ATOM 1488 C CA . GLU A 1 184 ? 13.296 -19.203 20.604 1.00 89.25 184 GLU A CA 1
ATOM 1489 C C . GLU A 1 184 ? 14.764 -18.830 20.816 1.00 89.25 184 GLU A C 1
ATOM 1491 O O . GLU A 1 184 ? 15.594 -18.976 19.917 1.00 89.25 184 GLU A O 1
ATOM 1496 N N . THR A 1 185 ? 15.084 -18.343 22.013 1.00 85.44 185 THR A N 1
ATOM 1497 C CA . THR A 1 185 ? 16.452 -18.062 22.466 1.00 85.44 185 THR A CA 1
ATOM 1498 C C . THR A 1 185 ? 16.626 -18.535 23.891 1.00 85.44 185 THR A C 1
ATOM 1500 O O . THR A 1 185 ? 15.699 -18.432 24.687 1.00 85.44 185 THR A O 1
ATOM 1503 N N . VAL A 1 186 ? 17.842 -18.959 24.230 1.00 84.25 186 VAL A N 1
ATOM 1504 C CA . VAL A 1 186 ? 18.208 -19.356 25.598 1.00 84.25 186 VAL A CA 1
ATOM 1505 C C . VAL A 1 186 ? 18.317 -18.144 26.536 1.00 84.25 186 VAL A C 1
ATOM 1507 O O . VAL A 1 186 ? 18.025 -18.255 27.719 1.00 84.25 186 VAL A O 1
ATOM 1510 N N . THR A 1 187 ? 18.731 -16.981 26.022 1.00 79.88 187 THR A N 1
ATOM 1511 C CA . THR A 1 187 ? 19.121 -15.808 26.833 1.00 79.88 187 THR A CA 1
ATOM 1512 C C . THR A 1 187 ? 18.204 -14.593 26.690 1.00 79.88 187 THR A C 1
ATOM 1514 O O . THR A 1 187 ? 18.340 -13.629 27.438 1.00 79.88 187 THR A O 1
ATOM 1517 N N . SER A 1 188 ? 17.288 -14.606 25.724 1.00 76.00 188 SER A N 1
ATOM 1518 C CA . SER A 1 188 ? 16.377 -13.498 25.424 1.00 76.00 188 SER A CA 1
ATOM 1519 C C . SER A 1 188 ? 14.924 -13.973 25.562 1.00 76.00 188 SER A C 1
ATOM 1521 O O . SER A 1 188 ? 14.677 -15.179 25.512 1.00 76.00 188 SER A O 1
ATOM 1523 N N . THR A 1 189 ? 13.954 -13.067 25.745 1.00 78.38 189 THR A N 1
ATOM 1524 C CA . THR A 1 189 ? 12.542 -13.472 25.739 1.00 78.38 189 THR A CA 1
ATOM 1525 C C . THR A 1 189 ? 12.164 -13.996 24.358 1.00 78.38 189 THR A C 1
ATOM 1527 O O . THR A 1 189 ? 12.271 -13.287 23.350 1.00 78.38 189 THR A O 1
ATOM 1530 N N . SER A 1 190 ? 11.791 -15.274 24.353 1.00 89.94 190 SER A N 1
ATOM 1531 C CA . SER A 1 190 ? 11.166 -15.960 23.233 1.00 89.94 190 SER A CA 1
ATOM 1532 C C . SER A 1 190 ? 9.782 -15.372 22.982 1.00 89.94 190 SER A C 1
ATOM 1534 O O . SER A 1 190 ? 9.157 -14.843 23.899 1.00 89.94 190 SER A O 1
ATOM 1536 N N . PHE A 1 191 ? 9.328 -15.453 21.737 1.00 93.75 191 PHE A N 1
ATOM 1537 C CA . PHE A 1 191 ? 7.981 -15.052 21.346 1.00 93.75 191 PHE A CA 1
ATOM 1538 C C . PHE A 1 191 ? 7.450 -15.996 20.271 1.00 93.75 191 PHE A C 1
ATOM 1540 O O . PHE A 1 191 ? 8.217 -16.634 19.532 1.00 93.75 191 PHE A O 1
ATOM 1547 N N . SER A 1 192 ? 6.128 -16.092 20.169 1.00 95.00 192 SER A N 1
ATOM 1548 C CA . SER A 1 192 ? 5.473 -16.972 19.204 1.00 95.00 192 SER A CA 1
ATOM 1549 C C . SER A 1 192 ? 4.222 -16.330 18.620 1.00 95.00 192 SER A C 1
ATOM 1551 O O . SER A 1 192 ? 3.142 -16.359 19.204 1.00 95.00 192 SER A O 1
ATOM 1553 N N . LEU A 1 193 ? 4.349 -15.833 17.395 1.00 95.00 193 LEU A N 1
ATOM 1554 C CA . LEU A 1 193 ? 3.262 -15.250 16.623 1.00 95.00 193 LEU A CA 1
ATOM 1555 C C . LEU A 1 193 ? 2.591 -16.328 15.774 1.00 95.00 193 LEU A C 1
ATOM 1557 O O . LEU A 1 193 ? 3.218 -16.908 14.886 1.00 95.00 193 LEU A O 1
ATOM 1561 N N . ARG A 1 194 ? 1.293 -16.566 15.988 1.00 93.75 194 ARG A N 1
ATOM 1562 C CA . ARG A 1 194 ? 0.508 -17.481 15.138 1.00 93.75 194 ARG A CA 1
ATOM 1563 C C . ARG A 1 194 ? 0.389 -16.962 13.703 1.00 93.75 194 ARG A C 1
ATOM 1565 O O . ARG A 1 194 ? 0.407 -17.750 12.760 1.00 93.75 194 ARG A O 1
ATOM 1572 N N . ARG A 1 195 ? 0.243 -15.646 13.552 1.00 93.88 195 ARG A N 1
ATOM 1573 C CA . ARG A 1 195 ? 0.123 -14.919 12.283 1.00 93.88 195 ARG A CA 1
ATOM 1574 C C . ARG A 1 195 ? 0.776 -13.556 12.414 1.00 93.88 195 ARG A C 1
ATOM 1576 O O . ARG A 1 195 ? 0.830 -12.995 13.507 1.00 93.88 195 ARG A O 1
ATOM 1583 N N . THR A 1 196 ? 1.205 -13.004 11.294 1.00 95.81 196 THR A N 1
ATOM 1584 C CA . THR A 1 196 ? 1.813 -11.673 11.231 1.00 95.81 196 THR A CA 1
ATOM 1585 C C . THR A 1 196 ? 0.990 -10.748 10.341 1.00 95.81 196 THR A C 1
ATOM 1587 O O . THR A 1 196 ? 0.344 -11.177 9.390 1.00 95.81 196 THR A O 1
ATOM 1590 N N . SER A 1 197 ? 0.990 -9.465 10.674 1.00 95.88 197 SER A N 1
ATOM 1591 C CA . SER A 1 197 ? 0.475 -8.376 9.849 1.00 95.88 197 SER A CA 1
ATOM 1592 C C . SER A 1 197 ? 1.446 -7.208 9.999 1.00 95.88 197 SER A C 1
ATOM 1594 O O . SER A 1 197 ? 1.229 -6.267 10.766 1.00 95.88 197 SER A O 1
ATOM 1596 N N . LEU A 1 198 ? 2.604 -7.348 9.350 1.00 97.50 198 LEU A N 1
ATOM 1597 C CA . LEU A 1 198 ? 3.658 -6.341 9.371 1.00 97.50 198 LEU A CA 1
ATOM 1598 C C . LEU A 1 198 ? 3.586 -5.508 8.098 1.00 97.50 198 LEU A C 1
ATOM 1600 O O . LEU A 1 198 ? 3.962 -5.970 7.019 1.00 97.50 198 LEU A O 1
ATOM 1604 N N . ILE A 1 199 ? 3.137 -4.270 8.231 1.00 97.44 199 ILE A N 1
ATOM 1605 C CA . ILE A 1 199 ? 3.129 -3.297 7.144 1.00 97.44 199 ILE A CA 1
ATOM 1606 C C . I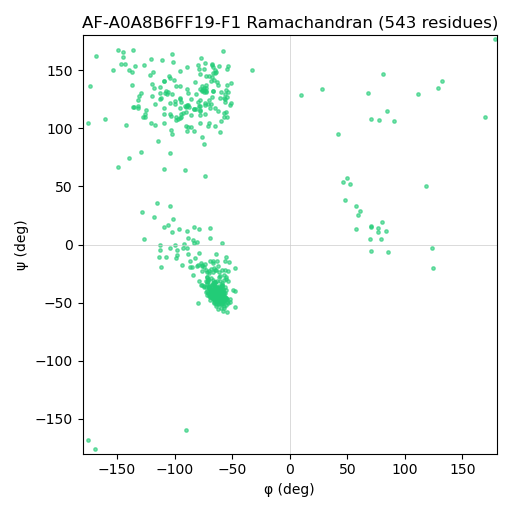LE A 1 199 ? 4.487 -2.622 7.120 1.00 97.44 199 ILE A C 1
ATOM 1608 O O . ILE A 1 199 ? 4.819 -1.874 8.035 1.00 97.44 199 ILE A O 1
ATOM 1612 N N . VAL A 1 200 ? 5.271 -2.893 6.083 1.00 96.62 200 VAL A N 1
ATOM 1613 C CA . VAL A 1 200 ? 6.599 -2.308 5.908 1.00 96.62 200 VAL A CA 1
ATOM 1614 C C . VAL A 1 200 ? 6.544 -1.298 4.783 1.00 96.62 200 VAL A C 1
ATOM 1616 O O . VAL A 1 200 ? 6.081 -1.602 3.688 1.00 96.62 200 VAL A O 1
ATOM 1619 N N . GLY A 1 201 ? 7.053 -0.101 5.024 1.00 96.25 201 GLY A N 1
ATOM 1620 C CA . GLY A 1 201 ? 7.183 0.875 3.963 1.00 96.25 201 GLY A CA 1
ATOM 1621 C C . GLY A 1 201 ? 8.018 2.065 4.372 1.00 96.25 201 GLY A C 1
ATOM 1622 O O . GLY A 1 201 ? 8.555 2.143 5.476 1.00 96.25 201 GLY A O 1
ATOM 1623 N N . GLY A 1 202 ? 8.104 3.030 3.476 1.00 96.81 202 GLY A N 1
ATOM 1624 C CA . GLY A 1 202 ? 8.701 4.299 3.833 1.00 96.81 202 GLY A CA 1
ATOM 1625 C C . GLY A 1 202 ? 8.763 5.271 2.683 1.00 96.81 202 GLY A C 1
ATOM 1626 O O . GLY A 1 202 ? 8.408 4.954 1.545 1.00 96.81 202 GLY A O 1
ATOM 1627 N N . LEU A 1 203 ? 9.243 6.461 3.002 1.00 97.62 203 LEU A N 1
ATOM 1628 C CA . LEU A 1 203 ? 9.614 7.463 2.025 1.00 97.62 203 LEU A CA 1
ATOM 1629 C C . LEU A 1 203 ? 11.130 7.512 1.939 1.00 97.62 203 LEU A C 1
ATOM 1631 O O . LEU A 1 203 ? 11.821 7.302 2.921 1.00 97.62 203 LEU A O 1
ATOM 1635 N N . THR A 1 204 ? 11.682 7.756 0.765 1.00 96.38 204 THR A N 1
ATOM 1636 C CA . THR A 1 204 ? 13.126 7.906 0.603 1.00 96.38 204 THR A CA 1
ATOM 1637 C C . THR A 1 204 ? 13.422 8.860 -0.541 1.00 96.38 204 THR A C 1
ATOM 1639 O O . THR A 1 204 ? 12.552 9.258 -1.324 1.00 96.38 204 THR A O 1
ATOM 1642 N N . GLN A 1 205 ? 14.676 9.279 -0.626 1.00 96.00 205 GLN A N 1
ATOM 1643 C CA . GLN A 1 205 ? 15.133 10.138 -1.699 1.00 96.00 205 GLN A CA 1
ATOM 1644 C C . GLN A 1 205 ? 15.266 9.344 -2.996 1.00 96.00 205 GLN A C 1
ATOM 1646 O O . GLN A 1 205 ? 15.947 8.321 -3.036 1.00 96.00 205 GLN A O 1
ATOM 1651 N N . SER A 1 206 ? 14.721 9.858 -4.101 1.00 94.88 206 SER A N 1
ATOM 1652 C CA . SER A 1 206 ? 14.772 9.165 -5.400 1.00 94.88 206 SER A CA 1
ATOM 1653 C C . SER A 1 206 ? 16.190 8.805 -5.863 1.00 94.88 206 SER A C 1
ATOM 1655 O O . SER A 1 206 ? 16.386 7.801 -6.540 1.00 94.88 206 SER A O 1
ATOM 1657 N N . LYS A 1 207 ? 17.209 9.575 -5.453 1.00 91.94 207 LYS A N 1
ATOM 1658 C CA . LYS A 1 207 ? 18.621 9.290 -5.765 1.00 91.94 207 LYS A CA 1
ATOM 1659 C C . LYS A 1 207 ? 19.156 8.016 -5.102 1.00 91.94 207 LYS A C 1
ATOM 1661 O O . LYS A 1 207 ? 20.120 7.451 -5.602 1.00 91.94 207 LYS A O 1
ATOM 1666 N N . LYS A 1 208 ? 18.551 7.572 -3.997 1.00 92.81 208 LYS A N 1
ATOM 1667 C CA . LYS A 1 208 ? 18.942 6.354 -3.275 1.00 92.81 208 LYS A CA 1
ATOM 1668 C C . LYS A 1 208 ? 18.349 5.084 -3.899 1.00 92.81 208 LYS A C 1
ATOM 1670 O O . LYS A 1 208 ? 18.791 3.987 -3.574 1.00 92.81 208 LYS A O 1
ATOM 1675 N N . ALA A 1 209 ? 17.401 5.224 -4.829 1.00 89.94 209 ALA A N 1
ATOM 1676 C CA . ALA A 1 209 ? 16.755 4.099 -5.498 1.00 89.94 209 ALA A CA 1
ATOM 1677 C C . ALA A 1 209 ? 17.736 3.187 -6.236 1.00 89.94 209 ALA A C 1
ATOM 1679 O O . ALA A 1 209 ? 17.573 1.976 -6.192 1.00 89.94 209 ALA A O 1
ATOM 1680 N N . THR A 1 210 ? 18.769 3.739 -6.883 1.00 83.94 210 THR A N 1
ATOM 1681 C CA . THR A 1 210 ? 19.793 2.921 -7.555 1.00 83.94 210 THR A CA 1
ATOM 1682 C C . THR A 1 210 ? 20.529 2.040 -6.584 1.00 83.94 210 THR A C 1
ATOM 1684 O O . THR A 1 210 ? 20.717 0.874 -6.882 1.00 83.94 210 THR A O 1
ATOM 1687 N N . LYS A 1 211 ? 20.907 2.575 -5.422 1.00 87.19 211 LYS A N 1
ATOM 1688 C CA . LYS A 1 211 ? 21.589 1.796 -4.395 1.00 87.19 211 LYS A CA 1
ATOM 1689 C C . LYS A 1 211 ? 20.721 0.610 -3.967 1.00 87.19 211 LYS A C 1
ATOM 1691 O O . LYS A 1 211 ? 21.188 -0.515 -4.013 1.00 87.19 211 LYS A O 1
ATOM 1696 N N . ILE A 1 212 ? 19.441 0.852 -3.686 1.00 89.62 212 ILE A N 1
ATOM 1697 C CA . ILE A 1 212 ? 18.486 -0.203 -3.314 1.00 89.62 212 ILE A CA 1
ATOM 1698 C C . ILE A 1 212 ? 18.294 -1.234 -4.445 1.00 89.62 212 ILE A C 1
ATOM 1700 O O . ILE A 1 212 ? 18.294 -2.432 -4.197 1.00 89.62 212 ILE A O 1
ATOM 1704 N N . LEU A 1 213 ? 18.122 -0.778 -5.689 1.00 86.44 213 LEU A N 1
ATOM 1705 C CA . LEU A 1 213 ? 17.811 -1.637 -6.840 1.00 86.44 213 LEU A CA 1
ATOM 1706 C C . LEU A 1 213 ? 19.035 -2.356 -7.437 1.00 86.44 213 LEU A C 1
ATOM 1708 O O . LEU A 1 213 ? 18.857 -3.305 -8.193 1.00 86.44 213 LEU A O 1
ATOM 1712 N N . GLN A 1 214 ? 20.254 -1.889 -7.157 1.00 80.06 214 GLN A N 1
ATOM 1713 C CA . GLN A 1 214 ? 21.512 -2.460 -7.665 1.00 80.06 214 GLN A CA 1
ATOM 1714 C C . GLN A 1 214 ? 22.267 -3.269 -6.607 1.00 80.06 214 GLN A C 1
ATOM 1716 O O . GLN A 1 214 ? 23.331 -3.811 -6.899 1.00 80.06 214 GLN A O 1
ATOM 1721 N N . GLU A 1 215 ? 21.773 -3.327 -5.371 1.00 75.75 215 GLU A N 1
ATOM 1722 C CA . GLU A 1 215 ? 22.383 -4.150 -4.336 1.00 75.75 215 GLU A CA 1
ATOM 1723 C C . GLU A 1 215 ? 22.134 -5.635 -4.640 1.00 75.75 215 GLU A C 1
ATOM 1725 O O . GLU A 1 215 ? 21.069 -6.174 -4.348 1.00 75.75 215 GLU A O 1
ATOM 1730 N N . ASP A 1 216 ? 23.167 -6.308 -5.170 1.00 63.88 216 ASP A N 1
ATOM 1731 C CA . ASP A 1 216 ? 23.213 -7.755 -5.474 1.00 63.88 216 ASP A CA 1
ATOM 1732 C C . ASP A 1 216 ? 22.706 -8.651 -4.320 1.00 63.88 216 ASP A C 1
ATOM 1734 O O . ASP A 1 216 ? 22.394 -9.822 -4.519 1.00 63.88 216 ASP A O 1
ATOM 1738 N N . LYS A 1 217 ? 22.677 -8.130 -3.087 1.00 60.69 217 LYS A N 1
ATOM 1739 C CA . LYS A 1 217 ? 22.260 -8.857 -1.884 1.00 60.69 217 LYS A CA 1
ATOM 1740 C C . LYS A 1 217 ? 20.739 -8.958 -1.708 1.00 60.69 217 LYS A C 1
ATOM 1742 O O . LYS A 1 217 ? 20.312 -9.810 -0.942 1.00 60.69 217 LYS A O 1
ATOM 1747 N N . ILE A 1 218 ? 19.934 -8.130 -2.383 1.00 60.81 218 ILE A N 1
ATOM 1748 C CA . ILE A 1 218 ? 18.471 -8.041 -2.161 1.00 60.81 218 ILE A CA 1
ATOM 1749 C C . ILE A 1 218 ? 17.674 -8.704 -3.305 1.00 60.81 218 ILE A C 1
ATOM 1751 O O . ILE A 1 218 ? 16.465 -8.513 -3.453 1.00 60.81 218 ILE A O 1
ATOM 1755 N N . ASP A 1 219 ? 18.342 -9.531 -4.114 1.00 63.47 219 ASP A N 1
ATOM 1756 C CA . ASP A 1 219 ? 17.723 -10.296 -5.208 1.00 63.47 219 ASP A CA 1
ATOM 1757 C C . ASP A 1 219 ? 17.008 -11.579 -4.725 1.00 63.47 219 ASP A C 1
ATOM 1759 O O . ASP A 1 219 ? 16.405 -12.332 -5.484 1.00 63.47 219 ASP A O 1
ATOM 1763 N N . SER A 1 220 ? 16.997 -11.816 -3.416 1.00 65.06 220 SER A N 1
ATOM 1764 C CA . SER A 1 220 ? 16.390 -12.952 -2.706 1.00 65.06 220 SER A CA 1
ATOM 1765 C C . SER A 1 220 ? 14.848 -12.976 -2.710 1.00 65.06 220 SER A C 1
ATOM 1767 O O . SER A 1 220 ? 14.187 -13.716 -1.978 1.00 65.06 220 SER A O 1
ATOM 1769 N N . GLY A 1 221 ? 14.228 -12.166 -3.567 1.00 86.50 221 GLY A N 1
ATOM 1770 C CA . GLY A 1 221 ? 12.780 -12.047 -3.696 1.00 86.50 221 GLY A CA 1
ATOM 1771 C C . GLY A 1 221 ? 12.141 -11.065 -2.714 1.00 86.50 221 GLY A C 1
ATOM 1772 O O . GLY A 1 221 ? 10.947 -10.785 -2.857 1.00 86.50 221 GLY A O 1
ATOM 1773 N N . LEU A 1 222 ? 12.885 -10.498 -1.760 1.00 91.56 222 LEU A N 1
ATOM 1774 C CA . LEU A 1 222 ? 12.365 -9.469 -0.856 1.00 91.56 222 LEU A CA 1
ATOM 1775 C C . LEU A 1 222 ? 11.983 -8.195 -1.620 1.00 91.56 222 LEU A C 1
ATOM 1777 O O . LEU A 1 222 ? 10.845 -7.738 -1.525 1.00 91.56 222 LEU A O 1
ATOM 1781 N N . LEU A 1 223 ? 12.902 -7.655 -2.421 1.00 92.94 223 LEU A N 1
ATOM 1782 C CA . LEU A 1 223 ? 12.701 -6.397 -3.141 1.00 92.94 223 LEU A CA 1
ATOM 1783 C C . LEU A 1 223 ? 11.482 -6.424 -4.088 1.00 92.94 223 LEU A C 1
ATOM 1785 O O . LEU A 1 223 ? 10.650 -5.515 -4.009 1.00 92.94 223 LEU A O 1
ATOM 1789 N N . PRO A 1 224 ? 11.262 -7.498 -4.878 1.00 94.00 224 PRO A N 1
ATOM 1790 C CA . PRO A 1 224 ? 10.046 -7.702 -5.662 1.00 94.00 224 PRO A CA 1
ATOM 1791 C C . PRO A 1 224 ? 8.714 -7.610 -4.925 1.00 94.00 224 PRO A C 1
ATOM 1793 O O . PRO A 1 224 ? 7.686 -7.522 -5.590 1.00 94.00 224 PRO A O 1
ATOM 1796 N N . ARG A 1 225 ? 8.673 -7.659 -3.591 1.00 95.81 225 ARG A N 1
ATOM 1797 C CA . ARG A 1 225 ? 7.428 -7.565 -2.810 1.00 95.81 225 ARG A CA 1
ATOM 1798 C C . ARG A 1 225 ? 6.993 -6.125 -2.545 1.00 95.81 225 ARG A C 1
ATOM 1800 O O . ARG A 1 225 ? 5.805 -5.897 -2.316 1.00 95.81 225 ARG A O 1
ATOM 1807 N N . PHE A 1 226 ? 7.908 -5.166 -2.672 1.00 97.31 226 PHE A N 1
ATOM 1808 C CA . PHE A 1 226 ? 7.607 -3.749 -2.506 1.00 97.31 226 PHE A CA 1
ATOM 1809 C C . PHE A 1 226 ? 6.911 -3.154 -3.736 1.00 97.31 226 PHE A C 1
ATOM 1811 O O . PHE A 1 226 ? 7.158 -3.555 -4.878 1.00 97.31 226 PHE A O 1
ATOM 1818 N N . ILE A 1 227 ? 6.029 -2.186 -3.507 1.00 97.94 227 ILE A N 1
ATOM 1819 C CA . ILE A 1 227 ? 5.443 -1.322 -4.536 1.00 97.94 227 ILE A CA 1
ATOM 1820 C C . ILE A 1 227 ? 6.256 -0.027 -4.537 1.00 97.94 227 ILE A C 1
ATOM 1822 O O . ILE A 1 227 ? 6.182 0.760 -3.598 1.00 97.94 227 ILE A O 1
ATOM 1826 N N . PHE A 1 228 ? 7.057 0.172 -5.578 1.00 97.62 228 PHE A N 1
ATOM 1827 C CA . PHE A 1 228 ? 7.891 1.357 -5.756 1.00 97.62 228 PHE A CA 1
ATOM 1828 C C . PHE A 1 228 ? 7.069 2.448 -6.421 1.00 97.62 228 PHE A C 1
ATOM 1830 O O . PHE A 1 228 ? 6.515 2.203 -7.490 1.00 97.62 228 PHE A O 1
ATOM 1837 N N . LEU A 1 229 ? 7.006 3.628 -5.816 1.00 98.25 229 LEU A N 1
ATOM 1838 C CA . LEU A 1 229 ? 6.308 4.774 -6.390 1.00 98.25 229 LEU A CA 1
ATOM 1839 C C . LEU A 1 229 ? 7.242 5.975 -6.432 1.00 98.25 229 LEU A C 1
ATOM 1841 O O . LEU A 1 229 ? 7.583 6.540 -5.397 1.00 98.25 229 LEU A O 1
ATOM 1845 N N . PHE A 1 230 ? 7.652 6.366 -7.632 1.00 97.94 230 PHE A N 1
ATOM 1846 C CA . PHE A 1 230 ? 8.424 7.582 -7.872 1.00 97.94 230 PHE A CA 1
ATOM 1847 C C . PHE A 1 230 ? 7.450 8.722 -8.121 1.00 97.94 230 PHE A C 1
ATOM 1849 O O . PHE A 1 230 ? 6.860 8.794 -9.193 1.00 97.94 230 PHE A O 1
ATOM 1856 N N . LEU A 1 231 ? 7.237 9.574 -7.121 1.00 97.69 231 LEU A N 1
ATOM 1857 C CA . LEU A 1 231 ? 6.217 10.618 -7.196 1.00 97.69 231 LEU A CA 1
ATOM 1858 C C . LEU A 1 231 ? 6.826 11.937 -7.665 1.00 97.69 231 LEU A C 1
ATOM 1860 O O . LEU A 1 231 ? 7.898 12.347 -7.203 1.00 97.69 231 LEU A O 1
ATOM 1864 N N . GLU A 1 232 ? 6.118 12.604 -8.570 1.00 96.12 232 GLU A N 1
ATOM 1865 C CA . GLU A 1 232 ? 6.439 13.965 -8.984 1.00 96.12 232 GLU A CA 1
ATOM 1866 C C . GLU A 1 232 ? 6.217 14.926 -7.812 1.00 96.12 232 GLU A C 1
ATOM 1868 O O . GLU A 1 232 ? 5.189 14.831 -7.144 1.00 96.12 232 GLU A O 1
ATOM 1873 N N . PRO A 1 233 ? 7.165 15.826 -7.501 1.00 94.69 233 PRO A N 1
ATOM 1874 C CA . PRO A 1 233 ? 6.971 16.779 -6.422 1.00 94.69 233 PRO A CA 1
ATOM 1875 C C . PRO A 1 233 ? 5.894 17.808 -6.769 1.00 94.69 233 PRO A C 1
ATOM 1877 O O . PRO A 1 233 ? 5.853 18.328 -7.878 1.00 94.69 233 PRO A O 1
ATOM 1880 N N . VAL A 1 234 ? 5.077 18.153 -5.779 1.00 94.94 234 VAL A N 1
ATOM 1881 C CA . VAL A 1 234 ? 4.079 19.222 -5.880 1.00 94.94 234 VAL A CA 1
ATOM 1882 C C . VAL A 1 234 ? 4.565 20.396 -5.045 1.00 94.94 234 VAL A C 1
ATOM 1884 O O . VAL A 1 234 ? 4.979 20.203 -3.903 1.00 94.94 234 VAL A O 1
ATOM 1887 N N . PHE A 1 235 ? 4.527 21.596 -5.619 1.00 93.38 235 PHE A N 1
ATOM 1888 C CA . PHE A 1 235 ? 4.877 22.834 -4.934 1.00 93.38 235 PHE A CA 1
ATOM 1889 C C . PHE A 1 235 ? 3.723 23.821 -5.064 1.00 93.38 235 PHE A C 1
ATOM 1891 O O . PHE A 1 235 ? 3.426 24.310 -6.147 1.00 93.38 235 PHE A O 1
ATOM 1898 N N . GLU A 1 236 ? 3.089 24.089 -3.936 1.00 92.62 236 GLU A N 1
ATOM 1899 C CA . GLU A 1 236 ? 2.072 25.119 -3.755 1.00 92.62 236 GLU A CA 1
ATOM 1900 C C . GLU A 1 236 ? 2.697 26.407 -3.207 1.00 92.62 236 GLU A C 1
ATOM 1902 O O . GLU A 1 236 ? 3.686 26.365 -2.461 1.00 92.62 236 GLU A O 1
ATOM 1907 N N . GLU A 1 237 ? 2.112 27.548 -3.570 1.00 91.38 237 GLU A N 1
ATOM 1908 C CA . GLU A 1 237 ? 2.489 28.850 -3.022 1.00 91.38 237 GLU A CA 1
ATOM 1909 C C . GLU A 1 237 ? 2.173 28.914 -1.521 1.00 91.38 237 GLU A C 1
ATOM 1911 O O . GLU A 1 237 ? 1.237 28.284 -1.028 1.00 91.38 237 GLU A O 1
ATOM 1916 N N . LEU A 1 238 ? 2.954 29.689 -0.761 1.00 88.19 238 LEU A N 1
ATOM 1917 C CA . LEU A 1 238 ? 2.756 29.778 0.690 1.00 88.19 238 LEU A CA 1
ATOM 1918 C C . LEU A 1 238 ? 1.341 30.248 1.051 1.00 88.19 238 LEU A C 1
ATOM 1920 O O . LEU A 1 238 ? 0.737 29.698 1.968 1.00 88.19 238 LEU A O 1
ATOM 1924 N N . ASP A 1 239 ? 0.808 31.193 0.279 1.00 89.75 239 ASP A N 1
ATOM 1925 C CA . ASP A 1 239 ? -0.521 31.767 0.484 1.00 89.75 239 ASP A CA 1
ATOM 1926 C C . ASP A 1 239 ? -1.659 30.836 0.019 1.00 89.75 239 ASP A C 1
ATOM 1928 O O . ASP A 1 239 ? -2.807 31.009 0.436 1.00 89.75 239 ASP A O 1
ATOM 1932 N N . SER A 1 240 ? -1.367 29.821 -0.810 1.00 85.69 240 SER A N 1
ATOM 1933 C CA . SER A 1 240 ? -2.353 28.809 -1.220 1.00 85.69 240 SER A CA 1
ATOM 1934 C C . SER A 1 240 ? -2.444 27.637 -0.235 1.00 85.69 240 SER A C 1
ATOM 1936 O O . SER A 1 240 ? -3.467 26.940 -0.203 1.00 85.69 240 SER A O 1
ATOM 1938 N N . MET A 1 241 ? -1.426 27.437 0.613 1.00 86.12 241 MET A N 1
ATOM 1939 C CA . MET A 1 241 ? -1.434 26.396 1.640 1.00 86.12 241 MET A CA 1
ATOM 1940 C C . MET A 1 241 ? -2.448 26.717 2.744 1.00 86.12 241 MET A C 1
ATOM 1942 O O . MET A 1 241 ? -2.325 27.684 3.493 1.00 86.12 241 MET A O 1
ATOM 1946 N N . LYS A 1 242 ? -3.449 25.848 2.880 1.00 88.50 242 LYS A N 1
ATOM 1947 C CA . LYS A 1 242 ? -4.460 25.894 3.944 1.00 88.50 242 LYS A CA 1
ATOM 1948 C C . LYS A 1 242 ? -4.258 24.721 4.904 1.00 88.50 242 LYS A C 1
ATOM 1950 O O . LYS A 1 242 ? -3.668 23.715 4.514 1.00 88.50 242 LYS A O 1
ATOM 1955 N N . PRO A 1 243 ? -4.755 24.792 6.150 1.00 86.75 243 PRO A N 1
ATOM 1956 C CA . PRO A 1 243 ? -4.865 23.605 6.986 1.00 86.75 243 PRO A CA 1
ATOM 1957 C C . PRO A 1 243 ? -5.652 22.516 6.250 1.00 86.75 243 PRO A C 1
ATOM 1959 O O . PRO A 1 243 ? -6.670 22.802 5.617 1.00 86.75 243 PRO A O 1
ATOM 1962 N N . VAL A 1 244 ? -5.187 21.267 6.338 1.00 85.88 244 VAL A N 1
ATOM 1963 C CA . VAL A 1 244 ? -5.927 20.120 5.793 1.00 85.88 244 VAL A CA 1
ATOM 1964 C C . VAL A 1 244 ? -7.328 20.126 6.395 1.00 85.88 244 VAL A C 1
ATOM 1966 O O . VAL A 1 244 ? -7.458 20.168 7.617 1.00 85.88 244 VAL A O 1
ATOM 1969 N N . ASN A 1 245 ? -8.356 20.074 5.544 1.00 81.31 245 ASN A N 1
ATOM 1970 C CA . ASN A 1 245 ? -9.749 20.077 5.978 1.00 81.31 245 ASN A CA 1
ATOM 1971 C C . ASN A 1 245 ? -9.977 19.000 7.056 1.00 81.31 245 ASN A C 1
ATOM 1973 O O . ASN A 1 245 ? -9.740 17.811 6.815 1.00 81.31 245 ASN A O 1
ATOM 1977 N N . ASN A 1 246 ? -10.452 19.423 8.231 1.00 85.38 246 ASN A N 1
ATOM 1978 C CA . ASN A 1 246 ? -10.755 18.521 9.338 1.00 85.38 246 ASN A CA 1
ATOM 1979 C C . ASN A 1 246 ? -11.773 17.449 8.936 1.00 85.38 246 ASN A C 1
ATOM 1981 O O . ASN A 1 246 ? -11.655 16.328 9.415 1.00 85.38 246 ASN A O 1
ATOM 1985 N N . ASN A 1 247 ? -12.688 17.734 8.004 1.00 86.75 247 ASN A N 1
ATOM 1986 C CA . ASN A 1 247 ? -13.682 16.768 7.534 1.00 86.75 247 ASN A CA 1
ATOM 1987 C C . ASN A 1 247 ? -13.025 15.552 6.877 1.00 86.75 247 ASN A C 1
ATOM 1989 O O . ASN A 1 247 ? -13.419 14.431 7.170 1.00 86.75 247 ASN A O 1
ATOM 1993 N N . TYR A 1 248 ? -11.980 15.738 6.060 1.00 89.25 248 TYR A N 1
ATOM 1994 C CA . TYR A 1 248 ? -11.263 14.605 5.464 1.00 89.25 248 TYR A CA 1
ATOM 1995 C C . TYR A 1 248 ? -10.599 13.747 6.545 1.00 89.25 248 TYR A C 1
ATOM 1997 O O . TYR A 1 248 ? -10.786 12.531 6.578 1.00 89.25 248 TYR A O 1
ATOM 2005 N N . ARG A 1 249 ? -9.875 14.387 7.476 1.00 91.00 249 ARG A N 1
ATOM 2006 C CA . ARG A 1 249 ? -9.216 13.689 8.592 1.00 91.00 249 ARG A CA 1
ATOM 2007 C C . ARG A 1 249 ? -10.222 12.931 9.453 1.00 91.00 249 ARG A C 1
ATOM 2009 O O . ARG A 1 249 ? -9.994 11.762 9.726 1.00 91.00 249 ARG A O 1
ATOM 2016 N N . LEU A 1 250 ? -11.329 13.567 9.836 1.00 90.94 250 LEU A N 1
ATOM 2017 C CA . LEU A 1 250 ? -12.406 12.962 10.624 1.00 90.94 250 LEU A CA 1
ATOM 2018 C C . LEU A 1 250 ? -13.099 11.826 9.866 1.00 90.94 250 LEU A C 1
ATOM 2020 O O . LEU A 1 250 ? -13.407 10.786 10.449 1.00 90.94 250 LEU A O 1
ATOM 2024 N N . ARG A 1 251 ? -13.313 11.981 8.553 1.00 90.56 251 ARG A N 1
ATOM 2025 C CA . ARG A 1 251 ? -13.949 10.947 7.735 1.00 90.56 251 ARG A CA 1
ATOM 2026 C C . ARG A 1 251 ? -13.105 9.677 7.720 1.00 90.56 251 ARG A C 1
ATOM 2028 O O . ARG A 1 251 ? -13.641 8.623 8.064 1.00 90.56 251 ARG A O 1
ATOM 2035 N N . ILE A 1 252 ? -11.811 9.804 7.407 1.00 94.06 252 ILE A N 1
ATOM 2036 C CA . ILE A 1 252 ? -10.841 8.698 7.431 1.00 94.06 252 ILE A CA 1
ATOM 2037 C C . ILE A 1 252 ? -10.673 8.143 8.843 1.00 94.06 252 ILE A C 1
ATOM 2039 O O . ILE A 1 252 ? -10.688 6.933 9.023 1.00 94.06 252 ILE A O 1
ATOM 2043 N N . HIS A 1 253 ? -10.559 9.003 9.851 1.00 94.25 253 HIS A N 1
ATOM 2044 C CA . HIS A 1 253 ? -10.414 8.589 11.240 1.00 94.25 253 HIS A CA 1
ATOM 2045 C C . HIS A 1 253 ? -11.568 7.691 11.700 1.00 94.25 253 HIS A C 1
ATOM 2047 O O . HIS A 1 253 ? -11.314 6.564 12.122 1.00 94.25 253 HIS A O 1
ATOM 2053 N N . ASN A 1 254 ? -12.830 8.121 11.556 1.00 92.50 254 ASN A N 1
ATOM 2054 C CA . ASN A 1 254 ? -13.924 7.261 12.019 1.00 92.50 254 ASN A CA 1
ATOM 2055 C C . ASN A 1 254 ? -14.084 6.036 11.115 1.00 92.50 254 ASN A C 1
ATOM 2057 O O . ASN A 1 254 ? -14.418 4.983 11.622 1.00 92.50 254 ASN A O 1
ATOM 2061 N N . MET A 1 255 ? -13.764 6.126 9.817 1.00 93.50 255 MET A N 1
ATOM 2062 C CA . MET A 1 255 ? -13.715 4.940 8.953 1.00 93.50 255 MET A CA 1
ATOM 2063 C C . MET A 1 255 ? -12.734 3.888 9.495 1.00 93.50 255 MET A C 1
ATOM 2065 O O . MET A 1 255 ? -13.056 2.705 9.527 1.00 93.50 255 MET A O 1
ATOM 2069 N N . LEU A 1 256 ? -11.542 4.305 9.933 1.00 94.75 256 LEU A N 1
ATOM 2070 C CA . LEU A 1 256 ? -10.552 3.401 10.522 1.00 94.75 256 LEU A CA 1
ATOM 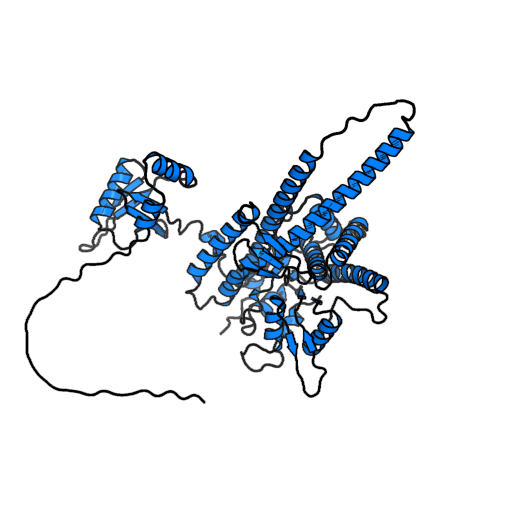2071 C C . LEU A 1 256 ? -11.037 2.813 11.854 1.00 94.75 256 LEU A C 1
ATOM 2073 O O . LEU A 1 256 ? -10.821 1.628 12.097 1.00 94.75 256 LEU A O 1
ATOM 2077 N N . LEU A 1 257 ? -11.710 3.607 12.693 1.00 92.88 257 LEU A N 1
ATOM 2078 C CA . LEU A 1 257 ? -12.317 3.115 13.935 1.00 92.88 257 LEU A CA 1
ATOM 2079 C C . LEU A 1 257 ? -13.446 2.123 13.674 1.00 92.88 257 LEU A C 1
ATOM 2081 O O . LEU A 1 257 ? -13.489 1.078 14.315 1.00 92.88 257 LEU A O 1
ATOM 2085 N N . ASP A 1 258 ? -14.331 2.424 12.728 1.00 90.56 258 ASP A N 1
ATOM 2086 C CA . ASP A 1 258 ? -15.447 1.559 12.356 1.00 90.56 258 ASP A CA 1
ATOM 2087 C C . ASP A 1 258 ? -14.923 0.235 11.794 1.00 90.56 258 ASP A C 1
ATOM 2089 O O . ASP A 1 258 ? -15.381 -0.829 12.208 1.00 90.56 258 ASP A O 1
ATOM 2093 N N . ALA A 1 259 ? -13.896 0.280 10.936 1.00 90.62 259 ALA A N 1
ATOM 2094 C CA . ALA A 1 259 ? -13.196 -0.909 10.459 1.00 90.62 259 ALA A CA 1
ATOM 2095 C C . ALA A 1 259 ? -12.605 -1.717 11.624 1.00 90.62 259 ALA A C 1
ATOM 2097 O O . ALA A 1 259 ? -12.817 -2.922 11.719 1.00 90.62 259 ALA A O 1
ATOM 2098 N N . MET A 1 260 ? -11.901 -1.059 12.547 1.00 89.38 260 MET A N 1
ATOM 2099 C CA . MET A 1 260 ? -11.264 -1.729 13.681 1.00 89.38 260 MET A CA 1
ATOM 2100 C C . MET A 1 260 ? -12.274 -2.337 14.664 1.00 89.38 260 MET A C 1
ATOM 2102 O O . MET A 1 260 ? -12.010 -3.394 15.225 1.00 89.38 260 MET A O 1
ATOM 2106 N N . ARG A 1 261 ? -13.433 -1.698 14.857 1.00 87.62 261 ARG A N 1
ATOM 2107 C CA . ARG A 1 261 ? -14.533 -2.200 15.699 1.00 87.62 261 ARG A CA 1
ATOM 2108 C C . ARG A 1 261 ? -15.298 -3.342 15.034 1.00 87.62 261 ARG A C 1
ATOM 2110 O O . ARG A 1 261 ? -15.732 -4.259 15.722 1.00 87.62 261 ARG A O 1
ATOM 2117 N N . SER A 1 262 ? -15.454 -3.287 13.712 1.00 83.94 262 SER A N 1
ATOM 2118 C CA . SER A 1 262 ? -16.169 -4.307 12.931 1.00 83.94 262 SER A CA 1
ATOM 2119 C C . SER A 1 262 ? -15.346 -5.577 12.725 1.00 83.94 262 SER A C 1
ATOM 2121 O O . SER A 1 262 ? -15.904 -6.640 12.469 1.00 83.94 262 SER A O 1
ATOM 2123 N N . HIS A 1 263 ? -14.021 -5.482 12.826 1.00 78.44 263 HIS A N 1
ATOM 2124 C CA . HIS A 1 263 ? -13.119 -6.614 12.679 1.00 78.44 263 HIS A CA 1
ATOM 2125 C C . HIS A 1 263 ? -12.626 -7.066 14.051 1.00 78.44 263 HIS A C 1
ATOM 2127 O O . HIS A 1 263 ? -11.680 -6.502 14.603 1.00 78.44 263 HIS A O 1
ATOM 2133 N N . GLY A 1 264 ? -13.257 -8.112 14.598 1.00 69.06 264 GLY A N 1
ATOM 2134 C CA . GLY A 1 264 ? -12.781 -8.748 15.821 1.00 69.06 264 GLY A CA 1
ATOM 2135 C C . GLY A 1 264 ? -11.316 -9.173 15.688 1.00 69.06 264 GLY A C 1
ATOM 2136 O O . GLY A 1 264 ? -10.840 -9.493 14.598 1.00 69.06 264 GLY A O 1
ATOM 2137 N N . GLU A 1 265 ? -10.574 -9.214 16.802 1.00 67.88 265 GLU A N 1
ATOM 2138 C CA . GLU A 1 265 ? -9.135 -9.538 16.783 1.00 67.88 265 GLU A CA 1
ATOM 2139 C C . GLU A 1 265 ? -8.811 -10.890 16.118 1.00 67.88 265 GLU A C 1
ATOM 2141 O O . GLU A 1 265 ? -7.685 -11.082 15.652 1.00 67.88 265 GLU A O 1
ATOM 2146 N N . ASN A 1 266 ? -9.796 -11.793 16.047 1.00 65.62 266 ASN A N 1
ATOM 2147 C CA . ASN A 1 266 ? -9.686 -13.136 15.484 1.00 65.62 266 ASN A CA 1
ATOM 2148 C C . ASN A 1 266 ? -10.491 -13.352 14.191 1.00 65.62 266 ASN A C 1
ATOM 2150 O O . ASN A 1 266 ? -10.444 -14.460 13.652 1.00 65.62 266 ASN A O 1
ATOM 2154 N N . ASP A 1 267 ? -11.215 -12.346 13.693 1.00 69.88 267 ASP A N 1
ATOM 2155 C CA . ASP A 1 267 ? -12.105 -12.542 12.550 1.00 69.88 267 ASP A CA 1
ATOM 2156 C C . ASP A 1 267 ? -1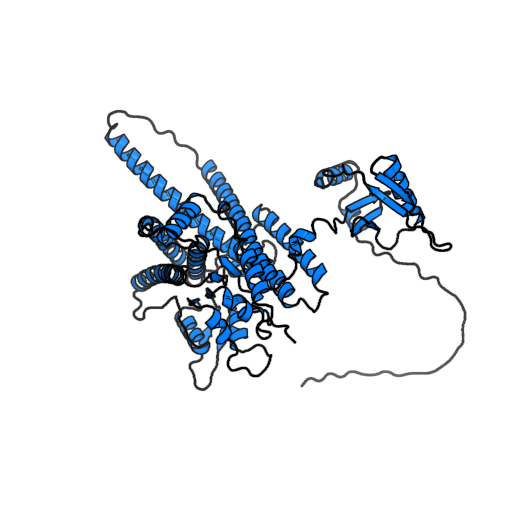1.328 -12.557 11.232 1.00 69.88 267 ASP A C 1
ATOM 2158 O O . ASP A 1 267 ? -10.673 -11.594 10.823 1.00 69.88 267 ASP A O 1
ATOM 2162 N N . GLU A 1 268 ? -11.422 -13.690 10.541 1.00 74.50 268 GLU A N 1
ATOM 2163 C CA . GLU A 1 268 ? -10.927 -13.849 9.182 1.00 74.50 268 GLU A CA 1
ATOM 2164 C C . GLU A 1 268 ? -11.881 -13.168 8.204 1.00 74.50 268 GLU A C 1
ATOM 2166 O O . GLU A 1 268 ? -12.849 -13.756 7.723 1.00 74.50 268 GLU A O 1
ATOM 2171 N N . ASN A 1 269 ? -11.598 -11.907 7.891 1.00 79.38 269 ASN A N 1
ATOM 2172 C CA . ASN A 1 269 ? -12.370 -11.177 6.895 1.00 79.38 269 ASN A CA 1
ATOM 2173 C C . ASN A 1 269 ? -11.947 -11.599 5.487 1.00 79.38 269 ASN A C 1
ATOM 2175 O O . ASN A 1 269 ? -10.808 -11.374 5.063 1.00 79.38 269 ASN A O 1
ATOM 2179 N N . VAL A 1 270 ? -12.880 -12.219 4.763 1.00 84.38 270 VAL A N 1
ATOM 2180 C CA . VAL A 1 270 ? -12.625 -12.803 3.444 1.00 84.38 270 VAL A CA 1
ATOM 2181 C C . VAL A 1 270 ? -13.178 -11.922 2.334 1.00 84.38 270 VAL A C 1
ATOM 2183 O O . VAL A 1 270 ? -14.382 -11.868 2.087 1.00 84.38 270 VAL A O 1
ATOM 2186 N N . TYR A 1 271 ? -12.277 -11.319 1.569 1.00 85.06 271 TYR A N 1
ATOM 2187 C CA . TYR A 1 271 ? -12.608 -10.583 0.356 1.00 85.06 271 TYR A CA 1
ATOM 2188 C C . TYR A 1 271 ? -12.621 -11.530 -0.837 1.00 85.06 271 TYR A C 1
ATOM 2190 O O . TYR A 1 271 ? -11.581 -11.901 -1.376 1.00 85.06 271 TYR A O 1
ATOM 2198 N N . THR A 1 272 ? -13.811 -11.944 -1.269 1.00 84.38 272 THR A N 1
ATOM 2199 C CA . THR A 1 272 ? -13.938 -12.882 -2.392 1.00 84.38 272 THR A CA 1
ATOM 2200 C C . THR A 1 272 ? -14.029 -12.147 -3.729 1.00 84.38 272 THR A C 1
ATOM 2202 O O . THR A 1 272 ? -14.977 -11.401 -3.985 1.00 84.38 272 THR A O 1
ATOM 2205 N N . LEU A 1 273 ? -13.073 -12.414 -4.623 1.00 80.56 273 LEU A N 1
ATOM 2206 C CA . LEU A 1 273 ? -13.132 -12.000 -6.023 1.00 80.56 273 LEU A CA 1
ATOM 2207 C C . LEU A 1 273 ? -13.903 -13.051 -6.833 1.00 80.56 273 LEU A C 1
ATOM 2209 O O . LEU A 1 273 ? -13.376 -14.113 -7.178 1.00 80.56 273 LEU A O 1
ATOM 2213 N N . PHE A 1 274 ? -15.169 -12.758 -7.125 1.00 72.12 274 PHE A N 1
ATOM 2214 C CA . PHE A 1 274 ? -16.077 -13.670 -7.823 1.00 72.12 274 PHE A CA 1
ATOM 2215 C C . PHE A 1 274 ? -15.732 -13.802 -9.305 1.00 72.12 274 PHE A C 1
ATOM 2217 O O . PHE A 1 274 ? -15.571 -12.791 -9.988 1.00 72.12 274 PHE A O 1
ATOM 2224 N N . ARG A 1 275 ? -15.712 -15.033 -9.840 1.00 76.00 275 ARG A N 1
ATOM 2225 C CA . ARG A 1 275 ? -15.304 -15.297 -11.239 1.00 76.00 275 ARG A CA 1
ATOM 2226 C C . ARG A 1 275 ? -16.173 -14.607 -12.292 1.00 76.00 275 ARG A C 1
ATOM 2228 O O . ARG A 1 275 ? -15.719 -14.363 -13.401 1.00 76.00 275 ARG A O 1
ATOM 2235 N N . GLN A 1 276 ? -17.432 -14.349 -11.960 1.00 74.44 276 GLN A N 1
ATOM 2236 C CA . GLN A 1 276 ? -18.385 -13.691 -12.856 1.00 74.44 276 GLN A CA 1
ATOM 2237 C C . GLN A 1 276 ? -18.348 -12.163 -12.731 1.00 74.44 276 GLN A C 1
ATOM 2239 O O . GLN A 1 276 ? -18.982 -11.477 -13.523 1.00 74.44 276 GLN A O 1
ATOM 2244 N N . SER A 1 277 ? -17.624 -11.618 -11.748 1.00 77.94 277 SER A N 1
ATOM 2245 C CA . SER A 1 277 ? -17.524 -10.168 -11.594 1.00 77.94 277 SER A CA 1
ATOM 2246 C C . SER A 1 277 ? -16.693 -9.560 -12.732 1.00 77.94 277 SER A C 1
ATOM 2248 O O . SER A 1 277 ? -15.693 -10.163 -13.142 1.00 77.94 277 SER A O 1
ATOM 2250 N N . PRO A 1 278 ? -17.025 -8.349 -13.213 1.00 82.12 278 PRO A N 1
ATOM 2251 C CA . PRO A 1 278 ? -16.197 -7.684 -14.217 1.00 82.12 278 PRO A CA 1
ATOM 2252 C C . PRO A 1 278 ? -14.771 -7.420 -13.700 1.00 82.12 278 PRO A C 1
ATOM 2254 O O . PRO A 1 278 ? -13.810 -7.543 -14.456 1.00 82.12 278 PRO A O 1
ATOM 2257 N N . ALA A 1 279 ? -14.604 -7.192 -12.391 1.00 81.06 279 ALA A N 1
ATOM 2258 C CA . ALA A 1 279 ? -13.299 -7.102 -11.735 1.00 81.06 279 ALA A CA 1
ATOM 2259 C C . ALA A 1 279 ? -12.438 -8.365 -11.946 1.00 81.06 279 ALA A C 1
ATOM 2261 O O . ALA A 1 279 ? -11.250 -8.266 -12.249 1.00 81.06 279 ALA A O 1
ATOM 2262 N N . TYR A 1 280 ? -13.025 -9.564 -11.854 1.00 86.38 280 TYR A N 1
ATOM 2263 C CA . TYR A 1 280 ? -12.292 -10.805 -12.118 1.00 86.38 280 TYR A CA 1
ATOM 2264 C C . TYR A 1 280 ? -11.871 -10.938 -13.580 1.00 86.38 280 TYR A C 1
ATOM 2266 O O . TYR A 1 280 ? -10.765 -11.402 -13.847 1.00 86.38 280 TYR A O 1
ATOM 2274 N N . ILE A 1 281 ? -12.718 -10.531 -14.531 1.00 84.38 281 ILE A N 1
ATOM 2275 C CA . ILE A 1 281 ? -12.381 -10.573 -15.963 1.00 84.38 281 ILE A CA 1
ATOM 2276 C C . ILE A 1 281 ? -11.140 -9.714 -16.230 1.00 84.38 281 ILE A C 1
ATOM 2278 O O . ILE A 1 281 ? -10.200 -10.174 -16.882 1.00 84.38 281 ILE A O 1
ATOM 2282 N N . LYS A 1 282 ? -11.097 -8.509 -15.650 1.00 88.19 282 LYS A N 1
ATOM 2283 C CA . LYS A 1 282 ? -9.945 -7.600 -15.731 1.00 88.19 282 LYS A CA 1
ATOM 2284 C C . LYS A 1 282 ? -8.693 -8.200 -15.096 1.00 88.19 282 LYS A C 1
ATOM 2286 O O . LYS A 1 282 ? -7.646 -8.248 -15.738 1.00 88.19 282 LYS A O 1
ATOM 2291 N N . PHE A 1 283 ? -8.817 -8.741 -13.883 1.00 91.25 283 PHE A N 1
ATOM 2292 C CA . PHE A 1 283 ? -7.713 -9.421 -13.204 1.00 91.25 283 PHE A CA 1
ATOM 2293 C C . PHE A 1 283 ? -7.177 -10.611 -14.009 1.00 91.25 283 PHE A C 1
ATOM 2295 O O . PHE A 1 283 ? -5.970 -10.770 -14.155 1.00 91.25 283 PHE A O 1
ATOM 2302 N N . ARG A 1 284 ? -8.062 -11.443 -14.568 1.00 90.25 284 ARG A N 1
ATOM 2303 C CA . ARG A 1 284 ? -7.682 -12.610 -15.372 1.00 90.25 284 ARG A CA 1
ATOM 2304 C C . ARG A 1 284 ? -6.937 -12.200 -16.638 1.00 90.25 284 ARG A C 1
ATOM 2306 O O . ARG A 1 284 ? -5.958 -12.862 -16.984 1.00 90.25 284 ARG A O 1
ATOM 2313 N N . LYS A 1 285 ? -7.393 -11.144 -17.321 1.00 89.12 285 LYS A N 1
ATOM 2314 C CA . LYS A 1 285 ? -6.694 -10.585 -18.485 1.00 89.12 285 LYS A CA 1
ATOM 2315 C C . LYS A 1 285 ? -5.288 -10.141 -18.080 1.00 89.12 285 LYS A C 1
ATOM 2317 O O . LYS A 1 285 ? -4.320 -10.693 -18.588 1.00 89.12 285 LYS A O 1
ATOM 2322 N N . PHE A 1 286 ? -5.189 -9.287 -17.058 1.00 91.81 286 PHE A N 1
ATOM 2323 C CA . PHE A 1 286 ? -3.910 -8.840 -16.501 1.00 91.81 286 PHE A CA 1
ATOM 2324 C C . PHE A 1 286 ? -2.984 -10.011 -16.134 1.00 91.81 286 PHE A C 1
ATOM 2326 O O . PHE A 1 286 ? -1.811 -10.014 -16.496 1.00 91.81 286 PHE A O 1
ATOM 2333 N N . TYR A 1 287 ? -3.498 -11.031 -15.445 1.00 90.62 287 TYR A N 1
ATOM 2334 C CA . TYR A 1 287 ? -2.734 -12.225 -15.084 1.00 90.62 287 TYR A CA 1
ATOM 2335 C C . TYR A 1 287 ? -2.204 -12.962 -16.319 1.00 90.62 287 TYR A C 1
ATOM 2337 O O . TYR A 1 287 ? -1.021 -13.285 -16.372 1.00 90.62 287 TYR A O 1
ATOM 2345 N N . SER A 1 288 ? -3.060 -13.203 -17.314 1.00 87.81 288 SER A N 1
ATOM 2346 C CA . SER A 1 288 ? -2.704 -13.950 -18.530 1.00 87.81 288 SER A CA 1
ATOM 2347 C C . SER A 1 288 ? -1.635 -13.221 -19.347 1.00 87.81 288 SER A C 1
ATOM 2349 O O . SER A 1 288 ? -0.670 -13.845 -19.798 1.00 87.81 288 SER A O 1
ATOM 2351 N N . ASP A 1 289 ? -1.765 -11.898 -19.467 1.00 86.00 289 ASP A N 1
ATOM 2352 C CA . ASP A 1 289 ? -0.798 -11.043 -20.158 1.00 86.00 289 ASP A CA 1
ATOM 2353 C C . ASP A 1 289 ? 0.568 -11.086 -19.446 1.00 86.00 289 ASP A C 1
ATOM 2355 O O . ASP A 1 289 ? 1.612 -11.244 -20.083 1.00 86.00 289 ASP A O 1
ATOM 2359 N N . ASN A 1 290 ? 0.570 -11.038 -18.108 1.00 84.19 290 ASN A N 1
ATOM 2360 C CA . ASN A 1 290 ? 1.796 -11.112 -17.311 1.00 84.19 290 ASN A CA 1
ATOM 2361 C C . ASN A 1 290 ? 2.461 -12.492 -17.357 1.00 84.19 290 ASN A C 1
ATOM 2363 O O . ASN A 1 290 ? 3.679 -12.557 -17.497 1.00 84.19 290 ASN A O 1
ATOM 2367 N N . ILE A 1 291 ? 1.703 -13.589 -17.269 1.00 83.38 291 ILE A N 1
ATOM 2368 C CA . ILE A 1 291 ? 2.265 -14.946 -17.363 1.00 83.38 291 ILE A CA 1
ATOM 2369 C C . ILE A 1 291 ? 2.899 -15.173 -18.735 1.00 83.38 291 ILE A C 1
ATOM 2371 O O . ILE A 1 291 ? 4.048 -15.598 -18.800 1.00 83.38 291 ILE A O 1
ATOM 2375 N N . SER A 1 292 ? 2.224 -14.789 -19.820 1.00 81.81 292 SER A N 1
ATOM 2376 C CA . SER A 1 292 ? 2.774 -14.909 -21.180 1.00 81.81 292 SER A CA 1
ATOM 2377 C C . SER A 1 292 ? 4.073 -14.100 -21.342 1.00 81.81 292 SER A C 1
ATOM 2379 O O . SER A 1 292 ? 5.055 -14.543 -21.950 1.00 81.81 292 SER A O 1
ATOM 2381 N N . ALA A 1 293 ? 4.118 -12.906 -20.743 1.00 77.00 293 ALA A N 1
ATOM 2382 C CA . ALA A 1 293 ? 5.307 -12.058 -20.721 1.00 77.00 293 ALA A CA 1
ATOM 2383 C C . ALA A 1 293 ? 6.429 -12.585 -19.810 1.00 77.00 293 ALA A C 1
ATOM 2385 O O . ALA A 1 293 ? 7.579 -12.188 -19.992 1.00 77.00 293 ALA A O 1
ATOM 2386 N N . ILE A 1 294 ? 6.113 -13.410 -18.809 1.00 78.31 294 ILE A N 1
ATOM 2387 C CA . ILE A 1 294 ? 7.085 -14.098 -17.951 1.00 78.31 294 ILE A CA 1
ATOM 2388 C C . ILE A 1 294 ? 7.633 -15.314 -18.694 1.00 78.31 294 ILE A C 1
ATOM 2390 O O . ILE A 1 294 ? 8.841 -15.423 -18.835 1.00 78.31 294 ILE A O 1
ATOM 2394 N N . GLU A 1 295 ? 6.783 -16.177 -19.250 1.00 79.56 295 GLU A N 1
ATOM 2395 C CA . GLU A 1 295 ? 7.194 -17.377 -19.995 1.00 79.56 295 GLU A CA 1
ATOM 2396 C C . GLU A 1 295 ? 8.140 -17.047 -21.157 1.00 79.56 295 GLU A C 1
ATOM 2398 O O . GLU A 1 295 ? 9.139 -17.735 -21.368 1.00 79.56 295 GLU A O 1
ATOM 2403 N N . SER A 1 296 ? 7.883 -15.940 -21.859 1.00 77.69 296 SER A N 1
ATOM 2404 C CA . SER A 1 296 ? 8.760 -15.451 -22.930 1.00 77.69 296 SER A CA 1
ATOM 2405 C C . SER A 1 296 ? 10.105 -14.895 -22.437 1.00 77.69 296 SER A C 1
ATOM 2407 O O . SER A 1 296 ? 11.073 -14.916 -23.198 1.00 77.69 296 SER A O 1
ATOM 2409 N N . THR A 1 297 ? 10.210 -14.430 -21.183 1.00 71.06 297 THR A N 1
ATOM 2410 C CA . THR A 1 297 ? 11.451 -13.864 -20.610 1.00 71.06 297 THR A CA 1
ATOM 2411 C C . THR A 1 297 ? 12.156 -14.756 -19.585 1.00 71.06 297 THR A C 1
ATOM 2413 O O . THR A 1 297 ? 13.312 -14.485 -19.256 1.00 71.06 297 THR A O 1
ATOM 2416 N N . CYS A 1 298 ? 11.521 -15.835 -19.119 1.00 59.31 298 CYS A N 1
ATOM 2417 C CA . CYS A 1 298 ? 12.048 -16.787 -18.132 1.00 59.31 298 CYS A CA 1
ATOM 2418 C C . CYS A 1 298 ? 13.349 -17.470 -18.569 1.00 59.31 298 CYS A C 1
ATOM 2420 O O . CYS A 1 298 ? 14.107 -17.933 -17.726 1.00 59.31 298 CYS A O 1
ATOM 2422 N N . TYR A 1 299 ? 13.637 -17.514 -19.870 1.00 58.50 299 TYR A N 1
ATOM 2423 C CA . TYR A 1 299 ? 14.871 -18.097 -20.403 1.00 58.50 299 TYR A CA 1
ATOM 2424 C C . TYR A 1 299 ? 16.040 -17.110 -20.499 1.00 58.50 299 TYR A C 1
ATOM 2426 O O . TYR A 1 299 ? 17.087 -17.468 -21.037 1.00 58.50 299 TYR A O 1
ATOM 2434 N N . ASN A 1 300 ? 15.890 -15.875 -20.006 1.00 65.06 300 ASN A N 1
ATOM 2435 C CA . ASN A 1 300 ? 16.992 -14.921 -19.945 1.00 65.06 300 ASN A CA 1
ATOM 2436 C C . ASN A 1 300 ? 17.552 -14.832 -18.511 1.00 65.06 300 ASN A C 1
ATOM 2438 O O . ASN A 1 300 ? 17.040 -14.033 -17.724 1.00 65.06 300 ASN A O 1
ATOM 2442 N N . PRO A 1 301 ? 18.617 -15.592 -18.179 1.00 63.06 301 PRO A N 1
ATOM 2443 C CA . PRO A 1 301 ? 19.228 -15.587 -16.845 1.00 63.06 301 PRO A CA 1
ATOM 2444 C C . PRO A 1 301 ? 19.852 -14.236 -16.462 1.00 63.06 301 PRO A C 1
ATOM 2446 O O . PRO A 1 301 ? 20.254 -14.040 -15.325 1.00 63.06 301 PRO A O 1
ATOM 2449 N N . ASN A 1 302 ? 19.940 -13.275 -17.389 1.00 68.75 302 ASN A N 1
ATOM 2450 C CA . ASN A 1 302 ? 20.442 -11.936 -17.083 1.00 68.75 302 ASN A CA 1
ATOM 2451 C C . ASN A 1 302 ? 19.366 -11.000 -16.490 1.00 68.75 302 ASN A C 1
ATOM 2453 O O . ASN A 1 302 ? 19.667 -9.835 -16.246 1.00 68.75 302 ASN A O 1
ATOM 2457 N N . ASN A 1 303 ? 18.125 -11.469 -16.290 1.00 74.62 303 ASN A N 1
ATOM 2458 C CA . ASN A 1 303 ? 16.973 -10.646 -15.887 1.00 74.62 303 ASN A CA 1
ATOM 2459 C C . ASN A 1 303 ? 16.218 -11.189 -14.654 1.00 74.62 303 ASN A C 1
ATOM 2461 O O . ASN A 1 303 ? 15.017 -10.940 -14.514 1.00 74.62 303 ASN A O 1
ATOM 2465 N N . ASP A 1 304 ? 16.892 -11.910 -13.757 1.00 82.81 304 ASP A N 1
ATOM 2466 C CA . ASP A 1 304 ? 16.260 -12.562 -12.598 1.00 82.81 304 ASP A CA 1
ATOM 2467 C C . ASP A 1 304 ? 15.449 -11.585 -11.732 1.00 82.81 304 ASP A C 1
ATOM 2469 O O . ASP A 1 304 ? 14.266 -11.835 -11.490 1.00 82.81 304 ASP A O 1
ATOM 2473 N N . LEU A 1 305 ? 16.002 -10.412 -11.402 1.00 84.00 305 LEU A N 1
ATOM 2474 C CA . LEU A 1 305 ? 15.288 -9.364 -10.662 1.00 84.00 305 LEU A CA 1
ATOM 2475 C C . LEU A 1 305 ? 13.991 -8.925 -11.363 1.00 84.00 305 LEU A C 1
ATOM 2477 O O . LEU A 1 305 ? 12.932 -8.807 -10.742 1.00 84.00 305 LEU A O 1
ATOM 2481 N N . ILE A 1 306 ? 14.046 -8.701 -12.679 1.00 85.88 306 ILE A N 1
ATOM 2482 C CA . ILE A 1 306 ? 12.891 -8.266 -13.480 1.00 85.88 306 ILE A CA 1
ATOM 2483 C C . ILE A 1 306 ? 11.810 -9.347 -13.486 1.00 85.88 306 ILE A C 1
ATOM 2485 O O . ILE A 1 306 ? 10.628 -9.042 -13.297 1.00 85.88 306 ILE A O 1
ATOM 2489 N N . ASN A 1 307 ? 12.206 -10.603 -13.693 1.00 85.88 307 ASN A N 1
ATOM 2490 C CA . ASN A 1 307 ? 11.296 -11.743 -13.658 1.00 85.88 307 ASN A CA 1
ATOM 2491 C C . ASN A 1 307 ? 10.685 -11.909 -12.259 1.00 85.88 307 ASN A C 1
ATOM 2493 O O . ASN A 1 307 ? 9.484 -12.164 -12.140 1.00 85.88 307 ASN A O 1
ATOM 2497 N N . ALA A 1 308 ? 11.464 -11.672 -11.202 1.00 89.50 308 ALA A N 1
ATOM 2498 C CA . ALA A 1 308 ? 10.985 -11.714 -9.831 1.00 89.50 308 ALA A CA 1
ATOM 2499 C C . ALA A 1 308 ? 9.941 -10.617 -9.558 1.00 89.50 308 ALA A C 1
ATOM 2501 O O . ALA A 1 308 ? 8.893 -10.912 -8.979 1.00 89.50 308 ALA A O 1
ATOM 2502 N N . PHE A 1 309 ? 10.155 -9.382 -10.034 1.00 90.94 309 PHE A N 1
ATOM 2503 C CA . PHE A 1 309 ? 9.145 -8.316 -9.975 1.00 90.94 309 PHE A CA 1
ATOM 2504 C C . PHE A 1 309 ? 7.862 -8.700 -10.710 1.00 90.94 309 PHE A C 1
ATOM 2506 O O . PHE A 1 309 ? 6.785 -8.630 -10.111 1.00 90.94 309 PHE A O 1
ATOM 2513 N N . LYS A 1 310 ? 7.976 -9.144 -11.971 1.00 89.94 310 LYS A N 1
ATOM 2514 C CA . LYS A 1 310 ? 6.829 -9.576 -12.786 1.00 89.94 310 LYS A CA 1
ATOM 2515 C C . LYS A 1 310 ? 6.019 -10.668 -12.083 1.00 89.94 310 LYS A C 1
ATOM 2517 O O . LYS A 1 310 ? 4.799 -10.564 -11.978 1.00 89.94 310 LYS A O 1
ATOM 2522 N N . GLY A 1 311 ? 6.696 -11.678 -11.535 1.00 91.62 311 GLY A N 1
ATOM 2523 C CA . GLY A 1 311 ? 6.060 -12.802 -10.844 1.00 91.62 311 GLY A CA 1
ATOM 2524 C C . GLY A 1 311 ? 5.267 -12.413 -9.590 1.00 91.62 311 GLY A C 1
ATOM 2525 O O . GLY A 1 311 ? 4.418 -13.183 -9.145 1.00 91.62 311 GLY A O 1
ATOM 2526 N N . LYS A 1 312 ? 5.503 -11.225 -9.014 1.00 94.38 312 LYS A N 1
ATOM 2527 C CA . LYS A 1 312 ? 4.764 -10.714 -7.845 1.00 94.38 312 LYS A CA 1
ATOM 2528 C C . LYS A 1 312 ? 3.629 -9.751 -8.192 1.00 94.38 312 LYS A C 1
ATOM 2530 O O . LYS A 1 312 ? 2.843 -9.429 -7.302 1.00 94.38 312 LYS A O 1
ATOM 2535 N N . LEU A 1 313 ? 3.506 -9.302 -9.445 1.00 95.25 313 LEU A N 1
ATOM 2536 C CA . LEU A 1 313 ? 2.492 -8.309 -9.822 1.00 95.25 313 LEU A CA 1
ATOM 2537 C C . LEU A 1 313 ? 1.055 -8.790 -9.574 1.00 95.25 313 LEU A C 1
ATOM 2539 O O . LEU A 1 313 ? 0.304 -8.036 -8.955 1.00 95.25 313 LEU A O 1
ATOM 2543 N N . PRO A 1 314 ? 0.649 -10.021 -9.950 1.00 96.12 314 PRO A N 1
ATOM 2544 C CA . PRO A 1 314 ? -0.730 -10.449 -9.732 1.00 96.12 314 PRO A CA 1
ATOM 2545 C C . PRO A 1 314 ? -1.147 -10.477 -8.261 1.00 96.12 314 PRO A C 1
ATOM 2547 O O . PRO A 1 314 ? -2.229 -10.001 -7.924 1.00 96.12 314 PRO A O 1
ATOM 2550 N N . GLY A 1 315 ? -0.268 -10.970 -7.382 1.00 96.56 315 GLY A N 1
ATOM 2551 C CA . GLY A 1 315 ? -0.505 -10.949 -5.940 1.00 96.56 315 GLY A CA 1
ATOM 2552 C C . GLY A 1 315 ? -0.705 -9.517 -5.446 1.00 96.56 315 GLY A C 1
ATOM 2553 O O . GLY A 1 315 ? -1.723 -9.219 -4.833 1.00 96.56 315 GLY A O 1
ATOM 2554 N N . LYS A 1 316 ? 0.191 -8.587 -5.808 1.00 97.44 316 LYS A N 1
ATOM 2555 C CA . LYS A 1 316 ? 0.067 -7.163 -5.438 1.00 97.44 316 LYS A CA 1
ATOM 2556 C C . LYS A 1 316 ? -1.254 -6.537 -5.891 1.00 97.44 316 LYS A C 1
ATOM 2558 O O . LYS A 1 316 ? -1.858 -5.805 -5.111 1.00 97.44 316 LYS A O 1
ATOM 2563 N N . VAL A 1 317 ? -1.710 -6.838 -7.110 1.00 97.44 317 VAL A N 1
ATOM 2564 C CA . VAL A 1 317 ? -3.000 -6.349 -7.627 1.00 97.44 317 VAL A CA 1
ATOM 2565 C C . VAL A 1 317 ? -4.162 -6.873 -6.784 1.00 97.44 317 VAL A C 1
ATOM 2567 O O . VAL A 1 317 ? -5.026 -6.089 -6.397 1.00 97.44 317 VAL A O 1
ATOM 2570 N N . LEU A 1 318 ? -4.182 -8.164 -6.435 1.00 96.62 318 LEU A N 1
ATOM 2571 C CA . LEU A 1 318 ? -5.232 -8.724 -5.572 1.00 96.62 318 LEU A CA 1
ATOM 2572 C C . LEU A 1 318 ? -5.266 -8.048 -4.200 1.00 96.62 318 LEU A C 1
ATOM 2574 O O . LEU A 1 318 ? -6.332 -7.638 -3.747 1.00 96.62 318 LEU A O 1
ATOM 2578 N N . ARG A 1 319 ? -4.103 -7.877 -3.566 1.00 97.31 319 ARG A N 1
ATOM 2579 C CA . ARG A 1 319 ? -3.998 -7.233 -2.248 1.00 97.31 319 ARG A CA 1
ATOM 2580 C C . ARG A 1 319 ? -4.499 -5.796 -2.283 1.00 97.31 319 ARG A C 1
ATOM 2582 O O . ARG A 1 319 ? -5.352 -5.420 -1.486 1.00 97.31 319 ARG A O 1
ATOM 2589 N N . LEU A 1 320 ? -3.992 -5.014 -3.237 1.00 97.50 320 LEU A N 1
ATOM 2590 C CA . LEU A 1 320 ? -4.319 -3.599 -3.359 1.00 97.50 320 LEU A CA 1
ATOM 2591 C C . LEU A 1 320 ? -5.784 -3.389 -3.763 1.00 97.50 320 LEU A C 1
ATOM 2593 O O . LEU A 1 320 ? -6.451 -2.548 -3.171 1.00 97.50 320 LEU A O 1
ATOM 2597 N N . SER A 1 321 ? -6.311 -4.180 -4.704 1.00 97.06 321 SER A N 1
ATOM 2598 C CA . SER A 1 321 ? -7.721 -4.093 -5.122 1.00 97.06 321 SER A CA 1
ATOM 2599 C C . SER A 1 321 ? -8.686 -4.434 -3.987 1.00 97.06 321 SER A C 1
ATOM 2601 O O . SER A 1 321 ? -9.705 -3.761 -3.831 1.00 97.06 321 SER A O 1
ATOM 2603 N N . ALA A 1 322 ? -8.362 -5.424 -3.149 1.00 96.25 322 ALA A N 1
ATOM 2604 C CA . ALA A 1 322 ? -9.165 -5.739 -1.975 1.00 96.25 322 ALA A CA 1
ATOM 2605 C C . ALA A 1 322 ? -9.128 -4.596 -0.949 1.00 96.25 322 ALA A C 1
ATOM 2607 O O . ALA A 1 322 ? -10.190 -4.140 -0.532 1.00 96.25 322 ALA A O 1
ATOM 2608 N N . THR A 1 323 ? -7.947 -4.052 -0.619 1.00 96.06 323 THR A N 1
ATOM 2609 C CA . THR A 1 323 ? -7.835 -2.870 0.261 1.00 96.06 323 THR A CA 1
ATOM 2610 C C . THR A 1 323 ? -8.626 -1.672 -0.282 1.00 96.06 323 THR A C 1
ATOM 2612 O O . THR A 1 323 ? -9.371 -1.040 0.463 1.00 96.06 323 THR A O 1
ATOM 2615 N N . LEU A 1 324 ? -8.513 -1.370 -1.579 1.00 96.69 324 LEU A N 1
ATOM 2616 C CA . LEU A 1 324 ? -9.236 -0.268 -2.226 1.00 96.69 324 LEU A CA 1
ATOM 2617 C C . LEU A 1 324 ? -10.749 -0.489 -2.233 1.00 96.69 324 LEU A C 1
ATOM 2619 O O . LEU A 1 324 ? -11.503 0.456 -2.036 1.00 96.69 324 LEU A O 1
ATOM 2623 N N . THR A 1 325 ? -11.202 -1.732 -2.406 1.00 95.31 325 THR A N 1
ATOM 2624 C CA . THR A 1 325 ? -12.628 -2.072 -2.305 1.00 95.31 325 THR A CA 1
ATOM 2625 C C . THR A 1 325 ? -13.166 -1.720 -0.918 1.00 95.31 325 THR A C 1
ATOM 2627 O O . THR A 1 325 ? -14.230 -1.109 -0.826 1.00 95.31 325 THR A O 1
ATOM 2630 N N . CYS A 1 326 ? -12.425 -2.050 0.149 1.00 93.50 326 CYS A N 1
ATOM 2631 C CA . CYS A 1 326 ? -12.796 -1.690 1.524 1.00 93.50 326 CYS A CA 1
ATOM 2632 C C . CYS A 1 326 ? -12.888 -0.171 1.672 1.00 93.50 326 CYS A C 1
ATOM 2634 O O . CYS A 1 326 ? -13.911 0.354 2.102 1.00 93.50 326 CYS A O 1
ATOM 2636 N N . LEU A 1 327 ? -11.829 0.525 1.241 1.00 94.81 327 LEU A N 1
ATOM 2637 C CA . LEU A 1 327 ? -11.724 1.977 1.315 1.00 94.81 327 LEU A CA 1
ATOM 2638 C C . LEU A 1 327 ? -12.911 2.655 0.630 1.00 94.81 327 LEU A C 1
ATOM 2640 O O . LEU A 1 327 ? -13.572 3.499 1.224 1.00 94.81 327 LEU A O 1
ATOM 2644 N N . PHE A 1 328 ? -13.194 2.278 -0.615 1.00 94.25 328 PHE A N 1
ATOM 2645 C CA . PHE A 1 328 ? -14.247 2.903 -1.410 1.00 94.25 328 PHE A CA 1
ATOM 2646 C C . PHE A 1 328 ? -15.635 2.601 -0.850 1.00 94.25 328 PHE A C 1
ATOM 2648 O O . PHE A 1 328 ? -16.464 3.505 -0.811 1.00 94.25 328 PHE A O 1
ATOM 2655 N N . SER A 1 329 ? -15.872 1.373 -0.376 1.00 91.94 329 SER A N 1
ATOM 2656 C CA . SER A 1 329 ? -17.158 0.988 0.220 1.00 91.94 329 SER A CA 1
ATOM 2657 C C . SER A 1 329 ? -17.432 1.819 1.471 1.00 91.94 329 SER A C 1
ATOM 2659 O O . SER A 1 329 ? -18.400 2.580 1.492 1.00 91.94 329 SER A O 1
ATOM 2661 N N . MET A 1 330 ? -16.508 1.805 2.437 1.00 90.81 330 MET A N 1
ATOM 2662 C CA . MET A 1 330 ? -16.664 2.534 3.699 1.00 90.81 330 MET A CA 1
ATOM 2663 C C . MET A 1 330 ? -16.752 4.052 3.495 1.00 90.81 330 MET A C 1
ATOM 2665 O O . MET A 1 330 ? -17.523 4.744 4.159 1.00 90.81 330 MET A O 1
ATOM 2669 N N . TYR A 1 331 ? -15.983 4.590 2.547 1.00 88.31 331 TYR A N 1
ATOM 2670 C CA . TYR A 1 331 ? -16.019 6.014 2.239 1.00 88.31 331 TYR A CA 1
ATOM 2671 C C . TYR A 1 331 ? -17.332 6.427 1.544 1.00 88.31 331 TYR A C 1
ATOM 2673 O O . TYR A 1 331 ? -17.860 7.514 1.804 1.00 88.31 331 TYR A O 1
ATOM 2681 N N . SER A 1 332 ? -17.884 5.565 0.682 1.00 85.06 332 SER A N 1
ATOM 2682 C CA . SER A 1 332 ? -19.146 5.816 -0.027 1.00 85.06 332 SER A CA 1
ATOM 2683 C C . SER A 1 332 ? -20.368 5.744 0.890 1.00 85.06 332 SER A C 1
ATOM 2685 O O . SER A 1 332 ? -21.205 6.642 0.839 1.00 85.06 332 SER A O 1
ATOM 2687 N N . GLU A 1 333 ? -20.444 4.745 1.774 1.00 77.25 333 GLU A N 1
ATOM 2688 C CA . GLU A 1 333 ? -21.533 4.593 2.750 1.00 77.25 333 GLU A CA 1
ATOM 2689 C C . GLU A 1 333 ? -21.638 5.816 3.653 1.00 77.25 333 GLU A C 1
ATOM 2691 O O . GLU A 1 333 ? -22.722 6.343 3.897 1.00 77.25 333 GLU A O 1
ATOM 2696 N N . LYS A 1 334 ? -20.488 6.320 4.097 1.00 64.69 334 LYS A N 1
ATOM 2697 C CA . LYS A 1 334 ? -20.431 7.503 4.942 1.00 64.69 334 LYS A CA 1
ATOM 2698 C C . LYS A 1 334 ? -20.834 8.774 4.199 1.00 64.69 334 LYS A C 1
ATOM 2700 O O . LYS A 1 334 ? -21.559 9.590 4.750 1.00 64.69 334 LYS A O 1
ATOM 2705 N N . SER A 1 335 ? -20.438 8.902 2.932 1.00 65.25 335 SER A N 1
ATOM 2706 C CA . SER A 1 335 ? -20.875 10.021 2.087 1.00 65.25 335 SER A CA 1
ATOM 2707 C C . SER A 1 335 ? -22.395 10.013 1.869 1.00 65.25 335 SER A C 1
ATOM 2709 O O . SER A 1 335 ? -23.004 11.076 1.838 1.00 65.25 335 SER A O 1
ATOM 2711 N N . LYS A 1 336 ? -23.011 8.826 1.744 1.00 71.62 336 LYS A N 1
ATOM 2712 C CA . LYS A 1 336 ? -24.472 8.681 1.649 1.00 71.62 336 LYS A CA 1
ATOM 2713 C C . LYS A 1 336 ? -25.166 9.085 2.952 1.00 71.62 336 LYS A C 1
ATOM 2715 O O . LYS A 1 336 ? -26.098 9.875 2.898 1.00 71.62 336 LYS A O 1
ATOM 2720 N N . LYS A 1 337 ? -24.681 8.607 4.105 1.00 67.44 337 LYS A N 1
ATOM 2721 C CA . LYS A 1 337 ? -25.240 8.964 5.422 1.00 67.44 337 LYS A CA 1
ATOM 2722 C C . LYS A 1 337 ? -25.161 10.466 5.696 1.00 67.44 337 LYS A C 1
ATOM 2724 O O . LYS A 1 337 ? -26.163 11.053 6.070 1.00 67.44 337 LYS A O 1
ATOM 2729 N N . GLU A 1 338 ? -24.012 11.090 5.437 1.00 63.72 338 GLU A N 1
ATOM 2730 C CA . GLU A 1 338 ? -23.833 12.538 5.626 1.00 63.72 338 GLU A CA 1
ATOM 2731 C C . GLU A 1 338 ? -24.761 13.361 4.705 1.00 63.72 338 GLU A C 1
ATOM 2733 O O . GLU A 1 338 ? -25.302 14.378 5.134 1.00 63.72 338 GLU A O 1
ATOM 2738 N N . MET A 1 339 ? -24.982 12.930 3.453 1.00 60.44 339 MET A N 1
ATOM 2739 C CA . MET A 1 339 ? -25.949 13.589 2.558 1.00 60.44 339 MET A CA 1
ATOM 2740 C C . MET A 1 339 ? -27.393 13.393 3.023 1.00 60.44 339 MET A C 1
ATOM 2742 O O . MET A 1 339 ? -28.160 14.348 3.006 1.00 60.44 339 MET A O 1
ATOM 2746 N N . GLN A 1 340 ? -27.747 12.195 3.486 1.00 66.81 340 GLN A N 1
ATOM 2747 C CA . GLN A 1 340 ? -29.091 11.898 3.977 1.00 66.81 340 GLN A CA 1
ATOM 2748 C C . GLN A 1 340 ? -29.408 12.643 5.282 1.00 66.81 340 GLN A C 1
ATOM 2750 O O . GLN A 1 340 ? -30.513 13.144 5.446 1.00 66.81 340 GLN A O 1
ATOM 2755 N N . GLU A 1 341 ? -28.445 12.769 6.201 1.00 71.69 341 GLU A N 1
ATOM 2756 C CA . GLU A 1 341 ? -28.582 13.596 7.410 1.00 71.69 341 GLU A CA 1
ATOM 2757 C C . GLU A 1 341 ? -28.815 15.069 7.052 1.00 71.69 341 GLU A C 1
ATOM 2759 O O . GLU A 1 341 ? -29.717 15.694 7.603 1.00 71.69 341 GLU A O 1
ATOM 2764 N N . TYR A 1 342 ? -28.074 15.600 6.076 1.00 62.59 342 TYR A N 1
ATOM 2765 C CA . TYR A 1 342 ? -28.269 16.966 5.590 1.00 62.59 342 TYR A CA 1
ATOM 2766 C C . TYR A 1 342 ? -29.634 17.164 4.911 1.00 62.59 342 TYR A C 1
ATOM 2768 O O . TYR A 1 342 ? -30.305 18.160 5.168 1.00 62.59 342 TYR A O 1
ATOM 2776 N N . GLU A 1 343 ? -30.068 16.228 4.063 1.00 70.81 343 GLU A N 1
ATOM 2777 C CA . GLU A 1 343 ? -31.394 16.266 3.430 1.00 70.81 343 GLU A CA 1
ATOM 2778 C C . GLU A 1 343 ? -32.515 16.190 4.470 1.00 70.81 343 GLU A C 1
ATOM 2780 O O . GLU A 1 343 ? -33.453 16.978 4.396 1.00 70.81 343 GLU A O 1
ATOM 2785 N N . ASN A 1 344 ? -32.382 15.330 5.482 1.00 73.94 344 ASN A N 1
ATOM 2786 C CA . ASN A 1 344 ? -33.332 15.239 6.590 1.00 73.94 344 ASN A CA 1
ATOM 2787 C C . ASN A 1 344 ? -33.381 16.540 7.404 1.00 73.94 344 ASN A C 1
ATOM 2789 O O . ASN A 1 344 ? -34.465 16.986 7.766 1.00 73.94 344 ASN A O 1
ATOM 2793 N N . GLU A 1 345 ? -32.238 17.178 7.679 1.00 74.56 345 GLU A N 1
ATOM 2794 C CA . GLU A 1 345 ? -32.204 18.493 8.333 1.00 74.56 345 GLU A CA 1
ATOM 2795 C C . GLU A 1 345 ? -32.897 19.567 7.479 1.00 74.56 345 GLU A C 1
ATOM 2797 O O . GLU A 1 345 ? -33.666 20.371 8.005 1.00 74.56 345 GLU A O 1
ATOM 2802 N N . GLN A 1 346 ? -32.676 19.572 6.160 1.00 71.75 346 GLN A N 1
ATOM 2803 C CA . GLN A 1 346 ? -33.369 20.483 5.242 1.00 71.75 346 GLN A CA 1
ATOM 2804 C C . GLN A 1 346 ? -34.875 20.205 5.194 1.00 71.75 346 GLN A C 1
ATOM 2806 O O . GLN A 1 346 ? -35.661 21.146 5.220 1.00 71.75 346 GLN A O 1
ATOM 2811 N N . GLU A 1 347 ? -35.291 18.939 5.156 1.00 74.38 347 GLU A N 1
ATOM 2812 C CA . GLU A 1 347 ? -36.699 18.546 5.113 1.00 74.38 347 GLU A CA 1
ATOM 2813 C C . GLU A 1 347 ? -37.415 18.842 6.434 1.00 74.38 347 GLU A C 1
ATOM 2815 O O . GLU A 1 347 ? -38.560 19.281 6.404 1.00 74.38 347 GLU A O 1
ATOM 2820 N N . ILE A 1 348 ? -36.756 18.666 7.584 1.00 80.12 348 ILE A N 1
ATOM 2821 C CA . ILE A 1 348 ? -37.284 19.086 8.891 1.00 80.12 348 ILE A CA 1
ATOM 2822 C C . ILE A 1 348 ? -37.491 20.600 8.902 1.00 80.12 348 ILE A C 1
ATOM 2824 O O . ILE A 1 348 ? -38.592 21.044 9.216 1.00 80.12 348 ILE A O 1
ATOM 2828 N N . ASN A 1 349 ? -36.496 21.381 8.471 1.00 74.88 349 ASN A N 1
ATOM 2829 C CA . ASN A 1 349 ? -36.633 22.837 8.374 1.00 74.88 349 ASN A CA 1
ATOM 2830 C C . ASN A 1 349 ? -37.777 23.235 7.418 1.00 74.88 349 ASN A C 1
ATOM 2832 O O . ASN A 1 349 ? -38.564 24.124 7.728 1.00 74.88 349 ASN A O 1
ATOM 2836 N N . LEU A 1 350 ? -37.925 22.539 6.284 1.00 74.31 350 LEU A N 1
ATOM 2837 C CA . LEU A 1 350 ? -38.990 22.798 5.311 1.00 74.31 350 LEU A CA 1
ATOM 2838 C C . LEU A 1 350 ? -40.376 22.382 5.833 1.00 74.31 350 LEU A C 1
ATOM 2840 O O . LEU A 1 350 ? -41.362 23.062 5.571 1.00 74.31 350 LEU A O 1
ATOM 2844 N N . LYS A 1 351 ? -40.475 21.267 6.568 1.00 75.00 351 LYS A N 1
ATOM 2845 C CA . LYS A 1 351 ? -41.715 20.787 7.201 1.00 75.00 351 LYS A CA 1
ATOM 2846 C C . LYS A 1 351 ? -42.132 21.678 8.367 1.00 75.00 351 LYS A C 1
ATOM 2848 O O . LYS A 1 351 ? -43.328 21.882 8.551 1.00 75.00 351 LYS A O 1
ATOM 2853 N N . GLU A 1 352 ? -41.182 22.236 9.114 1.00 76.94 352 GLU A N 1
ATOM 2854 C CA . GLU A 1 352 ? -41.452 23.278 10.111 1.00 76.94 352 GLU A CA 1
ATOM 2855 C C . GLU A 1 352 ? -41.968 24.568 9.451 1.00 76.94 352 GLU A C 1
ATOM 2857 O O . GLU A 1 352 ? -42.893 25.187 9.976 1.00 76.94 352 GLU A O 1
ATOM 2862 N N . GLU A 1 353 ? -41.462 24.933 8.266 1.00 73.62 353 GLU A N 1
ATOM 2863 C CA . GLU A 1 353 ? -41.994 26.052 7.469 1.00 73.62 353 GLU A CA 1
ATOM 2864 C C . GLU A 1 353 ? -43.361 25.756 6.817 1.00 73.62 353 GLU A C 1
ATOM 2866 O O . GLU A 1 353 ? -44.146 26.676 6.584 1.00 73.62 353 GLU A O 1
ATOM 2871 N N . LEU A 1 354 ? -43.672 24.486 6.528 1.00 68.00 354 LEU A N 1
ATOM 2872 C CA . LEU A 1 354 ? -44.860 24.051 5.774 1.00 68.00 354 LEU A CA 1
ATOM 2873 C C . LEU A 1 354 ? -45.921 23.325 6.620 1.00 68.00 354 LEU A C 1
ATOM 2875 O O . LEU A 1 354 ? -46.828 22.711 6.054 1.00 68.00 354 LEU A O 1
ATOM 2879 N N . ALA A 1 355 ? -45.847 23.407 7.951 1.00 60.97 355 ALA A N 1
ATOM 2880 C CA . ALA A 1 355 ? -46.678 22.645 8.893 1.00 60.97 355 ALA A CA 1
ATOM 2881 C C . ALA A 1 355 ? -48.214 22.784 8.714 1.00 60.97 355 ALA A C 1
ATOM 2883 O O . ALA A 1 355 ? -48.964 21.992 9.283 1.00 60.97 355 ALA A O 1
ATOM 2884 N N . ASP A 1 356 ? -48.696 23.719 7.889 1.00 60.44 356 ASP A N 1
ATOM 2885 C CA . ASP A 1 356 ? -50.118 23.907 7.571 1.00 60.44 356 ASP A CA 1
ATOM 2886 C C . ASP A 1 356 ? -50.634 23.091 6.362 1.00 60.44 356 ASP A C 1
ATOM 2888 O O . ASP A 1 356 ? -51.829 23.138 6.057 1.00 60.44 356 ASP A O 1
ATOM 2892 N N . ILE A 1 357 ? -49.790 22.323 5.654 1.00 58.47 357 ILE A N 1
ATOM 2893 C CA . ILE A 1 357 ? -50.199 21.598 4.434 1.00 58.47 357 ILE A CA 1
ATOM 2894 C C . ILE A 1 357 ? -49.990 20.087 4.598 1.00 58.47 357 ILE A C 1
ATOM 2896 O O . ILE A 1 357 ? -48.881 19.570 4.508 1.00 58.47 357 ILE A O 1
ATOM 2900 N N . THR A 1 358 ? -51.081 19.346 4.811 1.00 55.09 358 THR A N 1
ATOM 2901 C CA . THR A 1 358 ? -51.053 17.880 4.934 1.00 55.09 358 THR A CA 1
ATOM 2902 C C . THR A 1 358 ? -50.935 17.215 3.557 1.00 55.09 358 THR A C 1
ATOM 2904 O O . THR A 1 358 ? -51.835 17.357 2.728 1.00 55.09 358 THR A O 1
ATOM 2907 N N . ILE A 1 359 ? -49.864 16.449 3.317 1.00 56.03 359 ILE A N 1
ATOM 2908 C CA . ILE A 1 359 ? -49.691 15.617 2.110 1.00 56.03 359 ILE A CA 1
ATOM 2909 C C . ILE A 1 359 ? -49.586 14.135 2.524 1.00 56.03 359 ILE A C 1
ATOM 2911 O O . ILE A 1 359 ? -48.865 13.840 3.476 1.00 56.03 359 ILE A O 1
ATOM 2915 N N . PRO A 1 360 ? -50.281 13.191 1.854 1.00 53.38 360 PRO A N 1
ATOM 2916 C CA . PRO A 1 360 ? -50.190 11.763 2.166 1.00 53.38 360 PRO A CA 1
ATOM 2917 C C . PRO A 1 360 ? -48.870 11.149 1.674 1.00 53.38 360 PRO A C 1
ATOM 2919 O O . PRO A 1 360 ? -48.488 11.348 0.520 1.00 53.38 360 PRO A O 1
ATOM 2922 N N . GLU A 1 361 ? -48.215 10.347 2.515 1.00 57.62 361 GLU A N 1
ATOM 2923 C CA . GLU A 1 361 ? -47.027 9.569 2.141 1.00 57.62 361 GLU A CA 1
ATOM 2924 C C . GLU A 1 361 ? -47.393 8.381 1.233 1.00 57.62 361 GLU A C 1
ATOM 2926 O O . GLU A 1 361 ? -48.305 7.606 1.528 1.00 57.62 361 GLU A O 1
ATOM 2931 N N . MET A 1 362 ? -46.653 8.214 0.132 1.00 50.38 362 MET A N 1
ATOM 2932 C CA . MET A 1 362 ? -46.665 6.997 -0.685 1.00 50.38 362 MET A CA 1
ATOM 2933 C C . MET A 1 362 ? -45.449 6.141 -0.332 1.00 50.38 362 MET A C 1
ATOM 2935 O O . MET A 1 362 ? -44.315 6.581 -0.502 1.00 50.38 362 MET A O 1
ATOM 2939 N N . SER A 1 363 ? -45.672 4.907 0.118 1.00 53.41 363 SER A N 1
ATOM 2940 C CA . SER A 1 363 ? -44.605 3.941 0.378 1.00 53.41 363 SER A CA 1
ATOM 2941 C C . SER A 1 363 ? -44.098 3.306 -0.924 1.00 53.41 363 SER A C 1
ATOM 2943 O O . SER A 1 363 ? -44.868 2.729 -1.693 1.00 53.41 363 SER A O 1
ATOM 2945 N N . GLN A 1 364 ? -42.790 3.403 -1.177 1.00 54.69 364 GLN A N 1
ATOM 2946 C CA . GLN A 1 364 ? -42.092 2.634 -2.216 1.00 54.69 364 GLN A CA 1
ATOM 2947 C C . GLN A 1 364 ? -41.594 1.289 -1.653 1.00 54.69 364 GLN A C 1
ATOM 2949 O O . GLN A 1 364 ? -41.407 1.139 -0.449 1.00 54.69 364 GLN A O 1
ATOM 2954 N N . SER A 1 365 ? -41.451 0.281 -2.518 1.00 57.41 365 SER A N 1
ATOM 2955 C CA . SER A 1 365 ? -41.186 -1.122 -2.161 1.00 57.41 365 SER A CA 1
ATOM 2956 C C . SER A 1 365 ? -39.691 -1.475 -2.055 1.00 57.41 365 SER A C 1
ATOM 2958 O O . SER A 1 365 ? -38.945 -1.230 -2.998 1.00 57.41 365 SER A O 1
ATOM 2960 N N . ASN A 1 366 ? -39.299 -2.180 -0.984 1.00 71.31 366 ASN A N 1
ATOM 2961 C CA . ASN A 1 366 ? -37.918 -2.562 -0.614 1.00 71.31 366 ASN A CA 1
ATOM 2962 C C . ASN A 1 366 ? -37.082 -3.358 -1.648 1.00 71.31 366 ASN A C 1
ATOM 2964 O O . ASN A 1 366 ? -35.877 -3.479 -1.470 1.00 71.31 366 ASN A O 1
ATOM 2968 N N . SER A 1 367 ? -37.659 -3.937 -2.708 1.00 75.69 367 SER A N 1
ATOM 2969 C CA . SER A 1 367 ? -36.903 -4.811 -3.628 1.00 75.69 367 SER A CA 1
ATOM 2970 C C . SER A 1 367 ? -35.930 -4.068 -4.547 1.00 75.69 367 SER A C 1
ATOM 2972 O O . SER A 1 367 ? -35.004 -4.677 -5.067 1.00 75.69 367 SER A O 1
ATOM 2974 N N . GLN A 1 368 ? -36.147 -2.772 -4.781 1.00 79.62 368 GLN A N 1
ATOM 2975 C CA . GLN A 1 368 ? -35.298 -1.981 -5.675 1.00 79.62 368 GLN A CA 1
ATOM 2976 C C . GLN A 1 368 ? -33.976 -1.564 -5.003 1.00 79.62 368 GLN A C 1
ATOM 2978 O O . GLN A 1 368 ? -32.945 -1.504 -5.665 1.00 79.62 368 GLN A O 1
ATOM 2983 N N . GLU A 1 369 ? -33.984 -1.352 -3.684 1.00 80.69 369 GLU A N 1
ATOM 2984 C CA . GLU A 1 369 ? -32.793 -0.934 -2.930 1.00 80.69 369 GLU A CA 1
ATOM 2985 C C . GLU A 1 369 ? -31.709 -2.024 -2.885 1.00 80.69 369 GLU A C 1
ATOM 2987 O O . GLU A 1 369 ? -30.520 -1.719 -2.999 1.00 80.69 369 GLU A O 1
ATOM 2992 N N . GLU A 1 370 ? -32.102 -3.299 -2.769 1.00 82.75 370 GLU A N 1
ATOM 2993 C CA . GLU A 1 370 ? -31.157 -4.425 -2.739 1.00 82.75 370 GLU A CA 1
ATOM 2994 C C . GLU A 1 370 ? -30.410 -4.591 -4.075 1.00 82.75 370 GLU A C 1
ATOM 2996 O O . GLU A 1 370 ? -29.196 -4.829 -4.092 1.00 82.75 370 GLU A O 1
ATOM 3001 N N . ASP A 1 371 ? -31.110 -4.431 -5.203 1.00 84.69 371 ASP A N 1
ATOM 3002 C CA . ASP A 1 371 ? -30.511 -4.529 -6.537 1.00 84.69 371 ASP A CA 1
ATOM 3003 C C . ASP A 1 371 ? -29.508 -3.384 -6.790 1.00 84.69 371 ASP A C 1
ATOM 3005 O O . ASP A 1 371 ? -28.391 -3.634 -7.268 1.00 84.69 371 ASP A O 1
ATOM 3009 N N . ASP A 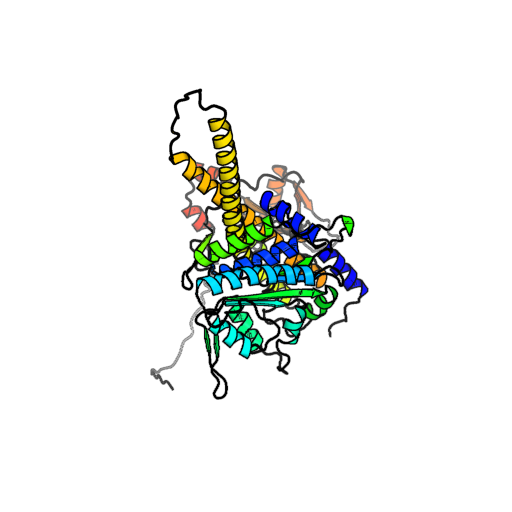1 372 ? -29.854 -2.157 -6.384 1.00 84.50 372 ASP A N 1
ATOM 3010 C CA . ASP A 1 372 ? -28.989 -0.974 -6.493 1.00 84.50 372 ASP A CA 1
ATOM 3011 C C . ASP A 1 372 ? -27.719 -1.106 -5.629 1.00 84.50 372 ASP A C 1
ATOM 3013 O O . ASP A 1 372 ? -26.615 -0.720 -6.043 1.00 84.50 372 ASP A O 1
ATOM 3017 N N . GLU A 1 373 ? -27.830 -1.690 -4.430 1.00 86.12 373 GLU A N 1
ATOM 3018 C CA . GLU A 1 373 ? -26.676 -1.939 -3.565 1.00 86.12 373 GLU A CA 1
ATOM 3019 C C . GLU A 1 373 ? -25.711 -2.955 -4.195 1.00 86.12 373 GLU A C 1
ATOM 3021 O O . GLU A 1 373 ? -24.494 -2.728 -4.247 1.00 86.12 373 GLU A O 1
ATOM 3026 N N . ILE A 1 374 ? -26.245 -4.055 -4.733 1.00 86.19 374 ILE A N 1
ATOM 3027 C CA . ILE A 1 374 ? -25.454 -5.092 -5.406 1.00 86.19 374 ILE A CA 1
ATOM 3028 C C . ILE A 1 374 ? -24.726 -4.516 -6.627 1.00 86.19 374 ILE A C 1
ATOM 3030 O O . ILE A 1 374 ? -23.552 -4.842 -6.862 1.00 86.19 374 ILE A O 1
ATOM 3034 N N . GLU A 1 375 ? -25.392 -3.679 -7.423 1.00 85.94 375 GLU A N 1
ATOM 3035 C CA . GLU A 1 375 ? -24.779 -3.022 -8.578 1.00 85.94 375 GLU A CA 1
ATOM 3036 C C . GLU A 1 375 ? -23.666 -2.054 -8.157 1.00 85.94 375 GLU A C 1
ATOM 3038 O O . GLU A 1 375 ? -22.546 -2.129 -8.682 1.00 85.94 375 GLU A O 1
ATOM 3043 N N . ASN A 1 376 ? -23.908 -1.234 -7.133 1.00 87.56 376 ASN A N 1
ATOM 3044 C CA . ASN A 1 376 ? -22.905 -0.327 -6.581 1.00 87.56 376 ASN A CA 1
ATOM 3045 C C . ASN A 1 376 ? -21.666 -1.082 -6.060 1.00 87.56 376 ASN A C 1
ATOM 3047 O O . ASN A 1 376 ? -20.529 -0.714 -6.370 1.00 87.56 376 ASN A O 1
ATOM 3051 N N . GLN A 1 377 ? -21.850 -2.195 -5.342 1.00 88.38 377 GLN A N 1
ATOM 3052 C CA . GLN A 1 377 ? -20.734 -3.027 -4.876 1.00 88.38 377 GLN A CA 1
ATOM 3053 C C . GLN A 1 377 ? -19.924 -3.629 -6.037 1.00 88.38 377 GLN A C 1
ATOM 3055 O O . GLN A 1 377 ? -18.692 -3.729 -5.960 1.00 88.38 377 GLN A O 1
ATOM 3060 N N . LYS A 1 378 ? -20.583 -4.042 -7.130 1.00 87.19 378 LYS A N 1
ATOM 3061 C CA . LYS A 1 378 ? -19.893 -4.522 -8.342 1.00 87.19 378 LYS A CA 1
ATOM 3062 C C . LYS A 1 378 ? -19.069 -3.404 -8.976 1.00 87.19 378 LYS A C 1
ATOM 3064 O O . LYS A 1 378 ? -17.912 -3.651 -9.327 1.00 87.19 378 LYS A O 1
ATOM 3069 N N . MET A 1 379 ? -19.628 -2.200 -9.092 1.00 89.38 379 MET A N 1
ATOM 3070 C CA . MET A 1 379 ? -18.939 -1.030 -9.640 1.00 89.38 379 MET A CA 1
ATOM 3071 C C . MET A 1 379 ? -17.702 -0.670 -8.810 1.00 89.38 379 MET A C 1
ATOM 3073 O O . MET A 1 379 ? -16.606 -0.571 -9.365 1.00 89.38 379 MET A O 1
ATOM 3077 N N . ILE A 1 380 ? -17.842 -0.585 -7.482 1.00 91.31 380 ILE A N 1
ATOM 3078 C CA . ILE A 1 380 ? -16.739 -0.294 -6.554 1.00 91.31 380 ILE A CA 1
ATOM 3079 C C . ILE A 1 380 ? -15.591 -1.297 -6.722 1.00 91.31 380 ILE A C 1
ATOM 3081 O O . ILE A 1 380 ? -14.435 -0.897 -6.874 1.00 91.31 380 ILE A O 1
ATOM 3085 N N . LYS A 1 381 ? -15.897 -2.601 -6.762 1.00 91.12 381 LYS A N 1
ATOM 3086 C CA . LYS A 1 381 ? -14.888 -3.656 -6.976 1.00 91.12 381 LYS A CA 1
ATOM 3087 C C . LYS A 1 381 ? -14.173 -3.511 -8.320 1.00 91.12 381 LYS A C 1
ATOM 3089 O O . LYS A 1 381 ? -12.981 -3.798 -8.414 1.00 91.12 381 LYS A O 1
ATOM 3094 N N . CYS A 1 382 ? -14.880 -3.080 -9.365 1.00 88.50 382 CYS A N 1
ATOM 3095 C CA . CYS A 1 382 ? -14.283 -2.858 -10.681 1.00 88.50 382 CYS A CA 1
ATOM 3096 C C . CYS A 1 382 ? -13.334 -1.659 -10.679 1.00 88.50 382 CYS A C 1
ATOM 3098 O O . CYS A 1 382 ? -12.197 -1.813 -11.118 1.00 88.50 382 CYS A O 1
ATOM 3100 N N . MET A 1 383 ? -13.759 -0.520 -10.123 1.00 91.62 383 MET A N 1
ATOM 3101 C CA . MET A 1 383 ? -12.916 0.675 -9.986 1.00 91.62 383 MET A CA 1
ATOM 3102 C C . MET A 1 383 ? -11.662 0.385 -9.154 1.00 91.62 383 MET A C 1
ATOM 3104 O O . MET A 1 383 ? -10.550 0.740 -9.538 1.00 91.62 383 MET A O 1
ATOM 3108 N N . ALA A 1 384 ? -11.826 -0.330 -8.037 1.00 94.69 384 ALA A N 1
ATOM 3109 C CA . ALA A 1 384 ? -10.719 -0.753 -7.187 1.00 94.69 384 ALA A CA 1
ATOM 3110 C C . ALA A 1 384 ? -9.725 -1.660 -7.931 1.00 94.69 384 ALA A C 1
ATOM 3112 O O . ALA A 1 384 ? -8.514 -1.516 -7.759 1.00 94.69 384 ALA A O 1
ATOM 3113 N N . MET A 1 385 ? -10.216 -2.575 -8.774 1.00 95.69 385 MET A N 1
ATOM 3114 C CA . MET A 1 385 ? -9.366 -3.432 -9.602 1.00 95.69 385 MET A CA 1
ATOM 3115 C C . MET A 1 385 ? -8.614 -2.637 -10.677 1.00 95.69 385 MET A C 1
ATOM 3117 O O . MET A 1 385 ? -7.414 -2.847 -10.839 1.00 95.69 385 MET A O 1
ATOM 3121 N N . ASP A 1 386 ? -9.285 -1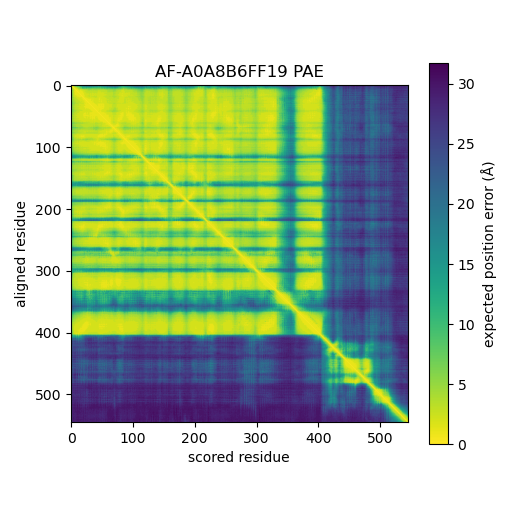.719 -11.378 1.00 92.06 386 ASP A N 1
ATOM 3122 C CA . ASP A 1 386 ? -8.653 -0.861 -12.391 1.00 92.06 386 ASP A CA 1
ATOM 3123 C C . ASP A 1 386 ? -7.513 -0.044 -11.792 1.00 92.06 386 ASP A C 1
ATOM 3125 O O . ASP A 1 386 ? -6.387 -0.075 -12.288 1.00 92.06 386 ASP A O 1
ATOM 3129 N N . PHE A 1 387 ? -7.787 0.638 -10.680 1.00 96.62 387 PHE A N 1
ATOM 3130 C CA . PHE A 1 387 ? -6.787 1.470 -10.032 1.00 96.62 387 PHE A CA 1
ATOM 3131 C C . PHE A 1 387 ? -5.644 0.641 -9.424 1.00 96.62 387 PHE A C 1
ATOM 3133 O O . PHE A 1 387 ? -4.486 1.050 -9.481 1.00 96.62 387 PHE A O 1
ATOM 3140 N N . ALA A 1 388 ? -5.920 -0.559 -8.898 1.00 97.62 388 ALA A N 1
ATOM 3141 C CA . ALA A 1 388 ? -4.868 -1.459 -8.425 1.00 97.62 388 ALA A CA 1
ATOM 3142 C C . ALA A 1 388 ? -3.944 -1.934 -9.557 1.00 97.62 388 ALA A C 1
ATOM 3144 O O . ALA A 1 388 ? -2.722 -1.960 -9.379 1.00 97.62 388 ALA A O 1
ATOM 3145 N N . ILE A 1 389 ? -4.515 -2.303 -10.712 1.00 96.06 389 ILE A N 1
ATOM 3146 C CA . ILE A 1 389 ? -3.752 -2.664 -11.915 1.00 96.06 389 ILE A CA 1
ATOM 3147 C C . ILE A 1 389 ? -2.888 -1.484 -12.350 1.00 96.06 389 ILE A C 1
ATOM 3149 O O . ILE A 1 389 ? -1.700 -1.684 -12.604 1.00 96.06 389 ILE A O 1
ATOM 3153 N N . GLU A 1 390 ? -3.456 -0.278 -12.388 1.00 96.56 390 GLU A N 1
ATOM 3154 C CA . GLU A 1 390 ? -2.747 0.949 -12.749 1.00 96.56 390 GLU A CA 1
ATOM 3155 C C . GLU A 1 390 ? -1.546 1.179 -11.824 1.00 96.56 390 GLU A C 1
ATOM 3157 O O . GLU A 1 390 ? -0.409 1.159 -12.284 1.00 96.56 390 GLU A O 1
ATOM 3162 N N . VAL A 1 391 ? -1.756 1.260 -10.506 1.00 97.69 391 VAL A N 1
ATOM 3163 C CA . VAL A 1 391 ? -0.682 1.508 -9.524 1.00 97.69 391 VAL A CA 1
ATOM 3164 C C . VAL A 1 391 ? 0.439 0.467 -9.612 1.00 97.69 391 VAL A C 1
ATOM 3166 O O . VAL A 1 391 ? 1.622 0.819 -9.618 1.00 97.69 391 VAL A O 1
ATOM 3169 N N . VAL A 1 392 ? 0.098 -0.823 -9.690 1.00 97.44 392 VAL A N 1
ATOM 3170 C CA . VAL A 1 392 ? 1.099 -1.902 -9.753 1.00 97.44 392 VAL A CA 1
ATOM 3171 C C . VAL A 1 392 ? 1.842 -1.897 -11.093 1.00 97.44 392 VAL A C 1
ATOM 3173 O O . VAL A 1 392 ? 3.054 -2.130 -11.118 1.00 97.44 392 VAL A O 1
ATOM 3176 N N . SER A 1 393 ? 1.152 -1.591 -12.194 1.00 95.25 393 SER A N 1
ATOM 3177 C CA . SER A 1 393 ? 1.758 -1.488 -13.526 1.00 95.25 393 SER A CA 1
ATOM 3178 C C . SER A 1 393 ? 2.682 -0.281 -13.626 1.00 95.25 393 SER A C 1
ATOM 3180 O O . SER A 1 393 ? 3.815 -0.433 -14.083 1.00 95.25 393 SER A O 1
ATOM 3182 N N . THR A 1 394 ? 2.255 0.889 -13.139 1.00 96.38 394 THR A N 1
ATOM 3183 C CA . THR A 1 394 ? 3.093 2.090 -13.045 1.00 96.38 394 THR A CA 1
ATOM 3184 C C . THR A 1 394 ? 4.336 1.798 -12.216 1.00 96.38 394 THR A C 1
ATOM 3186 O O . THR A 1 394 ? 5.446 2.048 -12.678 1.00 96.38 394 THR A O 1
ATOM 3189 N N . SER A 1 395 ? 4.175 1.183 -11.040 1.00 97.00 395 SER A N 1
ATOM 3190 C CA . SER A 1 395 ? 5.293 0.797 -10.176 1.00 97.00 395 SER A CA 1
ATOM 3191 C C . SER A 1 395 ? 6.315 -0.076 -10.907 1.00 97.00 395 SER A C 1
ATOM 3193 O O . SER A 1 395 ? 7.510 0.223 -10.925 1.00 97.00 395 SER A O 1
ATOM 3195 N N . TYR A 1 396 ? 5.850 -1.129 -11.583 1.00 94.94 396 TYR A N 1
ATOM 3196 C CA . TYR A 1 396 ? 6.713 -2.004 -12.370 1.00 94.94 396 TYR A CA 1
ATOM 3197 C C . TYR A 1 396 ? 7.420 -1.252 -13.507 1.00 94.94 396 TYR A C 1
ATOM 3199 O O . TYR A 1 396 ? 8.633 -1.370 -13.682 1.00 94.94 396 TYR A O 1
ATOM 3207 N N . GLN A 1 397 ? 6.683 -0.437 -14.259 1.00 93.50 397 GLN A N 1
ATOM 3208 C CA . GLN A 1 397 ? 7.222 0.357 -15.359 1.00 93.50 397 GLN A CA 1
ATOM 3209 C C . GLN A 1 397 ? 8.280 1.364 -14.895 1.00 93.50 397 GLN A C 1
ATOM 3211 O O . GLN A 1 397 ? 9.279 1.548 -15.587 1.00 93.50 397 GLN A O 1
ATOM 3216 N N . GLN A 1 398 ? 8.093 2.000 -13.738 1.00 94.75 398 GLN A N 1
ATOM 3217 C CA . GLN A 1 398 ? 9.072 2.913 -13.144 1.00 94.75 398 GLN A CA 1
ATOM 3218 C C . GLN A 1 398 ? 10.386 2.196 -12.815 1.00 94.75 398 GLN A C 1
ATOM 3220 O O . GLN A 1 398 ? 11.467 2.695 -13.131 1.00 94.75 398 GLN A O 1
ATOM 3225 N N . ILE A 1 399 ? 10.301 0.995 -12.237 1.00 93.00 399 ILE A N 1
ATOM 3226 C CA . ILE A 1 399 ? 11.474 0.162 -11.937 1.00 93.00 399 ILE A CA 1
ATOM 3227 C C . ILE A 1 399 ? 12.203 -0.220 -13.227 1.00 93.00 399 ILE A C 1
ATOM 3229 O O . ILE A 1 399 ? 13.427 -0.102 -13.297 1.00 93.00 399 ILE A O 1
ATOM 3233 N N . MET A 1 400 ? 11.463 -0.620 -14.266 1.00 90.50 400 MET A N 1
ATOM 3234 C CA . MET A 1 400 ? 12.040 -0.981 -15.564 1.00 90.50 400 MET A CA 1
ATOM 3235 C C . MET A 1 400 ? 12.796 0.184 -16.207 1.00 90.50 400 MET A C 1
ATOM 3237 O O . MET A 1 400 ? 13.915 -0.018 -16.677 1.00 90.50 400 MET A O 1
ATOM 3241 N N . GLU A 1 401 ? 12.251 1.406 -16.159 1.00 91.44 401 GLU A N 1
ATOM 3242 C CA . GLU A 1 401 ? 12.958 2.601 -16.645 1.00 91.44 401 GLU A CA 1
ATOM 3243 C C . GLU A 1 401 ? 14.276 2.816 -15.903 1.00 91.44 401 GLU A C 1
ATOM 3245 O O . GLU A 1 401 ? 15.307 3.053 -16.531 1.00 91.44 401 GLU A O 1
ATOM 3250 N N . ILE A 1 402 ? 14.271 2.692 -14.573 1.00 90.50 402 ILE A N 1
ATOM 3251 C CA . ILE A 1 402 ? 15.463 2.912 -13.745 1.00 90.50 402 ILE A CA 1
ATOM 3252 C C . ILE A 1 402 ? 16.538 1.864 -14.034 1.00 90.50 402 ILE A C 1
ATOM 3254 O O . ILE A 1 402 ? 17.690 2.218 -14.315 1.00 90.50 402 ILE A O 1
ATOM 3258 N N . LEU A 1 403 ? 16.155 0.585 -14.034 1.00 87.50 403 LEU A N 1
ATOM 3259 C CA . LEU A 1 403 ? 17.049 -0.525 -14.364 1.00 87.50 403 LEU A CA 1
ATOM 3260 C C . LEU A 1 403 ? 17.521 -0.462 -15.826 1.00 87.50 403 LEU A C 1
ATOM 3262 O O . LEU A 1 403 ? 18.600 -0.951 -16.159 1.00 87.50 403 LEU A O 1
ATOM 3266 N N . GLY A 1 404 ? 16.778 0.226 -16.695 1.00 83.06 404 GLY A N 1
ATOM 3267 C CA . GLY A 1 404 ? 17.073 0.314 -18.121 1.00 83.06 404 GLY A CA 1
ATOM 3268 C C . GLY A 1 404 ? 16.627 -0.886 -18.921 1.00 83.06 404 GLY A C 1
ATOM 3269 O O . GLY A 1 404 ? 17.155 -1.095 -20.012 1.00 83.06 404 GLY A O 1
ATOM 3270 N N . GLY A 1 405 ? 15.700 -1.675 -18.384 1.00 70.44 405 GLY A N 1
ATOM 3271 C CA . GLY A 1 405 ? 14.982 -2.636 -19.199 1.00 70.44 405 GLY A CA 1
ATOM 3272 C C . GLY A 1 405 ? 14.114 -1.863 -20.183 1.00 70.44 405 GLY A C 1
ATOM 3273 O O . GLY A 1 405 ? 13.412 -0.935 -19.783 1.00 70.44 405 GLY A O 1
ATOM 3274 N N . GLU A 1 406 ? 14.141 -2.223 -21.469 1.00 56.56 406 GLU A N 1
ATOM 3275 C CA . GLU A 1 406 ? 13.086 -1.741 -22.360 1.00 56.56 406 GLU A CA 1
ATOM 3276 C C . GLU A 1 406 ? 11.742 -2.204 -21.770 1.00 56.56 406 GLU A C 1
ATOM 3278 O O . GLU A 1 406 ? 11.601 -3.406 -21.501 1.00 56.56 406 GLU A O 1
ATOM 3283 N N . PRO A 1 407 ? 10.769 -1.300 -21.535 1.00 52.25 407 PRO A N 1
ATOM 3284 C CA . PRO A 1 407 ? 9.444 -1.683 -21.071 1.00 52.25 407 PRO A CA 1
ATOM 3285 C C . PRO A 1 407 ? 8.827 -2.597 -22.129 1.00 52.25 407 PRO A C 1
ATOM 3287 O O . PRO A 1 407 ? 8.310 -2.161 -23.152 1.00 52.25 407 PRO A O 1
ATOM 3290 N N . THR A 1 408 ? 8.944 -3.904 -21.915 1.00 47.41 408 THR A N 1
ATOM 3291 C CA . THR A 1 408 ? 8.591 -4.900 -22.932 1.00 47.41 408 THR A CA 1
ATOM 3292 C C . THR A 1 408 ? 7.075 -5.005 -23.089 1.00 47.41 408 THR A C 1
ATOM 3294 O O . THR A 1 408 ? 6.603 -5.482 -24.114 1.00 47.41 408 THR A O 1
ATOM 3297 N N . ILE A 1 409 ? 6.312 -4.496 -22.114 1.00 45.88 409 ILE A N 1
ATOM 3298 C CA . ILE A 1 409 ? 4.847 -4.557 -22.100 1.00 45.88 409 ILE A CA 1
ATOM 3299 C C . ILE A 1 409 ? 4.245 -3.800 -23.296 1.00 45.88 409 ILE A C 1
ATOM 3301 O O . ILE A 1 409 ? 3.320 -4.308 -23.914 1.00 45.88 409 ILE A O 1
ATOM 3305 N N . THR A 1 410 ? 4.809 -2.663 -23.716 1.00 38.72 410 THR A N 1
ATOM 3306 C CA . THR A 1 410 ? 4.287 -1.897 -24.868 1.00 38.72 410 THR A CA 1
ATOM 3307 C C . THR A 1 410 ? 4.822 -2.355 -26.226 1.00 38.72 410 THR A C 1
ATOM 3309 O O . THR A 1 410 ? 4.264 -1.989 -27.256 1.00 38.72 410 THR A O 1
ATOM 3312 N N . LYS A 1 411 ? 5.888 -3.167 -26.276 1.00 34.06 411 LYS A N 1
ATOM 3313 C CA . LYS A 1 411 ? 6.465 -3.649 -27.549 1.00 34.06 411 LYS A CA 1
ATOM 3314 C C . LYS A 1 411 ? 5.914 -5.005 -28.001 1.00 34.06 411 LYS A C 1
ATOM 3316 O O . LYS A 1 411 ? 6.031 -5.328 -29.182 1.00 34.06 411 LYS A O 1
ATOM 3321 N N . ILE A 1 412 ? 5.296 -5.777 -27.102 1.00 37.25 412 ILE A N 1
ATOM 3322 C CA . ILE A 1 412 ? 4.681 -7.074 -27.440 1.00 37.25 412 ILE A CA 1
ATOM 3323 C C . ILE A 1 412 ? 3.419 -6.895 -28.308 1.00 37.25 412 ILE A C 1
ATOM 3325 O O . ILE A 1 412 ? 3.116 -7.771 -29.115 1.00 37.25 412 ILE A O 1
ATOM 3329 N N . GLU A 1 413 ? 2.759 -5.731 -28.277 1.00 36.91 413 GLU A N 1
ATOM 3330 C CA . GLU A 1 413 ? 1.561 -5.464 -29.094 1.00 36.91 413 GLU A CA 1
ATOM 3331 C C . GLU A 1 413 ? 1.805 -5.410 -30.612 1.00 36.91 413 GLU A C 1
ATOM 3333 O O . GLU A 1 413 ? 0.849 -5.489 -31.380 1.00 36.91 413 GLU A O 1
ATOM 3338 N N . LYS A 1 414 ? 3.057 -5.321 -31.086 1.00 37.34 414 LYS A N 1
ATOM 3339 C CA . LYS A 1 414 ? 3.337 -5.282 -32.535 1.00 37.34 414 LYS A CA 1
ATOM 3340 C C . LYS A 1 414 ? 4.052 -6.502 -33.097 1.00 37.34 414 LYS A C 1
ATOM 3342 O O . LYS A 1 414 ? 3.993 -6.707 -34.304 1.00 37.34 414 LYS A O 1
ATOM 3347 N N . SER A 1 415 ? 4.719 -7.315 -32.279 1.00 35.28 415 SER A N 1
ATOM 3348 C CA . SER A 1 415 ? 5.635 -8.332 -32.810 1.00 35.28 415 SER A CA 1
ATOM 3349 C C . SER A 1 415 ? 5.210 -9.779 -32.618 1.00 35.28 415 SER A C 1
ATOM 3351 O O . SER A 1 415 ? 5.904 -10.625 -33.160 1.00 35.28 415 SER A O 1
ATOM 3353 N N . MET A 1 416 ? 4.112 -10.089 -31.917 1.00 38.25 416 MET A N 1
ATOM 3354 C CA . MET A 1 416 ? 3.604 -11.467 -31.808 1.00 38.25 416 MET A CA 1
ATOM 3355 C C . MET A 1 416 ? 2.077 -11.522 -31.653 1.00 38.25 416 MET A C 1
ATOM 3357 O O . MET A 1 416 ? 1.555 -11.966 -30.636 1.00 38.25 416 MET A O 1
ATOM 3361 N N . ILE A 1 417 ? 1.331 -11.125 -32.685 1.00 42.41 417 ILE A N 1
ATOM 3362 C CA . ILE A 1 417 ? -0.069 -11.556 -32.796 1.00 42.41 417 ILE A CA 1
ATOM 3363 C C . ILE A 1 417 ? -0.049 -12.946 -33.432 1.00 42.41 417 ILE A C 1
ATOM 3365 O O . ILE A 1 417 ? 0.089 -13.088 -34.647 1.00 42.41 417 ILE A O 1
ATOM 3369 N N . GLY A 1 418 ? -0.141 -13.980 -32.598 1.00 43.94 418 GLY A N 1
ATOM 3370 C CA . GLY A 1 418 ? -0.439 -15.331 -33.056 1.00 43.94 418 GLY A CA 1
ATOM 3371 C C . GLY A 1 418 ? -1.847 -15.364 -33.649 1.00 43.94 418 GLY A C 1
ATOM 3372 O O . GLY A 1 418 ? -2.814 -15.356 -32.893 1.00 43.94 418 GLY A O 1
ATOM 3373 N N . LYS A 1 419 ? -1.999 -15.367 -34.979 1.00 51.66 419 LYS A N 1
ATOM 3374 C CA . LYS A 1 419 ? -3.321 -15.532 -35.610 1.00 51.66 419 LYS A CA 1
ATOM 3375 C C . LYS A 1 419 ? -3.591 -17.024 -35.810 1.00 51.66 419 LYS A C 1
ATOM 3377 O O . LYS A 1 419 ? -2.838 -17.712 -36.498 1.00 51.66 419 LYS A O 1
ATOM 3382 N N . LEU A 1 420 ? -4.663 -17.522 -35.199 1.00 42.81 420 LEU A N 1
ATOM 3383 C CA . LEU A 1 420 ? -5.188 -18.867 -35.435 1.00 42.81 420 LEU A CA 1
ATOM 3384 C C . LEU A 1 420 ? -6.085 -18.836 -36.678 1.00 42.81 420 LEU A C 1
ATOM 3386 O O . LEU A 1 420 ? -7.111 -18.161 -36.673 1.00 42.81 420 LEU A O 1
ATOM 3390 N N . ILE A 1 421 ? -5.713 -19.561 -37.733 1.00 57.12 421 ILE A N 1
ATOM 3391 C CA . ILE A 1 421 ? -6.551 -19.752 -38.928 1.00 57.12 421 ILE A CA 1
ATOM 3392 C C . ILE A 1 421 ? -6.987 -21.214 -38.976 1.00 57.12 421 ILE A C 1
ATOM 3394 O O . ILE A 1 421 ? -6.147 -22.107 -38.938 1.00 57.12 421 ILE A O 1
ATOM 3398 N N . VAL A 1 422 ? -8.288 -21.487 -39.073 1.00 42.34 422 VAL A N 1
ATOM 3399 C CA . VAL A 1 422 ? -8.789 -22.850 -39.301 1.00 42.34 422 VAL A CA 1
ATOM 3400 C C . VAL A 1 422 ? -9.022 -23.037 -40.795 1.00 42.34 422 VAL A C 1
ATOM 3402 O O . VAL A 1 422 ? -9.850 -22.345 -41.379 1.00 42.34 422 VAL A O 1
ATOM 3405 N N . PHE A 1 423 ? -8.298 -23.967 -41.420 1.00 44.31 423 PHE A N 1
ATOM 3406 C CA . PHE A 1 423 ? -8.420 -24.264 -42.848 1.00 44.31 423 PHE A CA 1
ATOM 3407 C C . PHE A 1 423 ? -8.537 -25.775 -43.068 1.00 44.31 423 PHE A C 1
ATOM 3409 O O . PHE A 1 423 ? -7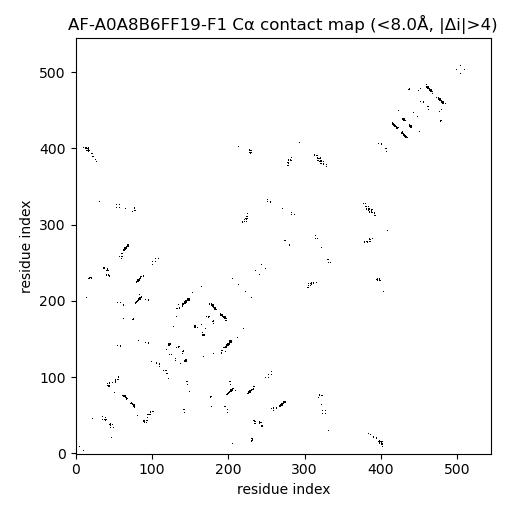.697 -26.545 -42.601 1.00 44.31 423 PHE A O 1
ATOM 3416 N N . GLY A 1 424 ? -9.603 -26.219 -43.744 1.00 42.44 424 GLY A N 1
ATOM 3417 C CA . GLY A 1 424 ? -9.837 -27.642 -44.038 1.00 42.44 424 GLY A CA 1
ATOM 3418 C C . GLY A 1 424 ? -9.891 -28.551 -42.799 1.00 42.44 424 GLY A C 1
ATOM 3419 O O . GLY A 1 424 ? -9.421 -29.684 -42.856 1.00 42.44 424 GLY A O 1
ATOM 3420 N N . GLY A 1 425 ? -10.387 -28.046 -41.662 1.00 43.44 425 GLY A N 1
ATOM 3421 C CA . GLY A 1 425 ? -10.442 -28.784 -40.392 1.00 43.44 425 GLY A CA 1
ATOM 3422 C C . GLY A 1 425 ? -9.122 -28.846 -39.609 1.00 43.44 425 GLY A C 1
ATOM 3423 O O . GLY A 1 425 ? -9.063 -29.510 -38.577 1.00 43.44 425 GLY A O 1
ATOM 3424 N N . LYS A 1 426 ? -8.063 -28.158 -40.059 1.00 41.94 426 LYS A N 1
ATOM 3425 C CA . LYS A 1 426 ? -6.782 -28.041 -39.342 1.00 41.94 426 LYS A CA 1
ATOM 3426 C C . LYS A 1 426 ? -6.594 -26.624 -38.801 1.00 41.94 426 LYS A C 1
ATOM 3428 O O . LYS A 1 426 ? -6.907 -25.649 -39.479 1.00 41.94 426 LYS A O 1
ATOM 3433 N N . VAL A 1 427 ? -6.048 -26.520 -37.592 1.00 42.91 427 VAL A N 1
ATOM 3434 C CA . VAL A 1 427 ? -5.717 -25.249 -36.936 1.00 42.91 427 VAL A CA 1
ATOM 3435 C C . VAL A 1 427 ? -4.283 -24.845 -37.301 1.00 42.91 427 VAL A C 1
ATOM 3437 O O . VAL A 1 427 ? -3.334 -25.564 -36.993 1.00 42.91 427 VAL A O 1
ATOM 3440 N N . LEU A 1 428 ? -4.119 -23.702 -37.966 1.00 50.38 428 LEU A N 1
ATOM 3441 C CA . LEU A 1 428 ? -2.838 -23.089 -38.320 1.00 50.38 428 LEU A CA 1
ATOM 3442 C C . LEU A 1 428 ? -2.503 -21.980 -37.324 1.00 50.38 428 LEU A C 1
ATOM 3444 O O . LEU A 1 428 ? -3.264 -21.027 -37.174 1.00 50.38 428 LEU A O 1
ATOM 3448 N N . HIS A 1 429 ? -1.343 -22.086 -36.679 1.00 44.88 429 HIS A N 1
ATOM 3449 C CA . HIS A 1 429 ? -0.797 -21.031 -35.831 1.00 44.88 429 HIS A CA 1
ATOM 3450 C C . HIS A 1 429 ? 0.178 -20.183 -36.656 1.00 44.88 429 HIS A C 1
ATOM 3452 O O . HIS A 1 429 ? 1.252 -20.665 -37.029 1.00 44.88 429 HIS A O 1
ATOM 3458 N N . LEU A 1 430 ? -0.207 -18.945 -36.973 1.00 51.97 430 LEU A N 1
ATOM 3459 C CA . LEU A 1 430 ? 0.659 -17.965 -37.628 1.00 51.97 430 LEU A CA 1
ATOM 3460 C C . LEU A 1 430 ? 1.311 -17.090 -36.570 1.00 51.97 430 LEU A C 1
ATOM 3462 O O . LEU A 1 430 ? 0.644 -16.254 -35.968 1.00 51.97 430 LEU A O 1
ATOM 3466 N N . THR A 1 431 ? 2.613 -17.251 -36.372 1.00 46.22 431 THR A N 1
ATOM 3467 C CA . THR A 1 431 ? 3.403 -16.346 -35.537 1.00 46.22 431 THR A CA 1
ATOM 3468 C C . THR A 1 431 ? 4.025 -15.290 -36.440 1.00 46.22 431 THR A C 1
ATOM 3470 O O . THR A 1 431 ? 4.881 -15.601 -37.265 1.00 46.22 431 THR A O 1
ATOM 3473 N N . VAL A 1 432 ? 3.595 -14.037 -36.321 1.00 46.16 432 VAL A N 1
ATOM 3474 C CA . VAL A 1 432 ? 4.292 -12.919 -36.972 1.00 46.16 432 VAL A CA 1
ATOM 3475 C C . VAL A 1 432 ? 5.549 -12.619 -36.163 1.00 46.16 432 VAL A C 1
ATOM 3477 O O . VAL A 1 432 ? 5.457 -12.557 -34.948 1.00 46.16 432 VAL A O 1
ATOM 3480 N N . ILE A 1 433 ? 6.707 -12.468 -36.806 1.00 43.34 433 ILE A N 1
ATOM 3481 C CA . ILE A 1 433 ? 7.933 -11.931 -36.199 1.00 43.34 433 ILE A CA 1
ATOM 3482 C C . ILE A 1 433 ? 8.514 -10.941 -37.213 1.00 43.34 433 ILE A C 1
ATOM 3484 O O . ILE A 1 433 ? 8.858 -11.352 -38.320 1.00 43.34 433 ILE A O 1
ATOM 3488 N N . ASN A 1 434 ? 8.624 -9.656 -36.856 1.00 37.31 434 ASN A N 1
ATOM 3489 C CA . ASN A 1 434 ? 9.175 -8.590 -37.714 1.00 37.31 434 ASN A CA 1
ATOM 3490 C C . ASN A 1 434 ? 8.557 -8.569 -39.130 1.00 37.31 434 ASN A C 1
ATOM 3492 O O . ASN A 1 434 ? 9.270 -8.769 -40.112 1.00 37.31 434 ASN A O 1
ATOM 3496 N N . ASP A 1 435 ? 7.229 -8.446 -39.229 1.00 44.59 435 ASP A N 1
ATOM 3497 C CA . ASP A 1 435 ? 6.462 -8.468 -40.494 1.00 44.59 435 ASP A CA 1
ATOM 3498 C C . ASP A 1 435 ? 6.638 -9.736 -41.350 1.00 44.59 435 ASP A C 1
ATOM 3500 O O . ASP A 1 435 ? 6.214 -9.803 -42.501 1.00 44.59 435 ASP A O 1
ATOM 3504 N N . THR A 1 436 ? 7.224 -10.789 -40.775 1.00 39.06 436 THR A N 1
ATOM 3505 C CA . THR A 1 436 ? 7.432 -12.076 -41.436 1.00 39.06 436 THR A CA 1
ATOM 3506 C C . THR A 1 436 ? 6.554 -13.129 -40.765 1.00 39.06 436 THR A C 1
ATOM 3508 O O . THR A 1 436 ? 6.596 -13.308 -39.547 1.00 39.06 436 THR A O 1
ATOM 3511 N N . HIS A 1 437 ? 5.720 -13.822 -41.537 1.00 47.59 437 HIS A N 1
ATOM 3512 C CA . HIS A 1 437 ? 4.792 -14.825 -41.015 1.00 47.59 437 HIS A CA 1
ATOM 3513 C C . HIS A 1 437 ? 5.455 -16.209 -40.929 1.00 47.59 437 HIS A C 1
ATOM 3515 O O . HIS A 1 437 ? 5.839 -16.786 -41.946 1.00 47.59 437 HIS A O 1
ATOM 3521 N N . TYR A 1 438 ? 5.564 -16.761 -39.720 1.00 46.91 438 TYR A N 1
ATOM 3522 C CA . TYR A 1 438 ? 6.067 -18.108 -39.454 1.00 46.91 438 TYR A CA 1
ATOM 3523 C C . TYR A 1 438 ? 4.904 -19.060 -39.168 1.00 46.91 438 TYR A C 1
ATOM 3525 O O . TYR A 1 438 ? 4.058 -18.790 -38.318 1.00 46.91 438 TYR A O 1
ATOM 3533 N N . LEU A 1 439 ? 4.878 -20.198 -39.860 1.00 50.31 439 LEU A N 1
ATOM 3534 C CA . LEU A 1 439 ? 3.926 -21.280 -39.611 1.00 50.31 439 LEU A CA 1
ATOM 3535 C C . LEU A 1 439 ? 4.585 -22.372 -38.765 1.00 50.31 439 LEU A C 1
ATOM 3537 O O . LEU A 1 439 ? 5.737 -22.745 -39.002 1.00 50.31 439 LEU A O 1
ATOM 3541 N N . GLY A 1 440 ? 3.851 -22.873 -37.770 1.00 45.31 440 GLY A N 1
ATOM 3542 C CA . GLY A 1 440 ? 4.311 -23.935 -36.872 1.00 45.31 440 GLY A CA 1
ATOM 3543 C C . GLY A 1 440 ? 4.803 -25.198 -37.599 1.00 45.31 440 GLY A C 1
ATOM 3544 O O . GLY A 1 440 ? 4.389 -25.516 -38.715 1.00 45.31 440 GLY A O 1
ATOM 3545 N N . LYS A 1 441 ? 5.706 -25.941 -36.946 1.00 45.78 441 LYS A N 1
ATOM 3546 C CA . LYS A 1 441 ? 6.265 -27.210 -37.446 1.00 45.78 441 LYS A CA 1
ATOM 3547 C C . LYS A 1 441 ? 5.154 -28.218 -37.786 1.00 45.78 441 LYS A C 1
ATOM 3549 O O . LYS A 1 441 ? 4.299 -28.482 -36.949 1.00 45.78 441 LYS A O 1
ATOM 3554 N N . GLY A 1 442 ? 5.243 -28.857 -38.958 1.00 48.28 442 GLY A N 1
ATOM 3555 C CA . GLY A 1 442 ? 4.461 -30.063 -39.291 1.00 48.28 442 GLY A CA 1
ATOM 3556 C C . GLY A 1 442 ? 3.589 -29.995 -40.548 1.00 48.28 442 GLY A C 1
ATOM 3557 O O . GLY A 1 442 ? 2.995 -31.007 -40.904 1.00 48.28 442 GLY A O 1
ATOM 3558 N N . ILE A 1 443 ? 3.529 -28.852 -41.234 1.00 54.38 443 ILE A N 1
ATOM 3559 C CA . ILE A 1 443 ? 2.727 -28.675 -42.456 1.00 54.38 443 ILE A CA 1
ATOM 3560 C C . ILE A 1 443 ? 3.657 -28.648 -43.669 1.00 54.38 443 ILE A C 1
ATOM 3562 O O . ILE A 1 443 ? 4.687 -27.966 -43.666 1.00 54.38 443 ILE A O 1
ATOM 3566 N N . GLY A 1 444 ? 3.333 -29.436 -44.695 1.00 65.50 444 GLY A N 1
ATOM 3567 C CA . GLY A 1 444 ? 4.143 -29.516 -45.906 1.00 65.50 444 GLY A CA 1
ATOM 3568 C C . GLY A 1 444 ? 4.092 -28.204 -46.688 1.00 65.50 444 GLY A C 1
ATOM 3569 O O . GLY A 1 444 ? 3.047 -27.568 -46.778 1.00 65.50 444 GLY A O 1
ATOM 3570 N N . ARG A 1 445 ? 5.202 -27.803 -47.319 1.00 67.44 445 ARG A N 1
ATOM 3571 C CA . ARG A 1 445 ? 5.282 -26.571 -48.131 1.00 67.44 445 ARG A CA 1
ATOM 3572 C C . ARG A 1 445 ? 4.134 -26.434 -49.143 1.00 67.44 445 ARG A C 1
ATOM 3574 O O . ARG A 1 445 ? 3.603 -25.344 -49.297 1.00 67.44 445 ARG A O 1
ATOM 3581 N N . ASN A 1 446 ? 3.729 -27.531 -49.780 1.00 71.31 446 ASN A N 1
ATOM 3582 C CA . ASN A 1 446 ? 2.634 -27.533 -50.756 1.00 71.31 446 ASN A CA 1
ATOM 3583 C C . ASN A 1 446 ? 1.274 -27.209 -50.112 1.00 71.31 446 ASN A C 1
ATOM 3585 O O . ASN A 1 446 ? 0.418 -26.612 -50.752 1.00 71.31 446 ASN A O 1
ATOM 3589 N N . GLU A 1 447 ? 1.059 -27.596 -48.852 1.00 66.19 447 GLU A N 1
ATOM 3590 C CA . GLU A 1 447 ? -0.161 -27.261 -48.107 1.00 66.19 447 GLU A CA 1
ATOM 3591 C C . GLU A 1 447 ? -0.164 -25.776 -47.709 1.00 66.19 447 GLU A C 1
ATOM 3593 O O . GLU A 1 447 ? -1.204 -25.124 -47.776 1.00 66.19 447 GLU A O 1
ATOM 3598 N N . ILE A 1 448 ? 1.008 -25.225 -47.371 1.00 66.38 448 ILE A N 1
ATOM 3599 C CA . ILE A 1 448 ? 1.191 -23.789 -47.102 1.00 66.38 448 ILE A CA 1
ATOM 3600 C C . ILE A 1 448 ? 0.945 -22.968 -48.372 1.00 66.38 448 ILE A C 1
ATOM 3602 O O . ILE A 1 448 ? 0.212 -21.983 -48.343 1.00 66.38 448 ILE A O 1
ATOM 3606 N N . GLU A 1 449 ? 1.523 -23.388 -49.498 1.00 75.31 449 GLU A N 1
ATOM 3607 C CA . GLU A 1 449 ? 1.352 -22.714 -50.787 1.00 75.31 449 GLU A CA 1
ATOM 3608 C C . GLU A 1 449 ? -0.113 -22.695 -51.235 1.00 75.31 449 GLU A C 1
ATOM 3610 O O . GLU A 1 449 ? -0.552 -21.644 -51.705 1.00 75.31 449 GLU A O 1
ATOM 3615 N N . LYS A 1 450 ? -0.858 -23.787 -51.006 1.00 74.56 450 LYS A N 1
ATOM 3616 C CA . LYS A 1 450 ? -2.308 -23.869 -51.246 1.00 74.56 450 LYS A CA 1
ATOM 3617 C C . LYS A 1 450 ? -3.125 -22.973 -50.319 1.00 74.56 450 LYS A C 1
ATOM 3619 O O . LYS A 1 450 ? -4.084 -22.353 -50.769 1.00 74.56 450 LYS A O 1
ATOM 3624 N N . CYS A 1 451 ? -2.763 -22.884 -49.036 1.00 69.19 451 CYS A N 1
ATOM 3625 C CA . CYS A 1 451 ? -3.432 -21.961 -48.113 1.00 69.19 451 CYS A CA 1
ATOM 3626 C C . CYS A 1 451 ? -3.251 -20.513 -48.573 1.00 69.19 451 CYS A C 1
ATOM 3628 O O . CYS A 1 451 ? -4.223 -19.770 -48.635 1.00 69.19 451 CYS A O 1
ATOM 3630 N N . PHE A 1 452 ? -2.029 -20.123 -48.941 1.00 81.06 452 PHE A N 1
ATOM 3631 C CA . PHE A 1 452 ? -1.757 -18.776 -49.441 1.00 81.06 452 PHE A CA 1
ATOM 3632 C C . PHE A 1 452 ? -2.437 -18.488 -50.781 1.00 81.06 452 PHE A C 1
ATOM 3634 O O . PHE A 1 452 ? -2.961 -17.395 -50.943 1.00 81.06 452 PHE A O 1
ATOM 3641 N N . GLU A 1 453 ? -2.498 -19.453 -51.702 1.00 79.69 453 GLU A N 1
ATOM 3642 C CA . GLU A 1 453 ? -3.301 -19.329 -52.931 1.00 79.69 453 GLU A CA 1
ATOM 3643 C C . GLU A 1 453 ? -4.774 -19.087 -52.605 1.00 79.69 453 GLU A C 1
ATOM 3645 O O . GLU A 1 453 ? -5.360 -18.128 -53.092 1.00 79.69 453 GLU A O 1
ATOM 3650 N N . THR A 1 454 ? -5.343 -19.872 -51.688 1.00 71.00 454 THR A N 1
ATOM 3651 C CA . THR A 1 454 ? -6.749 -19.704 -51.296 1.00 71.00 454 THR A CA 1
ATOM 3652 C C . THR A 1 454 ? -6.987 -18.346 -50.632 1.00 71.00 454 THR A C 1
ATOM 3654 O O . THR A 1 454 ? -7.983 -17.688 -50.908 1.00 71.00 454 THR A O 1
ATOM 3657 N N . MET A 1 455 ? -6.068 -17.895 -49.768 1.00 71.94 455 MET A N 1
ATOM 3658 C CA . MET A 1 455 ? -6.146 -16.582 -49.115 1.00 71.94 455 MET A CA 1
ATOM 3659 C C . MET A 1 455 ? -6.002 -15.414 -50.103 1.00 71.94 455 MET A C 1
ATOM 3661 O O . MET A 1 455 ? -6.602 -14.359 -49.890 1.00 71.94 455 MET A O 1
ATOM 3665 N N . GLU A 1 456 ? -5.214 -15.584 -51.164 1.00 80.88 456 GLU A N 1
ATOM 3666 C CA . GLU A 1 456 ? -5.096 -14.624 -52.264 1.00 80.88 456 GLU A CA 1
ATOM 3667 C C . GLU A 1 456 ? -6.378 -14.584 -53.107 1.00 80.88 456 GLU A C 1
ATOM 3669 O O . GLU A 1 456 ? -6.891 -13.497 -53.373 1.00 80.88 456 GLU A O 1
ATOM 3674 N N . GLU A 1 457 ? -6.948 -15.748 -53.442 1.00 74.62 457 GLU A N 1
ATOM 3675 C CA . GLU A 1 457 ? -8.206 -15.881 -54.194 1.00 74.62 457 GLU A CA 1
ATOM 3676 C C . GLU A 1 457 ? -9.389 -15.202 -53.490 1.00 74.62 457 GLU A C 1
ATOM 3678 O O . GLU A 1 457 ? -10.175 -14.503 -54.127 1.00 74.62 457 GLU A O 1
ATOM 3683 N N . ILE A 1 458 ? -9.489 -15.341 -52.165 1.00 71.19 458 ILE A N 1
ATOM 3684 C CA . ILE A 1 458 ? -10.533 -14.689 -51.351 1.00 71.19 458 ILE A CA 1
ATOM 3685 C C . ILE A 1 458 ? -10.185 -13.240 -50.962 1.00 71.19 458 ILE A C 1
ATOM 3687 O O . ILE A 1 458 ? -10.941 -12.581 -50.250 1.00 71.19 458 ILE A O 1
ATOM 3691 N N . GLY A 1 459 ? -9.054 -12.716 -51.444 1.00 76.44 459 GLY A N 1
ATOM 3692 C CA . GLY A 1 459 ? -8.711 -11.297 -51.378 1.00 76.44 459 GLY A CA 1
ATOM 3693 C C . GLY A 1 459 ? -8.069 -10.812 -50.075 1.00 76.44 459 GLY A C 1
ATOM 3694 O O . GLY A 1 459 ? -7.925 -9.596 -49.912 1.00 76.44 459 GLY A O 1
ATOM 3695 N N . TYR A 1 460 ? -7.645 -11.708 -49.176 1.00 66.62 460 TYR A N 1
ATOM 3696 C CA . TYR A 1 460 ? -7.054 -11.345 -47.877 1.00 66.62 460 TYR A CA 1
ATOM 3697 C C . TYR A 1 460 ? -5.600 -10.871 -47.946 1.00 66.62 460 TYR A C 1
ATOM 3699 O O . TYR A 1 460 ? -5.097 -10.257 -47.003 1.00 66.62 460 TYR A O 1
ATOM 3707 N N . GLY A 1 461 ? -4.912 -11.127 -49.050 1.00 82.69 461 GLY A N 1
ATOM 3708 C CA . GLY A 1 461 ? -3.524 -10.731 -49.216 1.00 82.69 461 GLY A CA 1
ATOM 3709 C C . GLY A 1 461 ? -3.006 -11.036 -50.606 1.00 82.69 461 GLY A C 1
ATOM 3710 O O . GLY A 1 461 ? -3.784 -11.337 -51.511 1.00 82.69 461 GLY A O 1
ATOM 3711 N N . LYS A 1 462 ? -1.693 -10.930 -50.770 1.00 82.69 462 LYS A N 1
ATOM 3712 C CA . LYS A 1 462 ? -0.994 -11.250 -52.008 1.00 82.69 462 LYS A CA 1
ATOM 3713 C C . LYS A 1 462 ? 0.168 -12.184 -51.709 1.00 82.69 462 LYS A C 1
ATOM 3715 O O . LYS A 1 462 ? 0.979 -11.917 -50.819 1.00 82.69 462 LYS A O 1
ATOM 3720 N N . LYS A 1 463 ? 0.267 -13.274 -52.463 1.00 83.38 463 LYS A N 1
ATOM 3721 C CA . LYS A 1 463 ? 1.399 -14.196 -52.379 1.00 83.38 463 LYS A CA 1
ATOM 3722 C C . LYS A 1 463 ? 2.540 -13.612 -53.208 1.00 83.38 463 LYS A C 1
ATOM 3724 O O . LYS A 1 463 ? 2.366 -13.246 -54.368 1.00 83.38 463 LYS A O 1
ATOM 3729 N N . SER A 1 464 ? 3.731 -13.524 -52.632 1.00 80.88 464 SER A N 1
ATOM 3730 C CA . SER A 1 464 ? 4.934 -13.089 -53.339 1.00 80.88 464 SER A CA 1
ATOM 3731 C C . SER A 1 464 ? 6.061 -14.109 -53.178 1.00 80.88 464 SER A C 1
ATOM 3733 O O . SER A 1 464 ? 6.089 -14.949 -52.271 1.00 80.88 464 SER A O 1
ATOM 3735 N N . HIS A 1 465 ? 6.972 -14.125 -54.146 1.00 76.38 465 HIS A N 1
ATOM 3736 C CA . HIS A 1 465 ? 8.157 -14.975 -54.122 1.00 76.38 465 HIS A CA 1
ATOM 3737 C C . HIS A 1 465 ? 9.376 -14.075 -54.085 1.00 76.38 465 HIS A C 1
ATOM 3739 O O . HIS A 1 465 ? 9.589 -13.278 -54.999 1.00 76.38 465 HIS A O 1
ATOM 3745 N N . GLN A 1 466 ? 10.197 -14.210 -53.047 1.00 68.69 466 GLN A N 1
ATOM 3746 C CA . GLN A 1 466 ? 11.447 -13.469 -53.002 1.00 68.69 466 GLN A CA 1
ATOM 3747 C C . GLN A 1 466 ? 12.387 -13.998 -54.091 1.00 68.69 466 GLN A C 1
ATOM 3749 O O . GLN A 1 466 ? 12.666 -15.199 -54.183 1.00 68.69 466 GLN A O 1
ATOM 3754 N N . ASN A 1 467 ? 12.892 -13.095 -54.929 1.00 55.78 467 ASN A N 1
ATOM 3755 C CA . ASN A 1 467 ? 13.952 -13.413 -55.875 1.00 55.78 467 ASN A CA 1
ATOM 3756 C C . ASN A 1 467 ? 15.276 -13.531 -55.116 1.00 55.78 467 ASN A C 1
ATOM 3758 O O . ASN A 1 467 ? 16.028 -12.570 -55.001 1.00 55.78 467 ASN A O 1
ATOM 3762 N N . SER A 1 468 ? 15.567 -14.715 -54.579 1.00 51.50 468 SER A N 1
ATOM 3763 C CA . SER A 1 468 ? 16.898 -15.005 -54.057 1.00 51.50 468 SER A CA 1
ATOM 3764 C C . SER A 1 468 ? 17.867 -15.211 -55.226 1.00 51.50 468 SER A C 1
ATOM 3766 O O . SER A 1 468 ? 17.679 -16.084 -56.073 1.00 51.50 468 SER A O 1
ATOM 3768 N N . GLY A 1 469 ? 18.932 -14.409 -55.271 1.00 49.38 469 GLY A N 1
ATOM 3769 C CA . GLY A 1 469 ? 20.012 -14.526 -56.262 1.00 49.38 469 GLY A CA 1
ATOM 3770 C C . GLY A 1 469 ? 20.895 -15.772 -56.099 1.00 49.38 469 GLY A C 1
ATOM 3771 O O . GLY A 1 469 ? 21.885 -15.919 -56.809 1.00 49.38 469 GLY A O 1
ATOM 3772 N N . GLN A 1 470 ? 20.566 -16.679 -55.175 1.00 46.56 470 GLN A N 1
ATOM 3773 C CA . GLN A 1 470 ? 21.329 -17.900 -54.924 1.00 46.56 470 GLN A CA 1
ATOM 3774 C C . GLN A 1 470 ? 20.692 -19.103 -55.624 1.00 46.56 470 GLN A C 1
ATOM 3776 O O . GLN A 1 470 ? 19.644 -19.607 -55.215 1.00 46.56 470 GLN A O 1
ATOM 3781 N N . LYS A 1 471 ? 21.369 -19.605 -56.664 1.00 48.19 471 LYS A N 1
ATOM 3782 C CA . LYS A 1 471 ? 21.066 -20.903 -57.281 1.00 48.19 471 LYS A CA 1
ATOM 3783 C C . LYS A 1 471 ? 21.267 -22.013 -56.241 1.00 48.19 471 LYS A C 1
ATOM 3785 O O . LYS A 1 471 ? 22.386 -22.242 -55.803 1.00 48.19 471 LYS A O 1
ATOM 3790 N N . GLY A 1 472 ? 20.185 -22.696 -55.866 1.00 55.00 472 GLY A N 1
ATOM 3791 C CA . GLY A 1 472 ? 20.220 -23.912 -55.039 1.00 55.00 472 GLY A CA 1
ATOM 3792 C C . GLY A 1 472 ? 19.385 -23.859 -53.759 1.00 55.00 472 GLY A C 1
ATOM 3793 O O . GLY A 1 472 ? 18.979 -24.909 -53.270 1.00 55.00 472 GLY A O 1
ATOM 3794 N N . ASN A 1 473 ? 19.039 -22.668 -53.261 1.00 50.41 473 ASN A N 1
ATOM 3795 C CA . ASN A 1 473 ? 18.182 -22.534 -52.082 1.00 50.41 473 ASN A CA 1
ATOM 3796 C C . ASN A 1 473 ? 16.716 -22.341 -52.483 1.00 50.41 473 ASN A C 1
ATOM 3798 O O . ASN A 1 473 ? 16.368 -21.464 -53.276 1.00 50.41 473 ASN A O 1
ATOM 3802 N N . ARG A 1 474 ? 15.844 -23.191 -51.932 1.00 56.25 474 ARG A N 1
ATOM 3803 C CA . ARG A 1 474 ? 14.393 -23.129 -52.133 1.00 56.25 474 ARG A CA 1
ATOM 3804 C C . ARG A 1 474 ? 13.876 -21.748 -51.715 1.00 56.25 474 ARG A C 1
ATOM 3806 O O . ARG A 1 474 ? 14.042 -21.358 -50.564 1.00 56.25 474 ARG A O 1
ATOM 3813 N N . LYS A 1 475 ? 13.224 -21.035 -52.640 1.00 68.56 475 LYS A N 1
ATOM 3814 C CA . LYS A 1 475 ? 12.691 -19.684 -52.399 1.00 68.56 475 LYS A CA 1
ATOM 3815 C C . LYS A 1 475 ? 11.672 -19.705 -51.250 1.00 68.56 475 LYS A C 1
ATOM 3817 O O . LYS A 1 475 ? 10.793 -20.579 -51.282 1.00 68.56 475 LYS A O 1
ATOM 3822 N N . PRO A 1 476 ? 11.767 -18.803 -50.260 1.00 64.25 476 PRO A N 1
ATOM 3823 C CA . PRO A 1 476 ? 10.712 -18.626 -49.272 1.00 64.25 476 PRO A CA 1
ATOM 3824 C C . PRO A 1 476 ? 9.455 -18.079 -49.958 1.00 64.25 476 PRO A C 1
ATOM 3826 O O . PRO A 1 476 ? 9.540 -17.272 -50.888 1.00 64.25 476 PRO A O 1
ATOM 3829 N N . VAL A 1 477 ? 8.293 -18.559 -49.520 1.00 62.66 477 VAL A N 1
ATOM 3830 C CA . VAL A 1 477 ? 6.991 -18.039 -49.946 1.00 62.66 477 VAL A CA 1
ATOM 3831 C C . VAL A 1 477 ? 6.576 -17.003 -48.917 1.00 62.66 477 VAL A C 1
ATOM 3833 O O . VAL A 1 477 ? 6.525 -17.318 -47.729 1.00 62.66 477 VAL A O 1
ATOM 3836 N N . ILE A 1 478 ? 6.322 -15.781 -49.370 1.00 67.81 478 ILE A N 1
ATOM 3837 C CA . ILE A 1 478 ? 5.903 -14.665 -48.524 1.00 67.81 478 ILE A CA 1
ATOM 3838 C C . ILE A 1 478 ? 4.434 -14.387 -48.843 1.00 67.81 478 ILE A C 1
ATOM 3840 O O . ILE A 1 478 ? 4.015 -14.493 -49.996 1.00 67.81 478 ILE A O 1
ATOM 3844 N N . PHE A 1 479 ? 3.640 -14.074 -47.825 1.00 73.25 479 PHE A N 1
ATOM 3845 C CA . PHE A 1 479 ? 2.251 -13.667 -47.993 1.00 73.25 479 PHE A CA 1
ATOM 3846 C C . PHE A 1 479 ? 2.054 -12.320 -47.310 1.00 73.25 479 PHE A C 1
ATOM 3848 O O . PHE A 1 479 ? 2.223 -12.221 -46.098 1.00 73.25 479 PHE A O 1
ATOM 3855 N N . GLU A 1 480 ? 1.735 -11.292 -48.088 1.00 68.56 480 GLU A N 1
ATOM 3856 C CA . GLU A 1 480 ? 1.463 -9.944 -47.589 1.00 68.56 480 GLU A CA 1
ATOM 3857 C C . GLU A 1 480 ? -0.042 -9.803 -47.354 1.00 68.56 480 GLU A C 1
ATOM 3859 O O . GLU A 1 480 ? -0.826 -9.855 -48.302 1.00 68.56 480 GLU A O 1
ATOM 3864 N N . MET A 1 481 ? -0.469 -9.653 -46.098 1.00 67.75 481 MET A N 1
ATOM 3865 C CA . MET A 1 481 ? -1.878 -9.384 -45.789 1.00 67.75 481 MET A CA 1
ATOM 3866 C C . MET A 1 481 ? -2.257 -7.951 -46.177 1.00 67.75 481 MET A C 1
ATOM 3868 O O . MET A 1 481 ? -1.464 -7.029 -46.011 1.00 67.75 481 MET A O 1
ATOM 3872 N N . LYS A 1 482 ? -3.493 -7.739 -46.645 1.00 67.25 482 LYS A N 1
ATOM 3873 C CA . LYS A 1 482 ? -4.042 -6.381 -46.804 1.00 67.25 482 LYS A CA 1
ATOM 3874 C C . LYS A 1 482 ? -4.450 -5.824 -45.435 1.00 67.25 482 LYS A C 1
ATOM 3876 O O . LYS A 1 482 ? -5.138 -6.508 -44.681 1.00 67.25 482 LYS A O 1
ATOM 3881 N N . ASP A 1 483 ? -4.119 -4.560 -45.163 1.00 46.44 483 ASP A N 1
ATOM 3882 C CA . ASP A 1 483 ? -4.272 -3.855 -43.870 1.00 46.44 483 ASP A CA 1
ATOM 3883 C C . ASP A 1 483 ? -5.703 -3.763 -43.285 1.00 46.44 483 ASP A C 1
ATOM 3885 O O . ASP A 1 483 ? -5.907 -3.189 -42.220 1.00 46.44 483 ASP A O 1
ATOM 3889 N N . LYS A 1 484 ? -6.723 -4.335 -43.937 1.00 42.66 484 LYS A N 1
ATOM 3890 C CA . LYS A 1 484 ? -8.143 -4.204 -43.560 1.00 42.66 484 LYS A CA 1
ATOM 3891 C C . LYS A 1 484 ? -8.749 -5.397 -42.808 1.00 42.66 484 LYS A C 1
ATOM 3893 O O . LYS A 1 484 ? -9.965 -5.538 -42.785 1.00 42.66 484 LYS A O 1
ATOM 3898 N N . ILE A 1 485 ? -7.943 -6.236 -42.158 1.00 44.22 485 ILE A N 1
ATOM 3899 C CA . ILE A 1 485 ? -8.458 -7.247 -41.210 1.00 44.22 485 ILE A CA 1
ATOM 3900 C C . ILE A 1 485 ? -8.071 -6.848 -39.784 1.00 44.22 485 ILE A C 1
ATOM 3902 O O . ILE A 1 485 ? -7.280 -7.511 -39.108 1.00 44.22 485 ILE A O 1
ATOM 3906 N N . LEU A 1 486 ? -8.624 -5.724 -39.353 1.00 34.47 486 LEU A N 1
ATOM 3907 C CA . LEU A 1 486 ? -8.720 -5.312 -37.960 1.00 34.47 486 LEU A CA 1
ATOM 3908 C C . LEU A 1 486 ? -10.226 -5.241 -37.691 1.00 34.47 486 LEU A C 1
ATOM 3910 O O . LEU A 1 486 ? -10.854 -4.325 -38.195 1.00 34.47 486 LEU A O 1
ATOM 3914 N N . GLU A 1 487 ? -10.754 -6.265 -37.001 1.00 36.69 487 GLU A N 1
ATOM 3915 C CA . GLU A 1 487 ? -12.149 -6.470 -36.519 1.00 36.69 487 GLU A CA 1
ATOM 3916 C C . GLU A 1 487 ? -12.899 -7.703 -37.066 1.00 36.69 487 GLU A C 1
ATOM 3918 O O . GLU A 1 487 ? -14.041 -7.611 -37.494 1.00 36.69 487 GLU A O 1
ATOM 3923 N N . ILE A 1 488 ? -12.310 -8.905 -37.014 1.00 34.28 488 ILE A N 1
ATOM 3924 C CA . ILE A 1 488 ? -13.118 -10.154 -37.073 1.00 34.28 488 ILE A CA 1
ATOM 3925 C C . ILE A 1 488 ? -12.808 -11.110 -35.900 1.00 34.28 488 ILE A C 1
ATOM 3927 O O . ILE A 1 488 ? -13.352 -12.203 -35.814 1.00 34.28 488 ILE A O 1
ATOM 3931 N N . MET A 1 489 ? -11.964 -10.732 -34.934 1.00 35.06 489 MET A N 1
ATOM 3932 C CA . MET A 1 489 ? -11.467 -11.695 -33.931 1.00 35.06 489 MET A CA 1
ATOM 3933 C C . MET A 1 489 ? -11.833 -11.398 -32.475 1.00 35.06 489 MET A C 1
ATOM 3935 O O . MET A 1 489 ? -11.166 -11.929 -31.593 1.00 35.06 489 MET A O 1
ATOM 3939 N N . ASP A 1 490 ? -12.906 -10.645 -32.215 1.00 35.16 490 ASP A N 1
ATOM 3940 C CA . ASP A 1 490 ? -13.543 -10.657 -30.882 1.00 35.16 490 ASP A CA 1
ATOM 3941 C C . ASP A 1 490 ? -14.785 -11.567 -30.810 1.00 35.16 490 ASP A C 1
ATOM 3943 O O . ASP A 1 490 ? -15.209 -11.987 -29.734 1.00 35.16 490 ASP A O 1
ATOM 3947 N N . ASP A 1 491 ? -15.298 -12.039 -31.950 1.00 38.62 491 ASP A N 1
ATOM 3948 C CA . ASP A 1 491 ? -16.448 -12.941 -31.975 1.00 38.62 491 ASP A CA 1
ATOM 3949 C C . ASP A 1 491 ? -16.054 -14.421 -31.943 1.00 38.62 491 ASP A C 1
ATOM 3951 O O . ASP A 1 491 ? -16.403 -15.236 -32.804 1.00 38.62 491 ASP A O 1
ATOM 3955 N N . ASN A 1 492 ? -15.438 -14.819 -30.828 1.00 43.88 492 ASN A N 1
ATOM 3956 C CA . ASN A 1 492 ? -15.505 -16.215 -30.385 1.00 43.88 492 ASN A CA 1
ATOM 3957 C C . ASN A 1 492 ? -16.970 -16.698 -30.282 1.00 43.88 492 ASN A C 1
ATOM 3959 O O . ASN A 1 492 ? -17.225 -17.896 -30.369 1.00 43.88 492 ASN A O 1
ATOM 3963 N N . ALA A 1 493 ? -17.938 -15.789 -30.131 1.00 42.12 493 ALA A N 1
ATOM 3964 C CA . ALA A 1 493 ? -19.364 -16.092 -30.099 1.00 42.12 493 ALA A CA 1
ATOM 3965 C C . ALA A 1 493 ? -19.938 -16.518 -31.465 1.00 42.12 493 ALA A C 1
ATOM 3967 O O . ALA A 1 493 ? -20.694 -17.486 -31.502 1.00 42.12 493 ALA A O 1
ATOM 3968 N N . LEU A 1 494 ? -19.565 -15.882 -32.586 1.00 42.53 494 LEU A N 1
ATOM 3969 C CA . LEU A 1 494 ? -20.112 -16.237 -33.909 1.00 42.53 494 LEU A CA 1
ATOM 3970 C C . LEU A 1 494 ? -19.550 -17.547 -34.457 1.00 42.53 494 LEU A C 1
ATOM 3972 O O . LEU A 1 494 ? -20.297 -18.322 -35.050 1.00 42.53 494 LEU A O 1
ATOM 3976 N N . ILE A 1 495 ? -18.268 -17.837 -34.221 1.00 43.91 495 ILE A N 1
ATOM 3977 C CA . ILE A 1 495 ? -17.680 -19.127 -34.609 1.00 43.91 495 ILE A CA 1
ATOM 3978 C C . ILE A 1 495 ? -18.296 -20.253 -33.769 1.00 43.91 495 ILE A C 1
ATOM 3980 O O . ILE A 1 495 ? -18.666 -21.291 -34.311 1.00 43.91 495 ILE A O 1
ATOM 3984 N N . ARG A 1 496 ? -18.486 -20.037 -32.459 1.00 46.00 496 ARG A N 1
ATOM 3985 C CA . ARG A 1 496 ? -19.164 -21.007 -31.582 1.00 46.00 496 ARG A CA 1
ATOM 3986 C C . ARG A 1 496 ? -20.622 -21.213 -31.977 1.00 46.00 496 ARG A C 1
ATOM 3988 O O . ARG A 1 496 ? -21.063 -22.353 -32.008 1.00 46.00 496 ARG A O 1
ATOM 3995 N N . LYS A 1 497 ? -21.339 -20.140 -32.318 1.00 44.62 497 LYS A N 1
ATOM 3996 C CA . LYS A 1 497 ? -22.731 -20.194 -32.776 1.00 44.62 497 LYS A CA 1
ATOM 3997 C C . LYS A 1 497 ? -22.852 -20.928 -34.111 1.00 44.62 497 LYS A C 1
ATOM 3999 O O . LYS A 1 497 ? -23.607 -21.879 -34.196 1.00 44.62 497 LYS A O 1
ATOM 4004 N N . SER A 1 498 ? -22.021 -20.591 -35.096 1.00 43.06 498 SER A N 1
ATOM 4005 C CA . SER A 1 498 ? -21.982 -21.275 -36.396 1.00 43.06 498 SER A CA 1
ATOM 4006 C C . SER A 1 498 ? -21.650 -22.768 -36.273 1.00 43.06 498 SER A C 1
ATOM 4008 O O . SER A 1 498 ? -22.273 -23.596 -36.929 1.00 43.06 498 SER A O 1
ATOM 4010 N N . LEU A 1 499 ? -20.706 -23.154 -35.410 1.00 43.03 499 LEU A N 1
ATOM 4011 C CA . LEU A 1 499 ? -20.358 -24.567 -35.211 1.00 43.03 499 LEU A CA 1
ATOM 4012 C C . LEU A 1 499 ? -21.444 -25.345 -34.450 1.00 43.03 499 LEU A C 1
ATOM 4014 O O . LEU A 1 499 ? -21.677 -26.513 -34.757 1.00 43.03 499 LEU A O 1
ATOM 4018 N N . TYR A 1 500 ? -22.133 -24.693 -33.509 1.00 44.53 500 TYR A N 1
ATOM 4019 C CA . TYR A 1 500 ? -23.269 -25.271 -32.788 1.00 44.53 500 TYR A CA 1
ATOM 4020 C C . TYR A 1 500 ? -24.499 -25.427 -33.694 1.00 44.53 500 TYR A C 1
ATOM 4022 O O . TYR A 1 500 ? -25.119 -26.487 -33.714 1.00 44.53 500 TYR A O 1
ATOM 4030 N N . ASP A 1 501 ? -24.788 -24.416 -34.517 1.00 49.38 501 ASP A N 1
ATOM 4031 C CA . ASP A 1 501 ? -25.867 -24.427 -35.513 1.00 49.38 501 ASP A CA 1
ATOM 4032 C C . ASP A 1 501 ? -25.632 -25.496 -36.604 1.00 49.38 501 ASP A C 1
ATOM 4034 O O . ASP A 1 501 ? -26.580 -25.971 -37.224 1.00 49.38 501 ASP A O 1
ATOM 4038 N N . ASN A 1 502 ? -24.380 -25.934 -36.794 1.00 47.53 502 ASN A N 1
ATOM 4039 C CA . ASN A 1 502 ? -23.993 -27.032 -37.688 1.00 47.53 502 ASN A CA 1
ATOM 4040 C C . ASN A 1 502 ? -23.831 -28.395 -36.978 1.00 47.53 502 ASN A C 1
ATOM 4042 O O . ASN A 1 502 ? -23.291 -29.335 -37.563 1.00 47.53 502 ASN A O 1
ATOM 4046 N N . GLY A 1 503 ? -24.298 -28.525 -35.731 1.00 48.50 503 GLY A N 1
ATOM 4047 C CA . GLY A 1 503 ? -24.408 -29.809 -35.030 1.00 48.50 503 GLY A CA 1
ATOM 4048 C C . GLY A 1 503 ? -23.101 -30.382 -34.478 1.00 48.50 503 GLY A C 1
ATOM 4049 O O . GLY A 1 503 ? -23.076 -31.552 -34.103 1.00 48.50 503 GLY A O 1
ATOM 4050 N N . VAL A 1 504 ? -22.025 -29.592 -34.402 1.00 42.97 504 VAL A N 1
ATOM 4051 C CA . VAL A 1 504 ? -20.755 -30.037 -33.809 1.00 42.97 504 VAL A CA 1
ATOM 4052 C C . VAL A 1 504 ? -20.837 -29.912 -32.290 1.00 42.97 504 VAL A C 1
ATOM 4054 O O . VAL A 1 504 ? -20.967 -28.813 -31.744 1.00 42.97 504 VAL A O 1
ATOM 4057 N N . SER A 1 505 ? -20.757 -31.041 -31.588 1.00 50.56 505 SER A N 1
ATOM 4058 C CA . SER A 1 505 ? -20.847 -31.059 -30.128 1.00 50.56 505 SER A CA 1
ATOM 4059 C C . SER A 1 505 ? -19.562 -30.538 -29.471 1.00 50.56 505 SER A C 1
ATOM 4061 O O . SER A 1 505 ? -18.450 -30.687 -29.984 1.00 50.56 505 SER A O 1
ATOM 4063 N N . TYR A 1 506 ? -19.702 -29.955 -28.277 1.00 43.69 506 TYR A N 1
ATOM 4064 C CA . TYR A 1 506 ? -18.574 -29.414 -27.508 1.00 43.69 506 TYR A CA 1
ATOM 4065 C C . TYR A 1 506 ? -17.484 -30.470 -27.235 1.00 43.69 506 TYR A C 1
ATOM 4067 O O . TYR A 1 506 ? -16.292 -30.181 -27.324 1.00 43.69 506 TYR A O 1
ATOM 4075 N N . SER A 1 507 ? -17.891 -31.720 -26.995 1.00 48.41 507 SER A N 1
ATOM 4076 C CA . SER A 1 507 ? -16.997 -32.861 -26.774 1.00 48.41 507 SER A CA 1
ATOM 4077 C C . SER A 1 507 ? -16.181 -33.261 -28.007 1.00 48.41 507 SER A C 1
ATOM 4079 O O . SER A 1 507 ? -15.053 -33.735 -27.871 1.00 48.41 507 SER A O 1
ATOM 4081 N N . GLU A 1 508 ? -16.707 -33.060 -29.218 1.00 45.28 508 GLU A N 1
ATOM 4082 C CA . GLU A 1 508 ? -15.981 -33.379 -30.455 1.00 45.28 508 GLU A CA 1
ATOM 4083 C C . GLU A 1 508 ? -14.838 -32.387 -30.696 1.00 45.28 508 GLU A C 1
ATOM 4085 O O . GLU A 1 508 ? -13.727 -32.806 -31.033 1.00 45.28 508 GLU A O 1
ATOM 4090 N N . LEU A 1 509 ? -15.074 -31.101 -30.414 1.00 44.47 509 LEU A N 1
ATOM 4091 C CA . LEU A 1 509 ? -14.067 -30.034 -30.458 1.00 44.47 509 LEU A CA 1
ATOM 4092 C C . LEU A 1 509 ? -12.926 -30.272 -29.459 1.00 44.47 509 LEU A C 1
ATOM 4094 O O . LEU A 1 509 ? -11.753 -30.183 -29.823 1.00 44.47 509 LEU A O 1
ATOM 4098 N N . GLU A 1 510 ? -13.252 -30.645 -28.221 1.00 42.69 510 GLU A N 1
ATOM 4099 C CA . GLU A 1 510 ? -12.254 -30.937 -27.185 1.00 42.69 510 GLU A CA 1
ATOM 4100 C C . GLU A 1 510 ? -11.421 -32.191 -27.511 1.00 42.69 510 GLU A C 1
ATOM 4102 O O . GLU A 1 510 ? -10.213 -32.231 -27.262 1.00 42.69 510 GLU A O 1
ATOM 4107 N N . SER A 1 511 ? -12.038 -33.201 -28.138 1.00 46.50 511 SER A N 1
ATOM 4108 C CA . SER A 1 511 ? -11.353 -34.434 -28.555 1.00 46.50 511 SER A CA 1
ATOM 4109 C C . SER A 1 511 ? -10.385 -34.230 -29.729 1.00 46.50 511 SER A C 1
ATOM 4111 O O . SER A 1 511 ? -9.379 -34.937 -29.831 1.00 46.50 511 SER A O 1
ATOM 4113 N N . ALA A 1 512 ? -10.668 -33.265 -30.610 1.00 40.53 512 ALA A N 1
ATOM 4114 C CA . ALA A 1 512 ? -9.826 -32.934 -31.757 1.00 40.53 512 ALA A CA 1
ATOM 4115 C C . ALA A 1 512 ? -8.585 -32.129 -31.344 1.00 40.53 512 ALA A C 1
ATOM 4117 O O . ALA A 1 512 ? -7.506 -32.330 -31.900 1.00 40.53 512 ALA A O 1
ATOM 4118 N N . ILE A 1 513 ? -8.726 -31.266 -30.334 1.00 38.91 513 ILE A N 1
ATOM 4119 C CA . ILE A 1 513 ? -7.637 -30.445 -29.788 1.00 38.91 513 ILE A CA 1
ATOM 4120 C C . ILE A 1 513 ? -6.654 -31.297 -28.963 1.00 38.91 513 ILE A C 1
ATOM 4122 O O . ILE A 1 513 ? -5.454 -31.033 -28.975 1.00 38.91 513 ILE A O 1
ATOM 4126 N N . ASN A 1 514 ? -7.134 -32.359 -28.306 1.00 36.81 514 ASN A N 1
ATOM 4127 C CA . ASN A 1 514 ? -6.353 -33.129 -27.330 1.00 36.81 514 ASN A CA 1
ATOM 4128 C C . ASN A 1 514 ? -5.791 -34.479 -27.825 1.00 36.81 514 ASN A C 1
ATOM 4130 O O . ASN A 1 514 ? -5.283 -35.254 -27.014 1.00 36.81 514 ASN A O 1
ATOM 4134 N N . LYS A 1 515 ? -5.836 -34.808 -29.126 1.00 33.94 515 LYS A N 1
ATOM 4135 C CA . LYS A 1 515 ? -5.208 -36.048 -29.633 1.00 33.94 515 LYS A CA 1
ATOM 4136 C C . LYS A 1 515 ? -3.701 -35.862 -29.885 1.00 33.94 515 LYS A C 1
ATOM 4138 O O . LYS A 1 515 ? -3.330 -35.128 -30.798 1.00 33.94 515 LYS A O 1
ATOM 4143 N N . PRO A 1 516 ? -2.805 -36.573 -29.171 1.00 30.98 516 PRO A N 1
ATOM 4144 C CA . PRO A 1 516 ? -1.389 -36.581 -29.513 1.00 30.98 516 PRO A CA 1
ATOM 4145 C C . PRO A 1 516 ? -1.154 -37.406 -30.788 1.00 30.98 516 PRO A C 1
ATOM 4147 O O . PRO A 1 516 ? -1.596 -38.552 -30.901 1.00 30.98 516 PRO A O 1
ATOM 4150 N N . ASN A 1 517 ? -0.411 -36.841 -31.740 1.00 32.03 517 ASN A N 1
ATOM 4151 C CA . ASN A 1 517 ? 0.050 -37.542 -32.939 1.00 32.03 517 ASN A CA 1
ATOM 4152 C C . ASN A 1 517 ? 0.926 -38.751 -32.554 1.00 32.03 517 ASN A C 1
ATOM 4154 O O . ASN A 1 517 ? 2.087 -38.588 -32.176 1.00 32.03 517 ASN A O 1
ATOM 4158 N N . ARG A 1 518 ? 0.408 -39.980 -32.683 1.00 29.70 518 ARG A N 1
ATOM 4159 C CA . ARG A 1 518 ? 1.232 -41.201 -32.667 1.00 29.70 518 ARG A CA 1
ATOM 4160 C C . ARG A 1 518 ? 1.684 -41.538 -34.087 1.00 29.70 518 ARG A C 1
ATOM 4162 O O . ARG A 1 518 ? 0.869 -41.817 -34.959 1.00 29.70 518 ARG A O 1
ATOM 4169 N N . ILE A 1 519 ? 2.998 -41.549 -34.293 1.00 29.09 519 ILE A N 1
ATOM 4170 C CA . ILE A 1 519 ? 3.649 -42.047 -35.511 1.00 29.09 519 ILE A CA 1
ATOM 4171 C C . ILE A 1 519 ? 3.601 -43.589 -35.495 1.00 29.09 519 ILE A C 1
ATOM 4173 O O . ILE A 1 519 ? 3.966 -44.181 -34.474 1.00 29.09 519 ILE A O 1
ATOM 4177 N N . PRO A 1 520 ? 3.217 -44.277 -36.588 1.00 29.28 520 PRO A N 1
ATOM 4178 C CA . PRO A 1 520 ? 3.333 -45.727 -36.661 1.00 29.28 520 PRO A CA 1
ATOM 4179 C C . PRO A 1 520 ? 4.806 -46.121 -36.837 1.00 29.28 520 PRO A C 1
ATOM 4181 O O . PRO A 1 520 ? 5.448 -45.748 -37.820 1.00 29.28 520 PRO A O 1
ATOM 4184 N N . ARG A 1 521 ? 5.359 -46.902 -35.900 1.00 28.70 521 ARG A N 1
ATOM 4185 C CA . ARG A 1 521 ? 6.664 -47.556 -36.086 1.00 28.70 521 ARG A CA 1
ATOM 4186 C C . ARG A 1 521 ? 6.520 -48.681 -37.116 1.00 28.70 521 ARG A C 1
ATOM 4188 O O . ARG A 1 521 ? 5.758 -49.622 -36.905 1.00 28.70 521 ARG A O 1
ATOM 4195 N N . LYS A 1 522 ? 7.278 -48.594 -38.214 1.00 30.19 522 LYS A N 1
ATOM 4196 C CA . LYS A 1 522 ? 7.493 -49.702 -39.155 1.00 30.19 522 LYS A CA 1
ATOM 4197 C C . LYS A 1 522 ? 8.154 -50.874 -38.421 1.00 30.19 522 LYS A C 1
ATOM 4199 O O . LYS A 1 522 ? 9.202 -50.701 -37.805 1.00 30.19 522 LYS A O 1
ATOM 4204 N N . ARG A 1 523 ? 7.541 -52.058 -38.515 1.00 30.67 523 ARG A N 1
ATOM 4205 C CA . ARG A 1 523 ? 8.167 -53.348 -38.196 1.00 30.67 523 ARG A CA 1
ATOM 4206 C C . ARG A 1 523 ? 9.216 -53.653 -39.268 1.00 30.67 523 ARG A C 1
ATOM 4208 O O . ARG A 1 523 ? 8.862 -53.701 -40.443 1.00 30.67 523 ARG A O 1
ATOM 4215 N N . HIS A 1 524 ? 10.459 -53.895 -38.864 1.00 32.41 524 HIS A N 1
ATOM 4216 C CA . HIS A 1 524 ? 11.389 -54.701 -39.651 1.00 32.41 524 HIS A CA 1
ATOM 4217 C C . HIS A 1 524 ? 11.499 -56.079 -38.998 1.00 32.41 524 HIS A C 1
ATOM 4219 O O . HIS A 1 524 ? 11.800 -56.188 -37.813 1.00 32.41 524 HIS A O 1
ATOM 4225 N N . LEU A 1 525 ? 11.176 -57.096 -39.793 1.00 35.12 525 LEU A N 1
ATOM 4226 C CA . LEU A 1 525 ? 11.524 -58.498 -39.592 1.00 35.12 525 LEU A CA 1
ATOM 4227 C C . LEU A 1 525 ? 12.987 -58.699 -40.006 1.00 35.12 525 LEU A C 1
ATOM 4229 O O . LEU A 1 525 ? 13.352 -58.209 -41.072 1.00 35.12 525 LEU A O 1
ATOM 4233 N N . MET A 1 526 ? 13.763 -59.399 -39.178 1.00 31.16 526 MET A N 1
ATOM 4234 C CA . MET A 1 526 ? 14.757 -60.448 -39.493 1.00 31.16 526 MET A CA 1
ATOM 4235 C C . MET A 1 526 ? 15.248 -60.974 -38.131 1.00 31.16 526 MET A C 1
ATOM 4237 O O . MET A 1 526 ? 15.674 -60.187 -37.291 1.00 31.16 526 MET A O 1
ATOM 4241 N N . GLU A 1 527 ? 14.787 -62.158 -37.734 1.00 30.77 527 GLU A N 1
ATOM 4242 C CA . GLU A 1 527 ? 15.476 -63.460 -37.846 1.00 30.77 527 GLU A CA 1
ATOM 4243 C C . GLU A 1 527 ? 16.572 -63.679 -36.786 1.00 30.77 527 GLU A C 1
ATOM 4245 O O . GLU A 1 527 ? 17.630 -63.058 -36.790 1.00 30.77 527 GLU A O 1
ATOM 4250 N N . ASP A 1 528 ? 16.201 -64.558 -35.852 1.00 33.09 528 ASP A N 1
ATOM 4251 C CA . ASP A 1 528 ? 16.949 -65.539 -35.064 1.00 33.09 528 ASP A CA 1
ATOM 4252 C C . ASP A 1 528 ? 18.488 -65.537 -35.084 1.00 33.09 528 ASP A C 1
ATOM 4254 O O . ASP A 1 528 ? 19.132 -65.727 -36.112 1.00 33.09 528 ASP A O 1
ATOM 4258 N N . ASN A 1 529 ? 19.067 -65.531 -33.875 1.00 30.67 529 ASN A N 1
ATOM 4259 C CA . ASN A 1 529 ? 19.974 -66.603 -33.449 1.00 30.67 529 ASN A CA 1
ATOM 4260 C C . ASN A 1 529 ? 20.134 -66.661 -31.915 1.00 30.67 529 ASN A C 1
ATOM 4262 O O . ASN A 1 529 ? 20.738 -65.801 -31.284 1.00 30.67 529 ASN A O 1
ATOM 4266 N N . SER A 1 530 ? 19.532 -67.712 -31.356 1.00 34.28 530 SER A N 1
ATOM 4267 C CA . SER A 1 530 ? 19.994 -68.625 -30.298 1.00 34.28 530 SER A CA 1
ATOM 4268 C C . SER A 1 530 ? 20.991 -68.194 -29.198 1.00 34.28 530 SER A C 1
ATOM 4270 O O . SER A 1 530 ? 22.131 -67.827 -29.469 1.00 34.28 530 SER A O 1
ATOM 4272 N N . ASN A 1 531 ? 20.594 -68.591 -27.977 1.00 31.72 531 ASN A N 1
ATOM 4273 C CA . ASN A 1 531 ? 21.377 -69.239 -26.906 1.00 31.72 531 ASN A CA 1
ATOM 4274 C C . ASN A 1 531 ? 22.097 -68.390 -25.834 1.00 31.72 531 ASN A C 1
ATOM 4276 O O . ASN A 1 531 ? 23.207 -67.915 -26.029 1.00 31.72 531 ASN A O 1
ATOM 4280 N N . ALA A 1 532 ? 21.511 -68.410 -24.624 1.00 32.62 532 ALA A N 1
ATOM 4281 C CA . ALA A 1 532 ? 21.952 -69.220 -23.466 1.00 32.62 532 ALA A CA 1
ATOM 4282 C C . ALA A 1 532 ? 22.139 -68.461 -22.131 1.00 32.62 532 ALA A C 1
ATOM 4284 O O . ALA A 1 532 ? 22.842 -67.462 -22.060 1.00 32.62 532 ALA A O 1
ATOM 4285 N N . ASN A 1 533 ? 21.602 -69.094 -21.073 1.00 31.39 533 ASN A N 1
ATOM 4286 C CA . ASN A 1 533 ? 21.959 -69.028 -19.642 1.00 31.39 533 ASN A CA 1
ATOM 4287 C C . ASN A 1 533 ? 21.625 -67.724 -18.894 1.00 31.39 533 ASN A C 1
ATOM 4289 O O . ASN A 1 533 ? 22.210 -66.682 -19.140 1.00 31.39 533 ASN A O 1
ATOM 4293 N N . GLY A 1 534 ? 20.630 -67.720 -18.000 1.00 30.88 534 GLY A N 1
ATOM 4294 C CA . GLY A 1 534 ? 20.722 -68.162 -16.590 1.00 30.88 534 GLY A CA 1
ATOM 4295 C C . GLY A 1 534 ? 20.564 -66.891 -15.733 1.00 30.88 534 GLY A C 1
ATOM 4296 O O . GLY A 1 534 ? 21.159 -65.882 -16.067 1.00 30.88 534 GLY A O 1
ATOM 4297 N N . GLY A 1 535 ? 19.721 -66.738 -14.716 1.00 31.14 535 GLY A N 1
ATOM 4298 C CA . GLY A 1 535 ? 19.295 -67.604 -13.625 1.00 31.14 535 GLY A CA 1
ATOM 4299 C C . GLY A 1 535 ? 19.403 -66.761 -12.335 1.00 31.14 535 GLY A C 1
ATOM 4300 O O . GLY A 1 535 ? 20.393 -66.053 -12.181 1.00 31.14 535 GLY A O 1
ATOM 4301 N N . LYS A 1 536 ? 18.429 -66.910 -11.419 1.00 33.56 536 LYS A N 1
ATOM 4302 C CA . LYS A 1 536 ? 18.325 -66.375 -10.030 1.00 33.56 536 LYS A CA 1
ATOM 4303 C C . LYS A 1 536 ? 17.763 -64.949 -9.895 1.00 33.56 536 LYS A C 1
ATOM 4305 O O . LYS A 1 536 ? 18.272 -64.026 -10.511 1.00 33.56 536 LYS A O 1
ATOM 4310 N N . GLU A 1 537 ? 16.599 -64.721 -9.279 1.00 34.19 537 GLU A N 1
ATOM 4311 C CA . GLU A 1 537 ? 16.139 -64.941 -7.883 1.00 34.19 537 GLU A CA 1
ATOM 4312 C C . GLU A 1 537 ? 16.801 -64.058 -6.810 1.00 34.19 537 GLU A C 1
ATOM 4314 O O . GLU A 1 537 ? 18.019 -64.080 -6.650 1.00 34.19 537 GLU A O 1
ATOM 4319 N N . ASN A 1 538 ? 15.907 -63.459 -6.000 1.00 33.34 538 ASN A N 1
ATOM 4320 C CA . ASN A 1 538 ? 16.043 -62.991 -4.609 1.00 33.34 538 ASN A CA 1
ATOM 4321 C C . ASN A 1 538 ? 16.710 -61.618 -4.383 1.00 33.34 538 ASN A C 1
ATOM 4323 O O . ASN A 1 538 ? 17.616 -61.245 -5.109 1.00 33.34 538 ASN A O 1
ATOM 4327 N N . VAL A 1 539 ? 16.359 -60.791 -3.388 1.00 34.19 539 VAL A N 1
ATOM 4328 C CA . VAL A 1 539 ? 15.349 -60.774 -2.305 1.00 34.19 539 VAL A CA 1
ATOM 4329 C C . VAL A 1 539 ? 15.358 -59.337 -1.728 1.00 34.19 539 VAL A C 1
ATOM 4331 O O . VAL A 1 539 ? 16.295 -58.579 -1.964 1.00 34.19 539 VAL A O 1
ATOM 4334 N N . LEU A 1 540 ? 14.294 -58.983 -1.001 1.00 38.88 540 LEU A N 1
ATOM 4335 C CA . LEU A 1 540 ? 14.134 -57.839 -0.088 1.00 38.88 540 LEU A CA 1
ATOM 4336 C C . LEU A 1 540 ? 15.401 -57.391 0.676 1.00 38.88 540 LEU A C 1
ATOM 4338 O O . LEU A 1 540 ? 16.151 -58.243 1.133 1.00 38.88 540 LEU A O 1
ATOM 4342 N N . GLN A 1 541 ? 15.501 -56.095 1.007 1.00 32.12 541 GLN A N 1
ATOM 4343 C CA . GLN A 1 541 ? 15.402 -55.640 2.408 1.00 32.12 541 GLN A CA 1
ATOM 4344 C C . GLN A 1 541 ? 15.377 -54.109 2.562 1.00 32.12 541 GLN A C 1
ATOM 4346 O O . GLN A 1 541 ? 16.098 -53.362 1.909 1.00 32.12 541 GLN A O 1
ATOM 4351 N N . THR A 1 542 ? 14.466 -53.712 3.442 1.00 44.12 542 THR A N 1
ATOM 4352 C CA . THR A 1 542 ? 14.282 -52.464 4.191 1.00 44.12 542 THR A CA 1
ATOM 4353 C C . THR A 1 542 ? 15.385 -52.224 5.227 1.00 44.12 542 THR A C 1
ATOM 4355 O O . THR A 1 542 ? 15.908 -53.208 5.734 1.00 44.12 542 THR A O 1
ATOM 4358 N N . GLU A 1 543 ? 15.630 -50.954 5.578 1.00 41.22 543 GLU A N 1
ATOM 4359 C CA . GLU A 1 543 ? 16.030 -50.376 6.895 1.00 41.22 543 GLU A CA 1
ATOM 4360 C C . GLU A 1 543 ? 16.416 -48.903 6.603 1.00 41.22 543 GLU A C 1
ATOM 4362 O O . GLU A 1 543 ? 17.257 -48.653 5.746 1.00 41.22 543 GLU A O 1
ATOM 4367 N N . GLU A 1 544 ? 15.691 -47.851 7.004 1.00 39.09 544 GLU A N 1
ATOM 4368 C CA . GLU A 1 544 ? 15.451 -47.292 8.352 1.00 39.09 544 GLU A CA 1
ATOM 4369 C C . GLU A 1 544 ? 16.687 -47.226 9.265 1.00 39.09 544 GLU A C 1
ATOM 4371 O O . GLU A 1 544 ? 17.005 -48.166 9.984 1.00 39.09 544 GLU A O 1
ATOM 4376 N N . THR A 1 545 ? 17.340 -46.057 9.268 1.00 50.09 545 THR A N 1
ATOM 4377 C CA . THR A 1 545 ? 17.635 -45.266 10.481 1.00 50.09 545 THR A CA 1
ATOM 4378 C C . THR A 1 545 ? 17.582 -43.776 10.170 1.00 50.09 545 THR A C 1
ATOM 4380 O O . THR A 1 545 ? 17.869 -43.408 9.006 1.00 50.09 545 THR A O 1
#

Foldseek 3Di:
DPPPPPPVLLVVLLVVLQVQDFDLVLADPVLSVLLVLLQLLQQWDSVLLVVLLLLLLLQLQFLAWEDEPPDPDIFRLAAAAAEAEAPPQRLVVSVCLSQVLNVVLQVVVCVVVVPPDRLRQEDEDDAPVVVQVSCQVVQQGHEDEEQAQVVVVCRQCVVPPDLDQDPSNVVLVCQNRQAKDWDDDPPDDTDTHRTHSYHHYYYHHSVCVCVVLVPPSCLPLSVLRYQYHHHDGGGDDPVSNDNSPVCSSVLSSVLSNVSNVVADSPDHHYRYDYCPFVLNVLLVVLVVLLVVVLVVCVPPPVCSSLSSNSVCLSSQLSSQLSSQLSVNVSSVVVVVVVVVVVVVVVVVVVCVVVVPDDDDDDDDDPPVVVVVVVVVSSSSSNSSSVSSNSSSLSSSVSSCSSVVNDPVSVVCVPAFPFDWDQDPNDTWTWGHGPNFTDTDPDDDPVRVVVVLVVCVVVPQWDWDWDPDPDPPDDTDIGTGGDPPPDPDPPPPVVVVVVCVVVPNDPVNVVVSVPDDDDDDDDDDDDDDDDDDDDDDDDDDDDDDD

pLDDT: mean 77.32, std 21.03, range [28.7, 98.31]

Nearest PDB structures (foldseek):
  1j0r-assembly2_B  TM=4.116E-01  e=2.930E+00  Bacillus subtilis
  6h2d-assembly1_R  TM=2.729E-01  e=9.450E+00  Aeromonas hydrophila subsp. hydrophila AL09-71

Sequence (545 aa):
MTNSMNSSTFQMRLKKAVERQPNMELLPKSFKEDTEKAARCMSCPSMGILVGTLLNLQYVMSYAFAKVQKTDWIEPLLSWPLIFMPSGTRKSSIHKFTIDMLYNVEKEVNKDLDIKEQKSFTVQECTIEKLGRLMEENNGKKVWFLDEGDILFQQIGMYSKERQITREEAVLLQSYNGSGWKHETVTSTSFSLRRTSLIVGGLTQSKKATKILQEDKIDSGLLPRFIFLFLEPVFEELDSMKPVNNNYRLRIHNMLLDAMRSHGENDENVYTLFRQSPAYIKFRKFYSDNISAIESTCYNPNNDLINAFKGKLPGKVLRLSATLTCLFSMYSEKSKKEMQEYENEQEINLKEELADITIPEMSQSNSQEEDDEIENQKMIKCMAMDFAIEVVSTSYQQIMEILGGEPTITKIEKSMIGKLIVFGGKVLHLTVINDTHYLGKGIGRNEIEKCFETMEEIGYGKKSHQNSGQKGNRKPVIFEMKDKILEIMDDNALIRKSLYDNGVSYSELESAINKPNRIPRKRHLMEDNSNANGGKENVLQTEET